Protein AF-A0A840E643-F1 (afdb_monomer_lite)

pLDDT: mean 83.3, std 18.93, range [23.97, 96.75]

Sequence (395 aa):
MVTVNNIEKANQITNIWNRYIYRYKFFGKQLQFTDDIRTNYFGEILTQFHDMCMVLDQRHDESASYGKRILYAIGLLQAIYVQQDLIEEIHIIFKTGVDKQILNKDENYVINRNIRNETVGHPIRKSIQRPTSLGPQKQPGKNKLLSSTLFVHDTTDRKIVYGRYHRDSNFKMEAKIHFWKDVSQRHNKFIESNLDFILKKIGILLENFGKNLIDLYQTFNIMPFNSLVTVVERRFEKILLIEYVFDPLVLNRANLHSHSHPRYQNVVGQFYKTLEDWLTEEIQSIEELIGEALREIPFHREISSSNNNNEVYNTDLYSIESRLPGEMKGCTYDLGKLVDRNHGMWEYFYTTLKSKCINQDPILNELEFLRASRLDEFEYCCSFFYIERLLKETC

Radius of gyration: 31.89 Å; chains: 1; bounding box: 67×60×103 Å

Structure (mmCIF, N/CA/C/O backbone):
data_AF-A0A840E643-F1
#
_entry.id   AF-A0A840E643-F1
#
loop_
_atom_site.group_PDB
_atom_site.id
_atom_site.type_symbol
_atom_site.label_atom_id
_atom_site.label_alt_id
_atom_site.label_comp_id
_atom_site.label_asym_id
_atom_site.label_entity_id
_atom_site.label_seq_id
_atom_site.pdbx_PDB_ins_code
_atom_site.Cartn_x
_atom_site.Cartn_y
_atom_site.Cartn_z
_atom_site.occupancy
_atom_site.B_iso_or_equiv
_atom_site.auth_seq_id
_atom_site.auth_comp_id
_atom_site.auth_asym_id
_atom_site.auth_atom_id
_atom_site.pdbx_PDB_model_num
ATOM 1 N N . MET A 1 1 ? 19.108 9.121 -15.479 1.00 59.28 1 MET A N 1
ATOM 2 C CA . MET A 1 1 ? 19.181 8.094 -14.430 1.00 59.28 1 MET A CA 1
ATOM 3 C C . MET A 1 1 ? 18.398 8.633 -13.254 1.00 59.28 1 MET A C 1
ATOM 5 O O . MET A 1 1 ? 18.299 9.857 -13.165 1.00 59.28 1 MET A O 1
ATOM 9 N N . VAL A 1 2 ? 17.615 7.768 -12.616 1.00 58.12 2 VAL A N 1
ATOM 10 C CA . VAL A 1 2 ? 16.305 8.096 -12.025 1.00 58.12 2 VAL A CA 1
ATOM 11 C C . VAL A 1 2 ? 16.434 9.285 -11.075 1.00 58.12 2 VAL A C 1
ATOM 13 O O . VAL A 1 2 ? 17.363 9.363 -10.282 1.00 58.12 2 VAL A O 1
ATOM 16 N N . THR A 1 3 ? 15.577 10.294 -11.235 1.00 71.44 3 THR A N 1
ATOM 17 C CA . THR A 1 3 ? 15.667 11.490 -10.391 1.00 71.44 3 THR A CA 1
ATOM 18 C C . THR A 1 3 ? 15.327 11.115 -8.950 1.00 71.44 3 THR A C 1
ATOM 20 O O . THR A 1 3 ? 14.458 10.273 -8.730 1.00 71.44 3 THR A O 1
ATOM 23 N N . VAL A 1 4 ? 15.970 11.770 -7.978 1.00 74.50 4 VAL A N 1
ATOM 24 C CA . VAL A 1 4 ? 15.601 11.677 -6.550 1.00 74.50 4 VAL A CA 1
ATOM 25 C C . VAL A 1 4 ? 14.081 11.839 -6.383 1.00 74.50 4 VAL A C 1
ATOM 27 O O . VAL A 1 4 ? 13.444 11.011 -5.743 1.00 74.50 4 VAL A O 1
ATOM 30 N N . ASN A 1 5 ? 13.498 12.775 -7.139 1.00 83.25 5 ASN A N 1
ATOM 31 C CA . ASN A 1 5 ? 12.056 13.000 -7.250 1.00 83.25 5 ASN A CA 1
ATOM 32 C C . ASN A 1 5 ? 11.237 11.734 -7.596 1.00 83.25 5 ASN A C 1
ATOM 34 O O . ASN A 1 5 ? 10.204 11.462 -6.996 1.00 83.25 5 ASN A O 1
ATOM 38 N N . ASN A 1 6 ? 11.680 10.915 -8.556 1.00 85.44 6 ASN A N 1
ATOM 39 C CA . ASN A 1 6 ? 10.945 9.705 -8.947 1.00 85.44 6 ASN A CA 1
ATOM 40 C C . ASN A 1 6 ? 10.973 8.630 -7.849 1.00 85.44 6 ASN A C 1
ATOM 42 O O . ASN A 1 6 ? 10.005 7.885 -7.696 1.00 85.44 6 ASN A O 1
ATOM 46 N N . ILE A 1 7 ? 12.069 8.546 -7.088 1.00 86.75 7 ILE A N 1
ATOM 47 C CA . ILE A 1 7 ? 12.180 7.636 -5.940 1.00 86.75 7 ILE A CA 1
ATOM 48 C C . ILE A 1 7 ? 11.275 8.124 -4.805 1.00 86.75 7 ILE A C 1
ATOM 50 O O . ILE A 1 7 ? 10.530 7.330 -4.237 1.00 86.75 7 ILE A O 1
ATOM 54 N N . GLU A 1 8 ? 11.276 9.426 -4.519 1.00 88.69 8 GLU A N 1
ATOM 55 C CA . GLU A 1 8 ? 10.393 10.045 -3.522 1.00 88.69 8 GLU A CA 1
ATOM 56 C C . GLU A 1 8 ? 8.914 9.795 -3.845 1.00 88.69 8 GLU A C 1
ATOM 58 O O . GLU A 1 8 ? 8.171 9.321 -2.985 1.00 88.69 8 GLU A O 1
ATOM 63 N N . LYS A 1 9 ? 8.500 9.980 -5.105 1.00 90.50 9 LYS A N 1
ATOM 64 C CA . LYS A 1 9 ? 7.136 9.672 -5.569 1.00 90.50 9 LYS A CA 1
ATOM 65 C C . LYS A 1 9 ? 6.778 8.191 -5.404 1.00 90.50 9 LYS A C 1
ATOM 67 O O . LYS A 1 9 ? 5.687 7.867 -4.939 1.00 90.50 9 LYS A O 1
ATOM 72 N N . ALA A 1 10 ? 7.684 7.272 -5.745 1.00 90.50 10 ALA A N 1
ATOM 73 C CA . ALA A 1 10 ? 7.455 5.838 -5.549 1.00 90.50 10 ALA A CA 1
ATOM 74 C C . ALA A 1 10 ? 7.334 5.467 -4.056 1.00 90.50 10 ALA A C 1
ATOM 76 O O . ALA A 1 10 ? 6.453 4.689 -3.672 1.00 90.50 10 ALA A O 1
ATOM 77 N N . ASN A 1 11 ? 8.158 6.070 -3.195 1.00 89.94 11 ASN A N 1
ATOM 78 C CA . ASN A 1 11 ? 8.078 5.903 -1.742 1.00 89.94 11 ASN A CA 1
ATOM 79 C C . ASN A 1 11 ? 6.764 6.458 -1.186 1.00 89.94 11 ASN A C 1
ATOM 81 O O . ASN A 1 11 ? 6.126 5.818 -0.353 1.00 89.94 11 ASN A O 1
ATOM 85 N N . GLN A 1 12 ? 6.300 7.600 -1.690 1.00 90.62 12 GLN A N 1
ATOM 86 C CA . GLN A 1 12 ? 5.009 8.166 -1.314 1.00 90.62 12 GLN A CA 1
ATOM 87 C C . GLN A 1 12 ? 3.849 7.223 -1.661 1.00 90.62 12 GLN A C 1
ATOM 89 O O . GLN A 1 12 ? 2.996 6.957 -0.812 1.00 90.62 12 GLN A O 1
ATOM 94 N N . ILE A 1 13 ? 3.844 6.648 -2.870 1.00 92.25 13 ILE A N 1
ATOM 95 C CA . ILE A 1 13 ? 2.857 5.631 -3.271 1.00 92.25 13 ILE A CA 1
ATOM 96 C C . ILE A 1 13 ? 2.905 4.430 -2.316 1.00 92.25 13 ILE A C 1
ATOM 98 O O . ILE A 1 13 ? 1.860 3.951 -1.873 1.00 92.25 13 ILE A O 1
ATOM 102 N N . THR A 1 14 ? 4.109 3.975 -1.963 1.00 90.81 14 THR A N 1
ATOM 103 C CA . THR A 1 14 ? 4.335 2.856 -1.033 1.00 90.81 14 THR A CA 1
ATOM 104 C C . THR A 1 14 ? 3.757 3.145 0.352 1.00 90.81 14 THR A C 1
ATOM 106 O O . THR A 1 14 ? 3.029 2.325 0.914 1.00 90.81 14 THR A O 1
ATOM 109 N N . ASN A 1 15 ? 4.033 4.333 0.890 1.00 90.12 15 ASN A N 1
ATOM 110 C CA . ASN A 1 15 ? 3.559 4.758 2.204 1.00 90.12 15 ASN A CA 1
ATOM 111 C C . ASN A 1 15 ? 2.030 4.829 2.246 1.00 90.12 15 ASN A C 1
ATOM 113 O O . ASN A 1 15 ? 1.411 4.271 3.155 1.00 90.12 15 ASN A O 1
ATOM 117 N N . ILE A 1 16 ? 1.409 5.438 1.232 1.00 91.88 16 ILE A N 1
ATOM 118 C CA . ILE A 1 16 ? -0.054 5.520 1.135 1.00 91.88 16 ILE A CA 1
ATOM 119 C C . ILE A 1 16 ? -0.667 4.124 0.988 1.00 91.88 16 ILE A C 1
ATOM 121 O O . ILE A 1 16 ? -1.693 3.827 1.611 1.00 91.88 16 ILE A O 1
ATOM 125 N N . TRP A 1 17 ? -0.034 3.246 0.207 1.00 91.06 17 TRP A N 1
ATOM 126 C CA . TRP A 1 17 ? -0.498 1.874 0.049 1.00 91.06 17 TRP A CA 1
ATOM 127 C C . TRP A 1 17 ? -0.540 1.130 1.384 1.00 91.06 17 TRP A C 1
ATOM 129 O O . TRP A 1 17 ? -1.585 0.604 1.772 1.00 91.06 17 TRP A O 1
ATOM 139 N N . ASN A 1 18 ? 0.577 1.140 2.111 1.00 88.88 18 ASN A N 1
ATOM 140 C CA . ASN A 1 18 ? 0.731 0.415 3.371 1.00 88.88 18 ASN A CA 1
ATOM 141 C C . ASN A 1 18 ? -0.117 0.995 4.505 1.00 88.88 18 ASN A C 1
ATOM 143 O O . ASN A 1 18 ? -0.575 0.246 5.375 1.00 88.88 18 ASN A O 1
ATOM 147 N N . ARG A 1 19 ? -0.318 2.318 4.513 1.00 88.62 19 ARG A N 1
ATOM 148 C CA . ARG A 1 19 ? -1.098 3.005 5.545 1.00 88.62 19 ARG A CA 1
ATOM 149 C C . ARG A 1 19 ? -2.602 2.901 5.309 1.00 88.62 19 ARG A C 1
ATOM 151 O O . ARG A 1 19 ? -3.329 2.657 6.263 1.00 88.62 19 ARG A O 1
ATOM 158 N N . TYR A 1 20 ? -3.063 3.017 4.063 1.00 90.19 20 TYR A N 1
ATOM 159 C CA . TYR A 1 20 ? -4.494 3.104 3.758 1.00 90.19 20 TYR A CA 1
ATOM 160 C C . TYR A 1 20 ? -4.987 1.984 2.850 1.00 90.19 20 TYR A C 1
ATOM 162 O O . TYR A 1 20 ? -5.841 1.190 3.246 1.00 90.19 20 TYR A O 1
ATOM 170 N N . ILE A 1 21 ? -4.460 1.904 1.630 1.00 89.56 21 ILE A N 1
ATOM 171 C CA . ILE A 1 21 ? -5.074 1.097 0.567 1.00 89.56 21 ILE A CA 1
ATOM 172 C C . ILE A 1 21 ? -5.112 -0.387 0.929 1.00 89.56 21 ILE A C 1
ATOM 174 O O . ILE A 1 21 ? -6.152 -1.026 0.783 1.00 89.56 21 ILE A O 1
ATOM 178 N N . TYR A 1 22 ? -4.003 -0.921 1.437 1.00 86.25 22 TYR A N 1
ATOM 179 C CA . TYR A 1 22 ? -3.911 -2.313 1.866 1.00 86.25 22 TYR A CA 1
ATOM 180 C C . TYR A 1 22 ? -4.764 -2.601 3.110 1.00 86.25 22 TYR A C 1
ATOM 182 O O . TYR A 1 22 ? -5.204 -3.728 3.329 1.00 86.25 22 TYR A O 1
ATOM 190 N N . ARG A 1 23 ? -4.999 -1.582 3.945 1.00 83.88 23 ARG A N 1
ATOM 191 C CA . ARG A 1 23 ? -5.629 -1.743 5.257 1.00 83.88 23 ARG A CA 1
ATOM 192 C C . ARG A 1 23 ? -7.149 -1.687 5.209 1.00 83.88 23 ARG A C 1
ATOM 194 O O . ARG A 1 23 ? -7.768 -2.434 5.959 1.00 83.88 23 ARG A O 1
ATOM 201 N N . TYR A 1 24 ? -7.740 -0.837 4.373 1.00 86.94 24 TYR A N 1
ATOM 202 C CA . TYR A 1 24 ? -9.183 -0.591 4.400 1.00 86.94 24 TYR A CA 1
ATOM 203 C C . TYR A 1 24 ? -9.906 -1.204 3.197 1.00 86.94 24 TYR A C 1
ATOM 205 O O . TYR A 1 24 ? -9.633 -0.876 2.037 1.00 86.94 24 TYR A O 1
ATOM 213 N N . LYS A 1 25 ? -10.946 -2.002 3.470 1.00 85.00 25 LYS A N 1
ATOM 214 C CA . LYS A 1 25 ? -11.865 -2.561 2.458 1.00 85.00 25 LYS A CA 1
ATOM 215 C C . LYS A 1 25 ? -12.503 -1.495 1.565 1.00 85.00 25 LYS A C 1
ATOM 217 O O . LYS A 1 25 ? -12.908 -1.810 0.443 1.00 85.00 25 LYS A O 1
ATOM 222 N N . PHE A 1 26 ? -12.578 -0.246 2.030 1.00 87.50 26 PHE A N 1
ATOM 223 C CA . PHE A 1 26 ? -13.044 0.911 1.262 1.00 87.50 26 PHE A CA 1
ATOM 224 C C . PHE A 1 26 ? -12.365 1.035 -0.114 1.00 87.50 26 PHE A C 1
ATOM 226 O O . PHE A 1 26 ? -13.045 1.230 -1.129 1.00 87.50 26 PHE A O 1
ATOM 233 N N . PHE A 1 27 ? -11.040 0.862 -0.173 1.00 87.50 27 PHE A N 1
ATOM 234 C CA . PHE A 1 27 ? -10.272 0.962 -1.420 1.00 87.50 27 PHE A CA 1
ATOM 235 C C . PHE A 1 27 ? -10.454 -0.273 -2.313 1.00 87.50 27 PHE A C 1
ATOM 237 O O . PHE A 1 27 ? -10.391 -0.167 -3.539 1.00 87.50 27 PHE A O 1
ATOM 244 N N . GLY A 1 28 ? -10.807 -1.412 -1.706 1.00 81.50 28 GLY A N 1
ATOM 245 C CA . GLY A 1 28 ? -11.123 -2.693 -2.343 1.00 81.50 28 GLY A CA 1
ATOM 246 C C . GLY A 1 28 ? -11.964 -2.585 -3.615 1.00 81.50 28 GLY A C 1
ATOM 247 O O . GLY A 1 28 ? -11.648 -3.179 -4.643 1.00 81.50 28 GLY A O 1
ATOM 248 N N . LYS A 1 29 ? -13.045 -1.801 -3.551 1.00 76.00 29 LYS A N 1
ATOM 249 C CA . LYS A 1 29 ? -14.018 -1.659 -4.649 1.00 76.00 29 LYS A CA 1
ATOM 250 C C . LYS A 1 29 ? -13.580 -0.671 -5.732 1.00 76.00 29 LYS A C 1
ATOM 252 O O . LYS A 1 29 ? -14.065 -0.745 -6.859 1.00 76.00 29 LYS A O 1
ATOM 257 N N . GLN A 1 30 ? -12.695 0.259 -5.389 1.00 82.75 30 GLN A N 1
ATOM 258 C CA . GLN A 1 30 ? -12.256 1.345 -6.271 1.00 82.75 30 GLN A CA 1
ATOM 259 C C . GLN A 1 30 ? -11.000 0.975 -7.062 1.00 82.75 30 GLN A C 1
ATOM 261 O O . GLN A 1 30 ? -10.748 1.548 -8.121 1.00 82.75 30 GLN A O 1
ATOM 266 N N . LEU A 1 31 ? -10.259 -0.019 -6.579 1.00 83.50 31 LEU A N 1
ATOM 267 C CA . LEU A 1 31 ? -9.062 -0.562 -7.206 1.00 83.50 31 LEU A CA 1
ATOM 268 C C . LEU A 1 31 ? -9.335 -1.933 -7.824 1.00 83.50 31 LEU A C 1
ATOM 270 O O . LEU A 1 31 ? -10.434 -2.490 -7.712 1.00 83.50 31 LEU A O 1
ATOM 274 N N . GLN A 1 32 ? -8.358 -2.476 -8.541 1.00 77.69 32 GLN A N 1
ATOM 275 C CA . GLN A 1 32 ? -8.414 -3.851 -9.024 1.00 77.69 32 GLN A CA 1
ATOM 276 C C . GLN A 1 32 ? -7.906 -4.802 -7.937 1.00 77.69 32 GLN A C 1
ATOM 278 O O . GLN A 1 32 ? -6.852 -5.383 -8.086 1.00 77.69 32 GLN A O 1
ATOM 283 N N . PHE A 1 33 ? -8.626 -4.982 -6.828 1.00 73.88 33 PHE A N 1
ATOM 284 C CA . PHE A 1 33 ? -8.236 -5.991 -5.831 1.00 73.88 33 PHE A CA 1
ATOM 285 C C . PHE A 1 33 ? -8.586 -7.405 -6.318 1.00 73.88 33 PHE A C 1
ATOM 287 O O . PHE A 1 33 ? -9.669 -7.917 -6.026 1.00 73.88 33 PHE A O 1
ATOM 294 N N . THR A 1 34 ? -7.679 -8.021 -7.078 1.00 74.44 34 THR A N 1
ATOM 295 C CA . THR A 1 34 ? -7.661 -9.477 -7.293 1.00 74.44 34 THR A CA 1
ATOM 296 C C . THR A 1 34 ? -7.140 -10.182 -6.042 1.00 74.44 34 THR A C 1
ATOM 298 O O . THR A 1 34 ? -6.578 -9.539 -5.153 1.00 74.44 34 THR A O 1
ATOM 301 N N . ASP A 1 35 ? -7.311 -11.502 -5.962 1.00 73.31 35 ASP A N 1
ATOM 302 C CA . ASP A 1 35 ? -6.746 -12.281 -4.855 1.00 73.31 35 ASP A CA 1
ATOM 303 C C . ASP A 1 35 ? -5.214 -12.157 -4.798 1.00 73.31 35 ASP A C 1
ATOM 305 O O . ASP A 1 35 ? -4.663 -12.045 -3.708 1.00 73.31 35 ASP A O 1
ATOM 309 N N . ASP A 1 36 ? -4.547 -12.019 -5.949 1.00 69.56 36 ASP A N 1
ATOM 310 C CA . ASP A 1 36 ? -3.102 -11.767 -6.021 1.00 69.56 36 ASP A CA 1
ATOM 311 C C . ASP A 1 36 ? -2.721 -10.414 -5.403 1.00 69.56 36 ASP A C 1
ATOM 313 O O . ASP A 1 36 ? -1.787 -10.327 -4.613 1.00 69.56 36 ASP A O 1
ATOM 317 N N . ILE A 1 37 ? -3.482 -9.350 -5.676 1.00 72.62 37 ILE A N 1
ATOM 318 C CA . ILE A 1 37 ? -3.220 -8.002 -5.135 1.00 72.62 37 ILE A CA 1
ATOM 319 C C . ILE A 1 37 ? -3.506 -7.916 -3.628 1.00 72.62 37 ILE A C 1
ATOM 321 O O . ILE A 1 37 ? -2.972 -7.044 -2.944 1.00 72.62 37 ILE A O 1
ATOM 325 N N . ARG A 1 38 ? -4.310 -8.840 -3.087 1.00 66.94 38 ARG A N 1
ATOM 326 C CA . ARG A 1 38 ? -4.518 -8.998 -1.636 1.00 66.94 38 ARG A CA 1
ATOM 327 C C . ARG A 1 38 ? -3.342 -9.675 -0.928 1.00 66.94 38 ARG A C 1
ATOM 329 O O . ARG A 1 38 ? -3.346 -9.728 0.299 1.00 66.94 38 ARG A O 1
ATOM 336 N N . THR A 1 39 ? -2.364 -10.189 -1.672 1.00 75.31 39 THR A N 1
ATOM 337 C CA . THR A 1 39 ? -1.088 -10.673 -1.128 1.00 75.31 39 THR A CA 1
ATOM 338 C C . THR A 1 39 ? -0.045 -9.543 -1.094 1.00 75.31 39 THR A C 1
ATOM 340 O O . THR A 1 39 ? -0.377 -8.365 -1.215 1.00 75.31 39 THR A O 1
ATOM 343 N N . ASN A 1 40 ? 1.240 -9.889 -0.971 1.00 75.88 40 ASN A N 1
ATOM 344 C CA . ASN A 1 40 ? 2.351 -8.937 -1.037 1.00 75.88 40 ASN A CA 1
ATOM 345 C C . ASN A 1 40 ? 2.708 -8.488 -2.470 1.00 75.88 40 ASN A C 1
ATOM 347 O O . ASN A 1 40 ? 3.691 -7.772 -2.642 1.00 75.88 40 ASN A O 1
ATOM 351 N N . TYR A 1 41 ? 1.918 -8.852 -3.487 1.00 84.12 41 TYR A N 1
ATOM 352 C CA . TYR A 1 41 ? 2.194 -8.577 -4.904 1.00 84.12 41 TYR A CA 1
ATOM 353 C C . TYR A 1 41 ? 2.536 -7.109 -5.218 1.00 84.12 41 TYR A C 1
ATOM 355 O O . TYR A 1 41 ? 3.506 -6.827 -5.917 1.00 84.12 41 TYR A O 1
ATOM 363 N N . PHE A 1 42 ? 1.789 -6.143 -4.670 1.00 87.31 42 PHE A N 1
ATOM 364 C CA . PHE A 1 42 ? 2.122 -4.729 -4.891 1.00 87.31 42 PHE A CA 1
ATOM 365 C C . PHE A 1 42 ? 3.435 -4.317 -4.207 1.00 87.31 42 PHE A C 1
ATOM 367 O O . PHE A 1 42 ? 4.181 -3.495 -4.737 1.00 87.31 42 PHE A O 1
ATOM 374 N N . GLY A 1 43 ? 3.745 -4.923 -3.057 1.00 86.69 43 GLY A N 1
ATOM 375 C CA . GLY A 1 43 ? 5.042 -4.769 -2.405 1.00 86.69 43 GLY A CA 1
ATOM 376 C C . GLY A 1 43 ? 6.179 -5.270 -3.296 1.00 86.69 43 GLY A C 1
ATOM 377 O O . GLY A 1 43 ? 7.166 -4.563 -3.465 1.00 86.69 43 GLY A O 1
ATOM 378 N N . GLU A 1 44 ? 6.008 -6.425 -3.946 1.00 89.12 44 GLU A N 1
ATOM 379 C CA . GLU A 1 44 ? 6.988 -6.972 -4.896 1.00 89.12 44 GLU A CA 1
ATOM 380 C C . GLU A 1 44 ? 7.227 -6.036 -6.088 1.00 89.12 44 GLU A C 1
ATOM 382 O O . GLU A 1 44 ? 8.379 -5.792 -6.447 1.00 89.12 44 GLU A O 1
ATOM 387 N N . ILE A 1 45 ? 6.163 -5.451 -6.657 1.00 92.12 45 ILE A N 1
ATOM 388 C CA . ILE A 1 45 ? 6.264 -4.455 -7.739 1.00 92.12 45 ILE A CA 1
ATOM 389 C C . ILE A 1 45 ? 7.141 -3.274 -7.312 1.00 92.12 45 ILE A C 1
ATOM 391 O O . ILE A 1 45 ? 8.043 -2.872 -8.049 1.00 92.12 45 ILE A O 1
ATOM 395 N N . LEU A 1 46 ? 6.888 -2.710 -6.128 1.00 90.00 46 LEU A N 1
ATOM 396 C CA . LEU A 1 46 ? 7.612 -1.539 -5.633 1.00 90.00 46 LEU A CA 1
ATOM 397 C C . LEU A 1 46 ? 9.064 -1.864 -5.269 1.00 90.00 46 LEU A C 1
ATOM 399 O O . LEU A 1 46 ? 9.964 -1.094 -5.607 1.00 90.00 46 LEU A O 1
ATOM 403 N N . THR A 1 47 ? 9.315 -3.021 -4.649 1.00 89.69 47 THR A N 1
ATOM 404 C CA . THR A 1 47 ? 10.677 -3.503 -4.383 1.00 89.69 47 THR A CA 1
ATOM 405 C C . THR A 1 47 ? 11.448 -3.685 -5.686 1.00 89.69 47 THR A C 1
ATOM 407 O O . THR A 1 47 ? 12.545 -3.148 -5.831 1.00 89.69 47 THR A O 1
ATOM 410 N N . GLN A 1 48 ? 10.853 -4.346 -6.681 1.00 92.94 48 GLN A N 1
ATOM 411 C CA . GLN A 1 48 ? 11.493 -4.534 -7.980 1.00 92.94 48 GLN A CA 1
ATOM 412 C C . GLN A 1 48 ? 11.731 -3.197 -8.695 1.00 92.94 48 GLN A C 1
ATOM 414 O O . GLN A 1 48 ? 12.765 -3.014 -9.340 1.00 92.94 48 GLN A O 1
ATOM 419 N N . PHE A 1 49 ? 10.809 -2.240 -8.570 1.00 93.06 49 PHE A N 1
ATOM 420 C CA . PHE A 1 49 ? 10.981 -0.897 -9.117 1.00 93.06 49 PHE A CA 1
ATOM 421 C C . PHE A 1 49 ? 12.207 -0.197 -8.516 1.00 93.06 49 PHE A C 1
ATOM 423 O O . PHE A 1 49 ? 13.016 0.360 -9.268 1.00 93.06 49 PHE A O 1
ATOM 430 N N . HIS A 1 50 ? 12.367 -0.272 -7.190 1.00 89.38 50 HIS A N 1
ATOM 431 C CA . HIS A 1 50 ? 13.507 0.282 -6.460 1.00 89.38 50 HIS A CA 1
ATOM 432 C C . HIS A 1 50 ? 14.829 -0.395 -6.851 1.00 89.38 50 HIS A C 1
ATOM 434 O O . HIS A 1 50 ? 15.808 0.293 -7.147 1.00 89.38 50 HIS A O 1
ATOM 440 N N . ASP A 1 51 ? 14.855 -1.725 -6.955 1.00 89.94 51 ASP A N 1
ATOM 441 C CA . ASP A 1 51 ? 16.039 -2.466 -7.409 1.00 89.94 51 ASP A CA 1
ATOM 442 C C . ASP A 1 51 ? 16.489 -2.008 -8.802 1.00 89.94 51 ASP A C 1
ATOM 444 O O . ASP A 1 51 ? 17.683 -1.844 -9.069 1.00 89.94 51 ASP A O 1
ATOM 448 N N . MET A 1 52 ? 15.539 -1.739 -9.703 1.00 92.69 52 MET A N 1
ATOM 449 C CA . MET A 1 52 ? 15.867 -1.216 -11.029 1.00 92.69 52 MET A CA 1
ATOM 450 C C . MET A 1 52 ? 16.404 0.220 -10.975 1.00 92.69 52 MET A C 1
ATOM 452 O O . MET A 1 52 ? 17.283 0.543 -11.773 1.00 92.69 52 MET A O 1
ATOM 456 N N . CYS A 1 53 ? 15.965 1.065 -10.033 1.00 88.25 53 CYS A N 1
ATOM 457 C CA . CYS A 1 53 ? 16.591 2.375 -9.810 1.00 88.25 53 CYS A CA 1
ATOM 458 C C . CYS A 1 53 ? 18.071 2.212 -9.445 1.00 88.25 53 CYS A C 1
ATOM 460 O O . CYS A 1 53 ? 18.916 2.874 -10.040 1.00 88.25 53 CYS A O 1
ATOM 462 N N . MET A 1 54 ? 18.404 1.258 -8.568 1.00 84.56 54 MET A N 1
ATOM 463 C CA . MET A 1 54 ? 19.798 0.989 -8.194 1.00 84.56 54 MET A CA 1
ATOM 464 C C . MET A 1 54 ? 20.651 0.552 -9.390 1.00 84.56 54 MET A C 1
ATOM 466 O O . MET A 1 54 ? 21.795 0.984 -9.517 1.00 84.56 54 MET A O 1
ATOM 470 N N . VAL A 1 55 ? 20.103 -0.272 -10.292 1.00 85.19 55 VAL A N 1
ATOM 471 C CA . VAL A 1 55 ? 20.779 -0.650 -11.549 1.00 85.19 55 VAL A CA 1
ATOM 472 C C . VAL A 1 55 ? 20.992 0.574 -12.441 1.00 85.19 55 VAL A C 1
ATOM 474 O O . VAL A 1 55 ? 22.064 0.741 -13.026 1.00 85.19 55 VAL A O 1
ATOM 477 N N . LEU A 1 56 ? 19.986 1.445 -12.527 1.00 85.12 56 LEU A N 1
ATOM 478 C CA . LEU A 1 56 ? 20.047 2.681 -13.295 1.00 85.12 56 LEU A CA 1
ATOM 479 C C . LEU A 1 56 ? 20.904 3.765 -12.640 1.00 85.12 56 LEU A C 1
ATOM 481 O O . LEU A 1 56 ? 21.189 4.731 -13.318 1.00 85.12 56 LEU A O 1
ATOM 485 N N . ASP A 1 57 ? 21.348 3.648 -11.396 1.00 80.69 57 ASP A N 1
ATOM 486 C CA . ASP A 1 57 ? 22.215 4.659 -10.772 1.00 80.69 57 ASP A CA 1
ATOM 487 C C . ASP A 1 57 ? 23.699 4.259 -10.771 1.00 80.69 57 ASP A C 1
ATOM 489 O O . ASP A 1 57 ? 24.571 5.030 -10.355 1.00 80.69 57 ASP A O 1
ATOM 493 N N . GLN A 1 58 ? 24.024 3.071 -11.293 1.00 75.69 58 GLN A N 1
ATOM 494 C CA . GLN A 1 58 ? 25.404 2.604 -11.392 1.00 75.69 58 GLN A CA 1
ATOM 495 C C . GLN A 1 58 ? 26.241 3.517 -12.297 1.00 75.69 58 GLN A C 1
ATOM 497 O O . GLN A 1 58 ? 25.981 3.667 -13.498 1.00 75.69 58 GLN A O 1
ATOM 502 N N . ARG A 1 59 ? 27.298 4.093 -11.710 1.00 67.25 59 ARG A N 1
ATOM 503 C CA . ARG A 1 59 ? 28.283 4.905 -12.431 1.00 67.25 59 ARG A CA 1
ATOM 504 C C . ARG A 1 59 ? 29.088 4.036 -13.386 1.00 67.25 59 ARG A C 1
ATOM 506 O O . ARG A 1 59 ? 29.595 2.980 -13.011 1.00 67.25 59 ARG A O 1
ATOM 513 N N . HIS A 1 60 ? 29.233 4.521 -14.611 1.00 68.38 60 HIS A N 1
ATOM 514 C CA . HIS A 1 60 ? 30.030 3.850 -15.620 1.00 68.38 60 HIS A CA 1
ATOM 515 C C . HIS A 1 60 ? 31.525 4.112 -15.398 1.00 68.38 60 HIS A C 1
ATOM 517 O O . HIS A 1 60 ? 31.941 5.243 -15.157 1.00 68.38 60 HIS A O 1
ATOM 523 N N . ASP A 1 61 ? 32.334 3.065 -15.530 1.00 71.50 61 ASP A N 1
ATOM 524 C CA . ASP A 1 61 ? 33.792 3.159 -15.569 1.00 71.50 61 ASP A CA 1
ATOM 525 C C . ASP A 1 61 ? 34.241 3.406 -17.018 1.00 71.50 61 ASP A C 1
ATOM 527 O O . ASP A 1 61 ? 34.091 2.538 -17.881 1.00 71.50 61 ASP A O 1
ATOM 531 N N . GLU A 1 62 ? 34.751 4.603 -17.318 1.00 68.69 62 GLU A N 1
ATOM 532 C CA . GLU A 1 62 ? 35.221 4.970 -18.666 1.00 68.69 62 GLU A CA 1
ATOM 533 C C . GLU A 1 62 ? 36.352 4.042 -19.162 1.00 68.69 62 GLU A C 1
ATOM 535 O O . GLU A 1 62 ? 36.518 3.853 -20.369 1.00 68.69 62 GLU A O 1
ATOM 540 N N . SER A 1 63 ? 37.078 3.386 -18.246 1.00 72.25 63 SER A N 1
ATOM 541 C CA . SER A 1 63 ? 38.149 2.426 -18.549 1.00 72.25 63 SER A CA 1
ATOM 542 C C . SER A 1 63 ? 37.668 0.975 -18.720 1.00 72.25 63 SER A C 1
ATOM 544 O O . SER A 1 63 ? 38.467 0.070 -18.985 1.00 72.25 63 SER A O 1
ATOM 546 N N . ALA A 1 64 ? 36.358 0.725 -18.615 1.00 80.50 64 ALA A N 1
ATOM 547 C CA . ALA A 1 64 ? 35.785 -0.613 -18.697 1.00 80.50 64 ALA A CA 1
ATOM 548 C C . ALA A 1 64 ? 36.065 -1.290 -20.049 1.00 80.50 64 ALA A C 1
ATOM 550 O O . ALA A 1 64 ? 35.976 -0.668 -21.108 1.00 80.50 64 ALA A O 1
ATOM 551 N N . SER A 1 65 ? 36.329 -2.601 -20.035 1.00 86.38 65 SER A N 1
ATOM 552 C CA . SER A 1 65 ? 36.511 -3.400 -21.255 1.00 86.38 65 SER A CA 1
ATOM 553 C C . SER A 1 65 ? 35.253 -3.413 -22.134 1.00 86.38 65 SER A C 1
ATOM 555 O O . SER A 1 65 ? 34.139 -3.230 -21.646 1.00 86.38 65 SER A O 1
ATOM 557 N N . TYR A 1 66 ? 35.404 -3.700 -23.432 1.00 84.56 66 TYR A N 1
ATOM 558 C CA . TYR A 1 66 ? 34.273 -3.790 -24.370 1.00 84.56 66 TYR A CA 1
ATOM 559 C C . TYR A 1 66 ? 33.132 -4.687 -23.858 1.00 84.56 66 TYR A C 1
ATOM 561 O O . TYR A 1 66 ? 31.971 -4.286 -23.892 1.00 84.56 66 TYR A O 1
ATOM 569 N N . GLY A 1 67 ? 33.465 -5.863 -23.313 1.00 86.56 67 GLY A N 1
ATOM 570 C CA . GLY A 1 67 ? 32.477 -6.775 -22.734 1.00 86.56 67 GLY A CA 1
ATOM 571 C C . GLY A 1 67 ? 31.709 -6.154 -21.565 1.00 86.56 67 GLY A C 1
ATOM 572 O O . GLY A 1 67 ? 30.486 -6.243 -21.530 1.00 86.56 67 GLY A O 1
ATOM 573 N N . LYS A 1 68 ? 32.398 -5.452 -20.653 1.00 87.06 68 LYS A N 1
ATOM 574 C CA . LYS A 1 68 ? 31.747 -4.730 -19.547 1.00 87.06 68 LYS A CA 1
ATOM 575 C C . LYS A 1 68 ? 30.812 -3.625 -20.055 1.00 87.06 68 LYS A C 1
ATOM 577 O O . LYS A 1 68 ? 29.706 -3.496 -19.542 1.00 87.06 68 LYS A O 1
ATOM 582 N N . ARG A 1 69 ? 31.210 -2.887 -21.099 1.00 86.12 69 ARG A N 1
ATOM 583 C CA . ARG A 1 69 ? 30.376 -1.833 -21.712 1.00 86.12 69 ARG A CA 1
ATOM 584 C C . ARG A 1 69 ? 29.099 -2.392 -22.344 1.00 86.12 69 ARG A C 1
ATOM 586 O O . ARG A 1 69 ? 28.033 -1.806 -22.179 1.00 86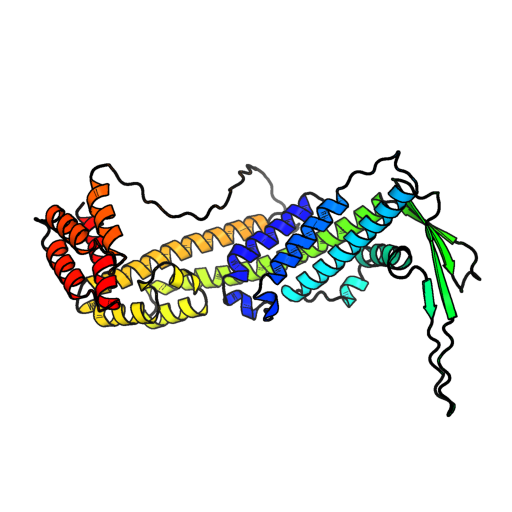.12 69 ARG A O 1
ATOM 593 N N . ILE A 1 70 ? 29.178 -3.543 -23.018 1.00 88.06 70 ILE A N 1
ATOM 594 C CA . ILE A 1 70 ? 27.985 -4.230 -23.542 1.00 88.06 70 ILE A CA 1
ATOM 595 C C . ILE A 1 70 ? 27.084 -4.708 -22.405 1.00 88.06 70 ILE A C 1
ATOM 597 O O . ILE A 1 70 ? 25.879 -4.484 -22.460 1.00 88.06 70 ILE A O 1
ATOM 601 N N . LEU A 1 71 ? 27.643 -5.361 -21.382 1.00 88.94 71 LEU A N 1
ATOM 602 C CA . LEU A 1 71 ? 26.853 -5.851 -20.247 1.00 88.94 71 LEU A CA 1
ATOM 603 C C . LEU A 1 71 ? 26.098 -4.711 -19.561 1.00 88.94 71 LEU A C 1
ATOM 605 O O . LEU A 1 71 ? 24.928 -4.871 -19.229 1.00 88.94 71 LEU A O 1
ATOM 609 N N . TYR A 1 72 ? 26.730 -3.546 -19.435 1.00 87.00 72 TYR A N 1
ATOM 610 C CA . TYR A 1 72 ? 26.075 -2.348 -18.927 1.00 87.00 72 TYR A CA 1
ATOM 611 C C . TYR A 1 72 ? 24.956 -1.842 -19.857 1.00 87.00 72 TYR A C 1
ATOM 613 O O . TYR A 1 72 ? 23.850 -1.578 -19.389 1.00 87.00 72 TYR A O 1
ATOM 621 N N . ALA A 1 73 ? 25.189 -1.773 -21.177 1.00 89.06 73 ALA A N 1
ATOM 622 C CA . ALA A 1 73 ? 24.152 -1.456 -22.175 1.00 89.06 73 ALA A CA 1
ATOM 623 C C . ALA A 1 73 ? 22.935 -2.378 -22.070 1.00 89.06 73 ALA A C 1
ATOM 625 O O . ALA A 1 73 ? 21.797 -1.906 -22.061 1.00 89.06 73 ALA A O 1
ATOM 626 N N . ILE A 1 74 ? 23.173 -3.681 -21.934 1.00 91.00 74 ILE A N 1
ATOM 627 C CA . ILE A 1 74 ? 22.121 -4.678 -21.748 1.00 91.00 74 ILE A CA 1
ATOM 628 C C . ILE A 1 74 ? 21.392 -4.448 -20.421 1.00 91.00 74 ILE A C 1
ATOM 630 O O . ILE A 1 74 ? 20.164 -4.386 -20.415 1.00 91.00 74 ILE A O 1
ATOM 634 N N . GLY A 1 75 ? 22.136 -4.295 -19.322 1.00 91.00 75 GLY A N 1
ATOM 635 C CA . GLY A 1 75 ? 21.589 -4.101 -17.980 1.00 91.00 75 GLY A CA 1
ATOM 636 C C . GLY A 1 75 ? 20.676 -2.882 -17.891 1.00 91.00 75 GLY A C 1
ATOM 637 O O . GLY A 1 75 ? 19.538 -3.007 -17.447 1.00 91.00 75 GLY A O 1
ATOM 638 N N . LEU A 1 76 ? 21.115 -1.729 -18.402 1.00 90.94 76 LEU A N 1
ATOM 639 C CA . LEU A 1 76 ? 20.293 -0.519 -18.421 1.00 90.94 76 LEU A CA 1
ATOM 640 C C . LEU A 1 76 ? 19.032 -0.687 -19.268 1.00 90.94 76 LEU A C 1
ATOM 642 O O . LEU A 1 76 ? 17.937 -0.372 -18.809 1.00 90.94 76 LEU A O 1
ATOM 646 N N . LEU A 1 77 ? 19.167 -1.165 -20.509 1.00 93.94 77 LEU A N 1
ATOM 647 C CA . LEU A 1 77 ? 18.013 -1.339 -21.392 1.00 93.94 77 LEU A CA 1
ATOM 648 C C . LEU A 1 77 ? 17.000 -2.319 -20.787 1.00 93.94 77 LEU A C 1
ATOM 650 O O . LEU A 1 77 ? 15.794 -2.107 -20.912 1.00 93.94 77 LEU A O 1
ATOM 654 N N . GLN A 1 78 ? 17.479 -3.361 -20.106 1.00 94.94 78 GLN A N 1
ATOM 655 C CA . GLN A 1 78 ? 16.631 -4.315 -19.405 1.00 94.94 78 GLN A CA 1
ATOM 656 C C . GLN A 1 78 ? 15.963 -3.698 -18.168 1.00 94.94 78 GLN A C 1
ATOM 658 O O . GLN A 1 78 ? 14.768 -3.911 -17.988 1.00 94.94 78 GLN A O 1
ATOM 663 N N . ALA A 1 79 ? 16.676 -2.902 -17.368 1.00 94.62 79 ALA A N 1
ATOM 664 C CA . ALA A 1 79 ? 16.107 -2.209 -16.210 1.00 94.62 79 ALA A CA 1
ATOM 665 C C . ALA A 1 79 ? 15.020 -1.201 -16.615 1.00 94.62 79 ALA A C 1
ATOM 667 O O . ALA A 1 79 ? 13.940 -1.189 -16.029 1.00 94.62 79 ALA A O 1
ATOM 668 N N . ILE A 1 80 ? 15.256 -0.427 -17.683 1.00 95.19 80 ILE A N 1
ATOM 669 C CA . ILE A 1 80 ? 14.248 0.462 -18.283 1.00 95.19 80 ILE A CA 1
ATOM 670 C C . ILE A 1 80 ? 13.006 -0.327 -18.695 1.00 95.19 80 ILE A C 1
ATOM 672 O O . ILE A 1 80 ? 11.891 0.057 -18.355 1.00 95.19 80 ILE A O 1
ATOM 676 N N . TYR A 1 81 ? 13.198 -1.432 -19.418 1.00 95.94 81 TYR A N 1
ATOM 677 C CA . TYR A 1 81 ? 12.098 -2.270 -19.887 1.00 95.94 81 TYR A CA 1
ATOM 678 C C . TYR A 1 81 ? 11.265 -2.827 -18.723 1.00 95.94 81 TYR A C 1
ATOM 680 O O . TYR A 1 81 ? 10.040 -2.795 -18.781 1.00 95.94 81 TYR A O 1
ATOM 688 N N . VAL A 1 82 ? 11.923 -3.291 -17.656 1.00 96.56 82 VAL A N 1
ATOM 689 C CA . VAL A 1 82 ? 11.246 -3.787 -16.450 1.00 96.56 82 VAL A CA 1
ATOM 690 C C . VAL A 1 82 ? 10.468 -2.665 -15.765 1.00 96.56 82 VAL A C 1
ATOM 692 O O . VAL A 1 82 ? 9.286 -2.843 -15.510 1.00 96.56 82 VAL A O 1
ATOM 695 N N . GLN A 1 83 ? 11.062 -1.488 -15.534 1.00 95.44 83 GLN A N 1
ATOM 696 C CA . GLN A 1 83 ? 10.330 -0.366 -14.926 1.00 95.44 83 GLN A CA 1
ATOM 697 C C . GLN A 1 83 ? 9.132 0.089 -15.769 1.00 95.44 83 GLN A C 1
ATOM 699 O O . GLN A 1 83 ? 8.101 0.453 -15.213 1.00 95.44 83 GLN A O 1
ATOM 704 N N . GLN A 1 84 ? 9.238 0.042 -17.100 1.00 96.12 84 GLN A N 1
ATOM 705 C CA . GLN A 1 84 ? 8.112 0.317 -17.994 1.00 96.12 84 GLN A CA 1
ATOM 706 C C . GLN A 1 84 ? 6.961 -0.685 -17.820 1.00 96.12 84 GLN A C 1
ATOM 708 O O . GLN A 1 84 ? 5.807 -0.266 -17.812 1.00 96.12 84 GLN A O 1
ATOM 713 N N . ASP A 1 85 ? 7.264 -1.978 -17.673 1.00 96.00 85 ASP A N 1
ATOM 714 C CA . ASP A 1 85 ? 6.250 -3.013 -17.422 1.00 96.00 85 ASP A CA 1
ATOM 715 C C . ASP A 1 85 ? 5.653 -2.877 -16.008 1.00 96.00 85 ASP A C 1
ATOM 717 O O . ASP A 1 85 ? 4.443 -2.983 -15.843 1.00 96.00 85 ASP A O 1
ATOM 721 N N . LEU A 1 86 ? 6.461 -2.542 -14.996 1.00 96.12 86 LEU A N 1
ATOM 722 C CA . LEU A 1 86 ? 5.963 -2.290 -13.638 1.00 96.12 86 LEU A CA 1
ATOM 723 C C . LEU A 1 86 ? 4.999 -1.095 -13.587 1.00 96.12 86 LEU A C 1
ATOM 725 O O . LEU A 1 86 ? 3.971 -1.171 -12.926 1.00 96.12 86 LEU A O 1
ATOM 729 N N . ILE A 1 87 ? 5.279 -0.008 -14.314 1.00 96.44 87 ILE A N 1
ATOM 730 C CA . ILE A 1 87 ? 4.351 1.132 -14.428 1.00 96.44 87 ILE A CA 1
ATOM 731 C C . ILE A 1 87 ? 3.031 0.723 -15.102 1.00 96.44 87 ILE A C 1
ATOM 733 O O . ILE A 1 87 ? 1.967 1.175 -14.675 1.00 96.44 87 ILE A O 1
ATOM 737 N N . GLU A 1 88 ? 3.077 -0.146 -16.120 1.00 95.44 88 GLU A N 1
ATOM 738 C CA . GLU A 1 88 ? 1.876 -0.715 -16.752 1.00 95.44 88 GLU A CA 1
ATOM 739 C C . GLU A 1 88 ? 1.028 -1.479 -15.716 1.00 95.44 88 GLU A C 1
ATOM 741 O O . GLU A 1 88 ? -0.172 -1.222 -15.607 1.00 95.44 88 GLU A O 1
ATOM 746 N N . GLU A 1 89 ? 1.650 -2.316 -14.880 1.00 94.25 89 GLU A N 1
ATOM 747 C CA . GLU A 1 89 ? 0.961 -3.027 -13.791 1.00 94.25 89 GLU A CA 1
ATOM 748 C C . GLU A 1 89 ? 0.385 -2.077 -12.731 1.00 94.25 89 GLU A C 1
ATOM 750 O O . GLU A 1 89 ? -0.769 -2.220 -12.319 1.00 94.25 89 GLU A O 1
ATOM 755 N N . ILE A 1 90 ? 1.128 -1.043 -12.321 1.00 94.62 90 ILE A N 1
ATOM 756 C CA . ILE A 1 90 ? 0.627 -0.057 -11.351 1.00 94.62 90 ILE A CA 1
ATOM 757 C C . ILE A 1 90 ? -0.621 0.654 -11.905 1.00 94.62 90 ILE A C 1
ATOM 759 O O . ILE A 1 90 ? -1.600 0.845 -11.180 1.00 94.62 90 ILE A O 1
ATOM 763 N N . HIS A 1 91 ? -0.656 0.995 -13.197 1.00 94.75 91 HIS A N 1
ATOM 764 C CA . HIS A 1 91 ? -1.853 1.574 -13.816 1.00 94.75 91 HIS A CA 1
ATOM 765 C C . HIS A 1 91 ? -3.071 0.644 -13.796 1.00 94.75 91 HIS A C 1
ATOM 767 O O . HIS A 1 91 ? -4.190 1.118 -13.554 1.00 94.75 91 HIS A O 1
ATOM 773 N N . ILE A 1 92 ? -2.861 -0.659 -14.004 1.00 91.81 92 ILE A N 1
ATOM 774 C CA . ILE A 1 92 ? -3.904 -1.690 -13.915 1.00 91.81 92 ILE A CA 1
ATOM 775 C C . ILE A 1 92 ? -4.468 -1.735 -12.489 1.00 91.81 92 ILE A C 1
ATOM 777 O O . ILE A 1 92 ? -5.676 -1.570 -12.294 1.00 91.81 92 ILE A O 1
ATOM 781 N N . ILE A 1 93 ? -3.594 -1.842 -11.483 1.00 91.75 93 ILE A N 1
ATOM 782 C CA . ILE A 1 93 ? -3.968 -1.889 -10.059 1.00 91.75 93 ILE A CA 1
ATOM 783 C C . ILE A 1 93 ? -4.809 -0.668 -9.672 1.00 91.75 93 ILE A C 1
ATOM 785 O O . ILE A 1 93 ? -5.887 -0.803 -9.079 1.00 91.75 93 ILE A O 1
ATOM 789 N N . PHE A 1 94 ? -4.351 0.524 -10.067 1.00 91.75 94 PHE A N 1
ATOM 790 C CA . PHE A 1 94 ? -5.015 1.788 -9.755 1.00 91.75 94 PHE A CA 1
ATOM 791 C C . PHE A 1 94 ? -6.213 2.126 -10.649 1.00 91.75 94 PHE A C 1
ATOM 793 O O . PHE A 1 94 ? -6.868 3.151 -10.425 1.00 91.75 94 PHE A O 1
ATOM 800 N N . LYS A 1 95 ? -6.525 1.284 -11.647 1.00 91.19 95 LYS A N 1
ATOM 801 C CA . LYS A 1 95 ? -7.578 1.520 -12.649 1.00 91.19 95 LYS A CA 1
ATOM 802 C C . LYS A 1 95 ? -7.522 2.948 -13.194 1.00 91.19 95 LYS A C 1
ATOM 804 O O . LYS A 1 95 ? -8.520 3.674 -13.208 1.00 91.19 95 LYS A O 1
ATOM 809 N N . THR A 1 96 ? -6.330 3.379 -13.596 1.00 92.00 96 THR A N 1
ATOM 810 C CA . THR A 1 96 ? -6.104 4.751 -14.078 1.00 92.00 96 THR A CA 1
ATOM 811 C C . THR A 1 96 ? -6.706 4.987 -15.467 1.00 92.00 96 THR A C 1
ATOM 813 O O . THR A 1 96 ? -6.857 6.132 -15.883 1.00 92.00 96 THR A O 1
ATOM 816 N N . GLY A 1 97 ? -7.061 3.912 -16.182 1.00 90.56 97 GLY A N 1
ATOM 817 C CA . GLY A 1 97 ? -7.527 3.954 -17.569 1.00 90.56 97 GLY A CA 1
ATOM 818 C C . GLY A 1 97 ? -6.392 4.050 -18.592 1.00 90.56 97 GLY A C 1
ATOM 819 O O . GLY A 1 97 ? -6.669 4.097 -19.786 1.00 90.56 97 GLY A O 1
ATOM 820 N N . VAL A 1 98 ? -5.134 4.064 -18.140 1.00 92.94 98 VAL A N 1
ATOM 821 C CA . VAL A 1 98 ? -3.953 3.984 -19.005 1.00 92.94 98 VAL A CA 1
ATOM 822 C C . VAL A 1 98 ? -3.651 2.515 -19.259 1.00 92.94 98 VAL A C 1
ATOM 824 O O . VAL A 1 98 ? -3.325 1.773 -18.337 1.00 92.94 98 VAL A O 1
ATOM 827 N N . ASP A 1 99 ? -3.775 2.099 -20.514 1.00 91.38 99 ASP A N 1
ATOM 828 C CA . ASP A 1 99 ? -3.437 0.753 -20.960 1.00 91.38 99 ASP A CA 1
ATOM 829 C C . ASP A 1 99 ? -2.191 0.756 -21.856 1.00 91.38 99 ASP A C 1
ATOM 831 O O . ASP A 1 99 ? -1.656 1.799 -22.253 1.00 91.38 99 ASP A O 1
ATOM 835 N N . LYS A 1 100 ? -1.748 -0.442 -22.241 1.00 91.50 100 LYS A N 1
ATOM 836 C CA . LYS A 1 100 ? -0.616 -0.621 -23.152 1.00 91.50 100 LYS A CA 1
ATOM 837 C C . LYS A 1 100 ? -0.773 0.130 -24.476 1.00 91.50 100 LYS A C 1
ATOM 839 O O . LYS A 1 100 ? 0.221 0.548 -25.066 1.0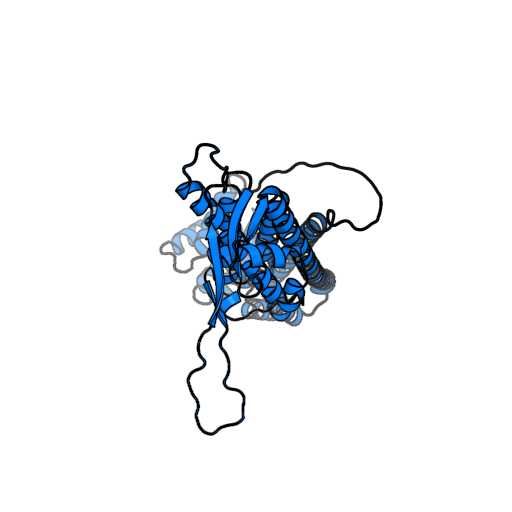0 91.50 100 LYS A O 1
ATOM 844 N N . GLN A 1 101 ? -1.991 0.271 -25.002 1.00 93.00 101 GLN A N 1
ATOM 845 C CA . GLN A 1 101 ? -2.216 0.956 -26.277 1.00 93.00 101 GLN A CA 1
ATOM 846 C C . GLN A 1 101 ? -1.975 2.459 -26.147 1.00 93.00 101 GLN A C 1
ATOM 848 O O . GLN A 1 101 ? -1.456 3.068 -27.083 1.00 93.00 101 GLN A O 1
ATOM 853 N N . ILE A 1 102 ? -2.318 3.043 -24.999 1.00 93.94 102 ILE A N 1
ATOM 854 C CA . ILE A 1 102 ? -2.016 4.435 -24.663 1.00 93.94 102 ILE A CA 1
ATOM 855 C C . ILE A 1 102 ? -0.509 4.613 -24.464 1.00 93.94 102 ILE A C 1
ATOM 857 O O . ILE A 1 102 ? 0.070 5.502 -25.084 1.00 93.94 102 ILE A O 1
ATOM 861 N N . LEU A 1 103 ? 0.147 3.731 -23.701 1.00 94.62 103 LEU A N 1
ATOM 862 C CA . LEU A 1 103 ? 1.604 3.791 -23.499 1.00 94.62 103 LEU A CA 1
ATOM 863 C C . LEU A 1 103 ? 2.380 3.655 -24.819 1.00 94.62 103 LEU A C 1
ATOM 865 O O . LEU A 1 103 ? 3.355 4.363 -25.050 1.00 94.62 103 LEU A O 1
ATOM 869 N N . ASN A 1 104 ? 1.899 2.826 -25.750 1.00 93.75 104 ASN A N 1
ATOM 870 C CA . ASN A 1 104 ? 2.470 2.690 -27.095 1.00 93.75 104 ASN A CA 1
ATOM 871 C C . ASN A 1 104 ? 2.339 3.949 -27.975 1.00 93.75 104 ASN A C 1
ATOM 873 O O . ASN A 1 104 ? 2.857 3.956 -29.092 1.00 93.75 104 ASN A O 1
ATOM 877 N N . LYS A 1 105 ? 1.641 4.995 -27.522 1.00 94.44 105 LYS A N 1
ATOM 878 C CA . LYS A 1 105 ? 1.605 6.305 -28.189 1.00 94.44 105 LYS A CA 1
ATOM 879 C C . LYS A 1 105 ? 2.591 7.302 -27.574 1.00 94.44 105 LYS A C 1
ATOM 881 O O . LYS A 1 105 ? 2.841 8.331 -28.192 1.00 94.44 105 LYS A O 1
ATOM 886 N N . ASP A 1 106 ? 3.156 7.013 -26.400 1.00 94.81 106 ASP A N 1
ATOM 887 C CA . ASP A 1 106 ? 4.191 7.842 -25.781 1.00 94.81 106 ASP A CA 1
ATOM 888 C C . ASP A 1 106 ? 5.560 7.527 -26.401 1.00 94.81 106 ASP A C 1
ATOM 890 O O . ASP A 1 106 ? 6.100 6.424 -26.277 1.00 94.81 106 ASP A O 1
ATOM 894 N N . GLU A 1 107 ? 6.156 8.516 -27.063 1.00 95.94 107 GLU A N 1
ATOM 895 C CA . GLU A 1 107 ? 7.482 8.385 -27.667 1.00 95.94 107 GLU A CA 1
ATOM 896 C C . GLU A 1 107 ? 8.568 8.037 -26.635 1.00 95.94 107 GLU A C 1
ATOM 898 O O . GLU A 1 107 ? 9.496 7.279 -26.942 1.00 95.94 107 GLU A O 1
ATOM 903 N N . ASN A 1 108 ? 8.446 8.530 -25.396 1.00 95.81 108 ASN A N 1
ATOM 904 C CA . ASN A 1 108 ? 9.393 8.243 -24.319 1.00 95.81 108 ASN A CA 1
ATOM 905 C C . ASN A 1 108 ? 9.343 6.769 -23.892 1.00 95.81 108 ASN A C 1
ATOM 907 O O . ASN A 1 108 ? 10.382 6.192 -23.557 1.00 95.81 108 ASN A O 1
ATOM 911 N N . TYR A 1 109 ? 8.162 6.147 -23.968 1.00 95.31 109 TYR A N 1
ATOM 912 C CA . TYR A 1 109 ? 7.975 4.713 -23.760 1.00 95.31 109 TYR A CA 1
ATOM 913 C C . TYR A 1 109 ? 8.526 3.911 -24.947 1.00 95.31 109 TYR A C 1
ATOM 915 O O . TYR A 1 109 ? 9.418 3.067 -24.789 1.00 95.31 109 TYR A O 1
ATOM 923 N N . VAL A 1 110 ? 8.042 4.212 -26.157 1.00 96.44 110 VAL A N 1
ATOM 924 C CA . VAL A 1 110 ? 8.257 3.397 -27.363 1.00 96.44 110 VAL A CA 1
ATOM 925 C C . VAL A 1 110 ? 9.711 3.386 -27.821 1.00 96.44 110 VAL A C 1
ATOM 927 O O . VAL A 1 110 ? 10.231 2.325 -28.168 1.00 96.44 110 VAL A O 1
ATOM 930 N N . ILE A 1 111 ? 10.396 4.533 -27.832 1.00 96.50 111 ILE A N 1
ATOM 931 C CA . ILE A 1 111 ? 11.757 4.619 -28.383 1.00 96.50 111 ILE A CA 1
ATOM 932 C C . ILE A 1 111 ? 12.720 3.747 -27.573 1.00 96.50 111 ILE A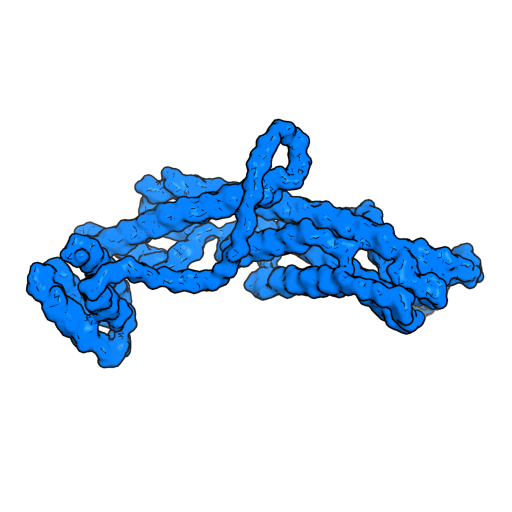 C 1
ATOM 934 O O . ILE A 1 111 ? 13.443 2.931 -28.145 1.00 96.50 111 ILE A O 1
ATOM 938 N N . ASN A 1 112 ? 12.712 3.875 -26.245 1.00 95.62 112 ASN A N 1
ATOM 939 C CA . ASN A 1 112 ? 13.594 3.087 -25.385 1.00 95.62 112 ASN A CA 1
ATOM 940 C C . ASN A 1 112 ? 13.254 1.590 -25.447 1.00 95.62 112 ASN A C 1
ATOM 942 O O . ASN A 1 112 ? 14.160 0.758 -25.567 1.00 95.62 112 ASN A O 1
ATOM 946 N N . ARG A 1 113 ? 11.959 1.248 -25.469 1.00 95.19 113 ARG A N 1
ATOM 947 C CA . ARG A 1 113 ? 11.491 -0.135 -25.623 1.00 95.19 113 ARG A CA 1
ATOM 948 C C . ARG A 1 113 ? 11.939 -0.740 -26.955 1.00 95.19 113 ARG A C 1
ATOM 950 O O . ARG A 1 113 ? 12.376 -1.889 -26.987 1.00 95.19 113 ARG A O 1
ATOM 957 N N . ASN A 1 114 ? 11.904 0.032 -28.041 1.00 95.25 114 ASN A N 1
ATOM 958 C CA . ASN A 1 114 ? 12.375 -0.397 -29.359 1.00 95.25 114 ASN A CA 1
ATOM 959 C C . ASN A 1 114 ? 13.886 -0.615 -29.389 1.00 95.25 114 ASN A C 1
ATOM 961 O O . ASN A 1 114 ? 14.317 -1.646 -29.897 1.00 95.25 114 ASN A O 1
ATOM 965 N N . ILE A 1 115 ? 14.684 0.280 -28.794 1.00 95.19 115 ILE A N 1
ATOM 966 C CA . ILE A 1 115 ? 16.140 0.088 -28.681 1.00 95.19 115 ILE A CA 1
ATOM 967 C C . ILE A 1 115 ? 16.432 -1.231 -27.958 1.00 95.19 115 ILE A C 1
ATOM 969 O O . ILE A 1 115 ? 17.185 -2.060 -28.472 1.00 95.19 115 ILE A O 1
ATOM 973 N N . ARG A 1 116 ? 15.790 -1.474 -26.806 1.00 95.38 116 ARG A N 1
ATOM 974 C CA . ARG A 1 116 ? 15.929 -2.734 -26.059 1.00 95.38 116 ARG A CA 1
ATOM 975 C C . ARG A 1 116 ? 15.486 -3.937 -26.883 1.00 95.38 116 ARG A C 1
ATOM 977 O O . ARG A 1 116 ? 16.178 -4.950 -26.910 1.00 95.38 116 ARG A O 1
ATOM 984 N N . ASN A 1 117 ? 14.331 -3.870 -27.537 1.00 94.31 117 ASN A N 1
ATOM 985 C CA . ASN A 1 117 ? 13.796 -4.995 -28.302 1.00 94.31 117 ASN A CA 1
ATOM 986 C C . ASN A 1 117 ? 14.650 -5.314 -29.530 1.00 94.31 117 ASN A C 1
ATOM 988 O O . ASN A 1 117 ? 14.825 -6.486 -29.846 1.00 94.31 117 ASN A O 1
ATOM 992 N N . GLU A 1 118 ? 15.202 -4.306 -30.204 1.00 92.44 118 GLU A N 1
ATOM 993 C CA . GLU A 1 118 ? 16.100 -4.506 -31.339 1.00 92.44 118 GLU A CA 1
ATOM 994 C C . GLU A 1 118 ? 17.452 -5.074 -30.908 1.00 92.44 118 GLU A C 1
ATOM 996 O O . GLU A 1 118 ? 18.021 -5.853 -31.659 1.00 92.44 118 GLU A O 1
ATOM 1001 N N . THR A 1 119 ? 17.968 -4.725 -29.728 1.00 92.62 119 THR A N 1
ATOM 1002 C CA . THR A 1 119 ? 19.337 -5.093 -29.311 1.00 92.62 119 THR A CA 1
ATOM 1003 C C . THR A 1 119 ? 19.417 -6.302 -28.381 1.00 92.62 119 THR A C 1
ATOM 1005 O O . THR A 1 119 ? 20.309 -7.129 -28.535 1.00 92.62 119 THR A O 1
ATOM 1008 N N . VAL A 1 120 ? 18.497 -6.420 -27.423 1.00 92.94 120 VAL A N 1
ATOM 1009 C CA . VAL A 1 120 ? 18.529 -7.426 -26.347 1.00 92.94 120 VAL A CA 1
ATOM 1010 C C . VAL A 1 120 ? 17.385 -8.424 -26.485 1.00 92.94 120 VAL A C 1
ATOM 1012 O O . VAL A 1 120 ? 17.604 -9.629 -26.422 1.00 92.94 120 VAL A O 1
ATOM 1015 N N . GLY A 1 121 ? 16.155 -7.939 -26.681 1.00 90.62 121 GLY A N 1
ATOM 1016 C CA . GLY A 1 121 ? 14.964 -8.795 -26.662 1.00 90.62 121 GLY A CA 1
ATOM 1017 C C . GLY A 1 121 ? 14.860 -9.714 -27.881 1.00 90.62 121 GLY A C 1
ATOM 1018 O O . GLY A 1 121 ? 14.648 -10.919 -27.755 1.00 90.62 121 GLY A O 1
ATOM 1019 N N . HIS A 1 122 ? 15.014 -9.144 -29.075 1.00 91.75 122 HIS A N 1
ATOM 1020 C CA . HIS A 1 122 ? 14.860 -9.834 -30.354 1.00 91.75 122 HIS A CA 1
ATOM 1021 C C . HIS A 1 122 ? 15.954 -9.421 -31.353 1.00 91.75 122 HIS A C 1
ATOM 1023 O O . HIS A 1 122 ? 15.637 -8.899 -32.427 1.00 91.75 122 HIS A O 1
ATOM 1029 N N . PRO A 1 123 ? 17.239 -9.691 -31.051 1.00 91.31 123 PRO A N 1
ATOM 1030 C CA . PRO A 1 123 ? 18.352 -9.311 -31.921 1.00 91.31 123 PRO A CA 1
ATOM 1031 C C . PRO A 1 123 ? 18.311 -9.987 -33.295 1.00 91.31 123 PRO A C 1
ATOM 1033 O O . PRO A 1 123 ? 18.947 -9.517 -34.230 1.00 91.31 123 PRO A O 1
ATOM 1036 N N . ILE A 1 124 ? 17.546 -11.073 -33.454 1.00 92.75 124 ILE A N 1
ATOM 1037 C CA . ILE A 1 124 ? 17.259 -11.710 -34.743 1.00 92.75 124 ILE A CA 1
ATOM 1038 C C . ILE A 1 124 ? 15.741 -11.793 -34.909 1.00 92.75 124 ILE A C 1
ATOM 1040 O O . ILE A 1 124 ? 15.075 -12.587 -34.242 1.00 92.75 124 ILE A O 1
ATOM 1044 N N . ARG A 1 125 ? 15.182 -11.008 -35.835 1.00 90.31 125 ARG A N 1
ATOM 1045 C CA . ARG A 1 125 ? 13.744 -11.004 -36.144 1.00 90.31 125 ARG A CA 1
ATOM 1046 C C . ARG A 1 125 ? 13.488 -11.787 -37.422 1.00 90.31 125 ARG A C 1
ATOM 1048 O O . ARG A 1 125 ? 14.143 -11.567 -38.440 1.00 90.31 125 ARG A O 1
ATOM 1055 N N . LYS A 1 126 ? 12.499 -12.678 -37.398 1.00 89.31 126 LYS A N 1
ATOM 1056 C CA . LYS A 1 126 ? 12.033 -13.423 -38.575 1.00 89.31 126 LYS A CA 1
ATOM 1057 C C . LYS A 1 126 ? 10.562 -13.101 -38.820 1.00 89.31 126 LYS A C 1
ATOM 1059 O O . LYS A 1 126 ? 9.770 -13.069 -37.886 1.00 89.31 126 LYS A O 1
ATOM 1064 N N . SER A 1 127 ? 10.201 -12.859 -40.075 1.00 83.81 127 SER A N 1
ATOM 1065 C CA . SER A 1 127 ? 8.803 -12.746 -40.492 1.00 83.81 127 SER A CA 1
ATOM 1066 C C . SER A 1 127 ? 8.234 -14.138 -40.761 1.00 83.81 127 SER A C 1
ATOM 1068 O O . SER A 1 127 ? 8.842 -14.934 -41.485 1.00 83.81 127 SER A O 1
ATOM 1070 N N . ILE A 1 128 ? 7.069 -14.425 -40.178 1.00 74.25 128 ILE A N 1
ATOM 1071 C CA . ILE A 1 128 ? 6.287 -15.621 -40.492 1.00 74.25 128 ILE A CA 1
ATOM 1072 C C . ILE A 1 128 ? 5.423 -15.268 -41.700 1.00 74.25 128 ILE A C 1
ATOM 1074 O O . ILE A 1 128 ? 4.471 -14.496 -41.584 1.00 74.25 128 ILE A O 1
ATOM 1078 N N . GLN A 1 129 ? 5.741 -15.818 -42.870 1.00 61.66 129 GLN A N 1
ATOM 1079 C CA . GLN A 1 129 ? 4.809 -15.763 -43.992 1.00 61.66 129 GLN A CA 1
ATOM 1080 C C . GLN A 1 129 ? 3.648 -16.709 -43.681 1.00 61.66 129 GLN A C 1
ATOM 1082 O O . GLN A 1 129 ? 3.812 -17.926 -43.745 1.00 61.66 129 GLN A O 1
ATOM 1087 N N . ARG A 1 130 ? 2.482 -16.171 -43.306 1.00 56.88 130 ARG A N 1
ATOM 1088 C CA . ARG A 1 130 ? 1.266 -16.990 -43.249 1.00 56.88 130 ARG A CA 1
ATOM 1089 C C . ARG A 1 130 ? 0.952 -17.451 -44.678 1.00 56.88 130 ARG A C 1
ATOM 1091 O O . ARG A 1 130 ? 1.015 -16.617 -45.582 1.00 56.88 130 ARG A O 1
ATOM 1098 N N . PRO A 1 131 ? 0.657 -18.742 -44.907 1.00 56.81 131 PRO A N 1
ATOM 1099 C CA . PRO A 1 131 ? 0.239 -19.196 -46.224 1.00 56.81 131 PRO A CA 1
ATOM 1100 C C . PRO A 1 131 ? -0.996 -18.393 -46.646 1.00 56.81 131 PRO A C 1
ATOM 1102 O O . PRO A 1 131 ? -1.970 -18.304 -45.899 1.00 56.81 131 PRO A O 1
ATOM 1105 N N . THR A 1 132 ? -0.926 -17.757 -47.813 1.00 54.56 132 THR A N 1
ATOM 1106 C CA . THR A 1 132 ? -2.066 -17.078 -48.433 1.00 54.56 132 THR A CA 1
ATOM 1107 C C . THR A 1 132 ? -3.177 -18.096 -48.669 1.00 54.56 132 THR A C 1
ATOM 1109 O O . THR A 1 132 ? -2.917 -19.187 -49.171 1.00 54.56 132 THR A O 1
ATOM 1112 N N . SER A 1 133 ? -4.397 -17.740 -48.274 1.00 53.03 133 SER A N 1
ATOM 1113 C CA . SER A 1 133 ? -5.594 -18.577 -48.107 1.00 53.03 133 SER A CA 1
ATOM 1114 C C . SER A 1 133 ? -6.190 -19.181 -49.390 1.00 53.03 133 SER A C 1
ATOM 1116 O O . SER A 1 133 ? -7.407 -19.211 -49.537 1.00 53.03 133 SER A O 1
ATOM 1118 N N . LEU A 1 134 ? -5.382 -19.642 -50.344 1.00 53.16 134 LEU A N 1
ATOM 1119 C CA . LEU A 1 134 ? -5.854 -20.203 -51.612 1.00 53.16 134 LEU A CA 1
ATOM 1120 C C . LEU A 1 134 ? -4.996 -21.417 -51.999 1.00 53.16 134 LEU A C 1
ATOM 1122 O O . LEU A 1 134 ? -4.081 -21.317 -52.809 1.00 53.16 134 LEU A O 1
ATOM 1126 N N . GLY A 1 135 ? -5.273 -22.570 -51.384 1.00 53.09 135 GLY A N 1
ATOM 1127 C CA . GLY A 1 135 ? -4.716 -23.861 -51.803 1.00 53.09 135 GLY A CA 1
ATOM 1128 C C . GLY A 1 135 ? -4.749 -24.938 -50.707 1.00 53.09 135 GLY A C 1
ATOM 1129 O O . GLY A 1 135 ? -4.397 -24.644 -49.563 1.00 53.09 135 GLY A O 1
ATOM 1130 N N . PRO A 1 136 ? -5.127 -26.196 -51.014 1.00 51.97 136 PRO A N 1
ATOM 1131 C CA . PRO A 1 136 ? -5.288 -27.275 -50.037 1.00 51.97 136 PRO A CA 1
ATOM 1132 C C . PRO A 1 136 ? -3.951 -27.936 -49.650 1.00 51.97 136 PRO A C 1
ATOM 1134 O O . PRO A 1 136 ? -3.854 -29.156 -49.567 1.00 51.97 136 PRO A O 1
ATOM 1137 N N . GLN A 1 137 ? -2.906 -27.143 -49.396 1.00 52.06 137 GLN A N 1
ATOM 1138 C CA . GLN A 1 137 ? -1.662 -27.616 -48.784 1.00 52.06 137 GLN A CA 1
ATOM 1139 C C . GLN A 1 137 ? -1.100 -26.548 -47.836 1.00 52.06 137 GLN A C 1
ATOM 1141 O O . GLN A 1 137 ? -0.506 -25.557 -48.261 1.00 52.06 137 GLN A O 1
ATOM 1146 N N . LYS A 1 138 ? -1.269 -26.760 -46.524 1.00 49.75 138 LYS A N 1
ATOM 1147 C CA . LYS A 1 138 ? -0.576 -26.005 -45.467 1.00 49.75 138 LYS A CA 1
ATOM 1148 C C . LYS A 1 138 ? 0.920 -26.344 -45.509 1.00 49.75 138 LYS A C 1
ATOM 1150 O O . LYS A 1 138 ? 1.384 -27.174 -44.733 1.00 49.75 138 LYS A O 1
ATOM 1155 N N . GLN A 1 139 ? 1.690 -25.720 -46.400 1.00 52.03 139 GLN A N 1
ATOM 1156 C CA . GLN A 1 139 ? 3.141 -25.693 -46.212 1.00 52.03 139 GLN A CA 1
ATOM 1157 C C . GLN A 1 139 ? 3.456 -24.825 -44.982 1.00 52.03 139 GLN A C 1
ATOM 1159 O O . GLN A 1 139 ? 2.879 -23.739 -44.850 1.00 52.03 139 GLN A O 1
ATOM 1164 N N . PRO A 1 140 ? 4.340 -25.266 -44.068 1.00 54.28 140 PRO A N 1
ATOM 1165 C CA . PRO A 1 140 ? 4.796 -24.420 -42.975 1.00 54.28 140 PRO A CA 1
ATOM 1166 C C . PRO A 1 140 ? 5.435 -23.162 -43.573 1.00 54.28 140 PRO A C 1
ATOM 1168 O O . PRO A 1 140 ? 6.328 -23.246 -44.419 1.00 54.28 140 PRO A O 1
ATOM 1171 N N . GLY A 1 141 ? 4.935 -21.991 -43.176 1.00 58.03 141 GLY A N 1
ATOM 1172 C CA . GLY A 1 141 ? 5.426 -20.709 -43.669 1.00 58.03 141 GLY A CA 1
ATOM 1173 C C . GLY A 1 141 ? 6.943 -20.615 -43.521 1.00 58.03 141 GLY A C 1
ATOM 1174 O O . GLY A 1 141 ? 7.473 -20.803 -42.426 1.00 58.03 141 GLY A O 1
ATOM 1175 N N . LYS A 1 142 ? 7.666 -20.343 -44.614 1.00 62.72 142 LYS A N 1
ATOM 1176 C CA . LYS A 1 142 ? 9.122 -20.165 -44.547 1.00 62.72 142 LYS A CA 1
ATOM 1177 C C . LYS A 1 142 ? 9.427 -18.913 -43.726 1.00 62.72 142 LYS A C 1
ATOM 1179 O O . LYS A 1 142 ? 9.119 -17.799 -44.150 1.00 62.72 142 LYS A O 1
ATOM 1184 N N . ASN A 1 143 ? 10.057 -19.101 -42.568 1.00 75.25 143 ASN A N 1
ATOM 1185 C CA . ASN A 1 143 ? 10.571 -18.006 -41.753 1.00 75.25 143 ASN A CA 1
ATOM 1186 C C . ASN A 1 143 ? 11.650 -17.255 -42.538 1.00 75.25 143 ASN A C 1
ATOM 1188 O O . ASN A 1 143 ? 12.739 -17.786 -42.763 1.00 75.25 143 ASN A O 1
ATOM 1192 N N . LYS A 1 144 ? 11.364 -16.017 -42.950 1.00 85.00 144 LYS A N 1
ATOM 1193 C CA . LYS A 1 144 ? 12.348 -15.159 -43.625 1.00 85.00 144 LYS A CA 1
ATOM 1194 C C . LYS A 1 144 ? 12.965 -14.201 -42.621 1.00 85.00 144 LYS A C 1
ATOM 1196 O O . LYS A 1 144 ? 12.228 -13.542 -41.887 1.00 85.00 144 LYS A O 1
ATOM 1201 N N . LEU A 1 145 ? 14.297 -14.114 -42.606 1.00 88.56 145 LEU A N 1
ATOM 1202 C CA . LEU A 1 145 ? 15.016 -13.118 -41.813 1.00 88.56 145 LEU A CA 1
ATOM 1203 C C . LEU A 1 145 ? 14.508 -11.719 -42.187 1.00 88.56 145 LEU A C 1
ATOM 1205 O O . LEU A 1 145 ? 14.465 -11.365 -43.365 1.00 88.56 145 LEU A O 1
ATOM 1209 N N . LEU A 1 146 ? 14.071 -10.968 -41.180 1.00 91.38 146 LEU A N 1
ATOM 1210 C CA . LEU A 1 146 ? 13.615 -9.588 -41.315 1.00 91.38 146 LEU A CA 1
ATOM 1211 C C . LEU A 1 146 ? 14.754 -8.638 -40.954 1.00 91.38 146 LEU A C 1
ATOM 1213 O O . LEU A 1 146 ? 15.095 -7.758 -41.740 1.00 91.38 146 LEU A O 1
ATOM 1217 N N . SER A 1 147 ? 15.357 -8.853 -39.785 1.00 92.19 147 SER A N 1
ATOM 1218 C CA . SER A 1 147 ? 16.474 -8.047 -39.314 1.00 92.19 147 SER A CA 1
ATOM 1219 C C . SER A 1 147 ? 17.396 -8.818 -38.381 1.00 92.19 147 SER A C 1
ATOM 1221 O O . SER A 1 147 ? 16.954 -9.740 -37.689 1.00 92.19 147 SER A O 1
ATOM 1223 N N . SER A 1 148 ? 18.655 -8.399 -38.320 1.00 94.75 148 SER A N 1
ATOM 1224 C CA . SER A 1 148 ? 19.587 -8.767 -37.258 1.00 94.75 148 SER A CA 1
ATOM 1225 C C . SER A 1 148 ? 20.336 -7.547 -36.727 1.00 94.75 148 SER A C 1
ATOM 1227 O O . SER A 1 148 ? 20.556 -6.579 -37.460 1.00 94.75 148 SER A O 1
ATOM 1229 N N . THR A 1 149 ? 20.721 -7.581 -35.456 1.00 94.50 149 THR A N 1
ATOM 1230 C CA . THR A 1 149 ? 21.496 -6.525 -34.798 1.00 94.50 149 THR A CA 1
ATOM 1231 C C . THR A 1 149 ? 22.727 -7.095 -34.103 1.00 94.50 149 THR A C 1
ATOM 1233 O O . THR A 1 149 ? 22.751 -8.255 -33.691 1.00 94.50 149 THR A O 1
ATOM 1236 N N . LEU A 1 150 ? 23.776 -6.280 -33.998 1.00 92.31 150 LEU A N 1
ATOM 1237 C CA . LEU A 1 150 ? 25.004 -6.625 -33.285 1.00 92.31 150 LEU A CA 1
ATOM 1238 C C . LEU A 1 150 ? 25.596 -5.370 -32.640 1.00 92.31 150 LEU A C 1
ATOM 1240 O O . LEU A 1 150 ? 25.760 -4.358 -33.321 1.00 92.31 150 LEU A O 1
ATOM 1244 N N . PHE A 1 151 ? 25.953 -5.436 -31.356 1.00 90.44 151 PHE A N 1
ATOM 1245 C CA . PHE A 1 151 ? 26.755 -4.383 -30.729 1.00 90.44 151 PHE A CA 1
ATOM 1246 C C . PHE A 1 151 ? 28.098 -4.240 -31.449 1.00 90.44 151 PHE A C 1
ATOM 1248 O O . PHE A 1 151 ? 28.718 -5.237 -31.822 1.00 90.44 151 PHE A O 1
ATOM 1255 N N . VAL A 1 152 ? 28.538 -2.999 -31.647 1.00 87.81 152 VAL A N 1
ATOM 1256 C CA . VAL A 1 152 ? 29.836 -2.694 -32.268 1.00 87.81 152 VAL A CA 1
ATOM 1257 C C . VAL A 1 152 ? 30.804 -2.109 -31.241 1.00 87.81 152 VAL A C 1
ATOM 1259 O O . VAL A 1 152 ? 30.382 -1.530 -30.234 1.00 87.81 152 VAL A O 1
ATOM 1262 N N . HIS A 1 153 ? 32.109 -2.235 -31.513 1.00 78.44 153 HIS A N 1
ATOM 1263 C CA . HIS A 1 153 ? 33.199 -1.819 -30.616 1.00 78.44 153 HIS A CA 1
ATOM 1264 C C . HIS A 1 153 ? 33.167 -0.339 -30.207 1.00 78.44 153 HIS A C 1
ATOM 1266 O O . HIS A 1 153 ? 33.660 -0.001 -29.129 1.00 78.44 153 HIS A O 1
ATOM 1272 N N . ASP A 1 154 ? 32.504 0.499 -31.006 1.00 80.00 154 ASP A N 1
ATOM 1273 C CA . ASP A 1 154 ? 32.281 1.924 -30.749 1.00 80.00 154 ASP A CA 1
ATOM 1274 C C . ASP A 1 154 ? 31.280 2.205 -29.620 1.00 80.00 154 ASP A C 1
ATOM 1276 O O . ASP A 1 154 ? 31.034 3.368 -29.300 1.00 80.00 154 ASP A O 1
ATOM 1280 N N . THR A 1 155 ? 30.682 1.177 -29.013 1.00 74.69 155 THR A N 1
ATOM 1281 C CA . THR A 1 155 ? 29.893 1.340 -27.786 1.00 74.69 155 THR A CA 1
ATOM 1282 C C . THR A 1 155 ? 30.797 1.848 -26.667 1.00 74.69 155 THR A C 1
ATOM 1284 O O . THR A 1 155 ? 31.783 1.194 -26.303 1.00 74.69 155 THR A O 1
ATOM 1287 N N . THR A 1 156 ? 30.443 3.006 -26.110 1.00 76.62 156 THR A N 1
ATOM 1288 C CA . THR A 1 156 ? 31.169 3.639 -25.005 1.00 76.62 156 THR A CA 1
ATOM 1289 C C . THR A 1 156 ? 30.251 3.870 -23.804 1.00 76.62 156 THR A C 1
ATOM 1291 O O . THR A 1 156 ? 29.035 3.690 -23.858 1.00 76.62 156 THR A O 1
ATOM 1294 N N . ASP A 1 157 ? 30.852 4.342 -22.725 1.00 70.00 157 ASP A N 1
ATOM 1295 C CA . ASP A 1 157 ? 30.215 4.945 -21.551 1.00 70.00 157 ASP A CA 1
ATOM 1296 C C . ASP A 1 157 ? 29.211 6.084 -21.853 1.00 70.00 157 ASP A C 1
ATOM 1298 O O . ASP A 1 157 ? 28.414 6.447 -20.995 1.00 70.00 157 ASP A O 1
ATOM 1302 N N . ARG A 1 158 ? 29.227 6.654 -23.071 1.00 82.81 158 ARG A N 1
ATOM 1303 C CA . ARG A 1 158 ? 28.418 7.821 -23.500 1.00 82.81 158 ARG A CA 1
ATOM 1304 C C . ARG A 1 158 ? 27.389 7.506 -24.585 1.00 82.81 158 ARG A C 1
ATOM 1306 O O . ARG A 1 158 ? 26.419 8.253 -24.740 1.00 82.81 158 ARG A O 1
ATOM 1313 N N . LYS A 1 159 ? 27.533 6.369 -25.268 1.00 89.88 159 LYS A N 1
ATOM 1314 C CA . LYS A 1 159 ? 26.623 5.951 -26.336 1.00 89.88 159 LYS A CA 1
ATOM 1315 C C . LYS A 1 159 ? 26.509 4.436 -26.469 1.00 89.88 159 LYS A C 1
ATOM 1317 O O . LYS A 1 159 ? 27.498 3.709 -26.412 1.00 89.88 159 LYS A O 1
ATOM 1322 N N . ILE A 1 160 ? 25.298 3.993 -26.770 1.00 91.00 160 ILE A N 1
ATOM 1323 C CA . ILE A 1 160 ? 24.977 2.648 -27.232 1.00 91.00 160 ILE A CA 1
ATOM 1324 C C . ILE A 1 160 ? 25.104 2.648 -28.755 1.00 91.00 160 ILE A C 1
ATOM 1326 O O . ILE A 1 160 ? 24.450 3.455 -29.424 1.00 91.00 160 ILE A O 1
ATOM 1330 N N . VAL A 1 161 ? 25.940 1.760 -29.305 1.00 92.88 161 VAL A N 1
ATOM 1331 C CA . VAL A 1 161 ? 26.132 1.643 -30.756 1.00 92.88 161 VAL A CA 1
ATOM 1332 C C . VAL A 1 161 ? 25.939 0.201 -31.202 1.00 92.88 161 VAL A C 1
ATOM 1334 O O . VAL A 1 161 ? 26.582 -0.722 -30.698 1.00 92.88 161 VAL A O 1
ATOM 1337 N N . TYR A 1 162 ? 25.069 -0.003 -32.185 1.00 94.31 162 TYR A N 1
ATOM 1338 C CA . TYR A 1 162 ? 24.868 -1.312 -32.795 1.00 94.31 162 TYR A CA 1
ATOM 1339 C C . TYR A 1 162 ? 24.691 -1.193 -34.306 1.00 94.31 162 TYR A C 1
ATOM 1341 O O . TYR A 1 162 ? 24.144 -0.219 -34.820 1.00 94.31 162 TYR A O 1
ATOM 1349 N N . GLY A 1 163 ? 25.174 -2.200 -35.025 1.00 94.81 163 GLY A N 1
ATOM 1350 C CA . GLY A 1 163 ? 24.904 -2.373 -36.443 1.00 94.81 163 GLY A CA 1
ATOM 1351 C C . GLY A 1 163 ? 23.562 -3.069 -36.623 1.00 94.81 163 GLY A C 1
ATOM 1352 O O . GLY A 1 163 ? 23.317 -4.108 -36.008 1.00 94.81 163 GLY A O 1
ATOM 1353 N N . ARG A 1 164 ? 22.702 -2.513 -37.474 1.00 95.31 164 ARG A N 1
ATOM 1354 C CA . ARG A 1 164 ? 21.423 -3.098 -37.875 1.00 95.31 164 ARG A CA 1
ATOM 1355 C C . ARG A 1 164 ? 21.488 -3.539 -39.332 1.00 95.31 164 ARG A C 1
ATOM 1357 O O . ARG A 1 164 ? 21.849 -2.760 -40.207 1.00 95.31 164 ARG A O 1
ATOM 1364 N N . TYR A 1 165 ? 21.093 -4.777 -39.591 1.00 95.12 165 TYR A N 1
ATOM 1365 C CA . TYR A 1 165 ? 20.982 -5.361 -40.924 1.00 95.12 165 TYR A CA 1
ATOM 1366 C C . TYR A 1 165 ? 19.503 -5.639 -41.178 1.00 95.12 165 TYR A C 1
ATOM 1368 O O . TYR A 1 165 ? 18.923 -6.491 -40.508 1.00 95.12 165 TYR A O 1
ATOM 1376 N N . HIS A 1 166 ? 18.869 -4.914 -42.100 1.00 94.06 166 HIS A N 1
ATOM 1377 C CA . HIS A 1 166 ? 17.433 -5.039 -42.367 1.00 94.06 166 HIS A CA 1
ATOM 1378 C C . HIS A 1 166 ? 17.176 -5.508 -43.798 1.00 94.06 166 HIS A C 1
ATOM 1380 O O . HIS A 1 166 ? 17.914 -5.162 -44.719 1.00 94.06 166 HIS A O 1
ATOM 1386 N N . ARG A 1 167 ? 16.095 -6.263 -44.012 1.00 92.12 167 ARG A N 1
ATOM 1387 C CA . ARG A 1 167 ? 15.692 -6.713 -45.351 1.00 92.12 167 ARG A CA 1
ATOM 1388 C C . ARG A 1 167 ? 15.515 -5.543 -46.323 1.00 92.12 167 ARG A C 1
ATOM 1390 O O . ARG A 1 167 ? 15.967 -5.632 -47.457 1.00 92.12 167 ARG A O 1
ATOM 1397 N N . ASP A 1 168 ? 14.901 -4.456 -45.866 1.00 90.94 168 ASP A N 1
ATOM 1398 C CA . ASP A 1 168 ? 14.626 -3.271 -46.696 1.00 90.94 168 ASP A CA 1
ATOM 1399 C C . ASP A 1 168 ? 15.907 -2.553 -47.150 1.00 90.94 168 ASP A C 1
ATOM 1401 O O . ASP A 1 168 ? 15.915 -1.912 -48.196 1.00 90.94 168 ASP A O 1
ATOM 1405 N N . SER A 1 169 ? 17.013 -2.703 -46.410 1.00 89.31 169 SER A N 1
ATOM 1406 C CA . SER A 1 169 ? 18.330 -2.187 -46.802 1.00 89.31 169 SER A CA 1
ATOM 1407 C C . SER A 1 169 ? 19.174 -3.217 -47.562 1.00 89.31 169 SER A C 1
ATOM 1409 O O . SER A 1 169 ? 20.384 -3.030 -47.701 1.00 89.31 169 SER A O 1
ATOM 1411 N N . ASN A 1 170 ? 18.577 -4.319 -48.038 1.00 92.69 170 ASN A N 1
ATOM 1412 C CA . ASN A 1 170 ? 19.285 -5.485 -48.583 1.00 92.69 170 ASN A CA 1
ATOM 1413 C C . ASN A 1 170 ? 20.382 -6.000 -47.637 1.00 92.69 170 ASN A C 1
ATOM 1415 O O . ASN A 1 170 ? 21.460 -6.395 -48.078 1.00 92.69 170 ASN A O 1
ATOM 1419 N N . PHE A 1 171 ? 20.117 -5.950 -46.329 1.00 93.56 171 PHE A N 1
ATOM 1420 C CA . PHE A 1 171 ? 21.060 -6.298 -45.268 1.00 93.56 171 PHE A CA 1
ATOM 1421 C C . PHE A 1 171 ? 22.388 -5.532 -45.349 1.00 93.56 171 PHE A C 1
ATOM 1423 O O . PHE A 1 171 ? 23.421 -6.029 -44.909 1.00 93.56 171 PHE A O 1
ATOM 1430 N N . LYS A 1 172 ? 22.385 -4.301 -45.873 1.00 94.31 172 LYS A N 1
ATOM 1431 C CA . LYS A 1 172 ? 23.498 -3.374 -45.652 1.00 94.31 172 LYS A CA 1
ATOM 1432 C C . LYS A 1 172 ? 23.478 -2.911 -44.200 1.00 94.31 172 LYS A C 1
ATOM 1434 O O . LYS A 1 172 ? 22.406 -2.619 -43.663 1.00 94.31 172 LYS A O 1
ATOM 1439 N N . MET A 1 173 ? 24.664 -2.860 -43.594 1.00 92.69 173 MET A N 1
ATOM 1440 C CA . MET A 1 173 ? 24.830 -2.426 -42.212 1.00 92.69 173 MET A CA 1
ATOM 1441 C C . MET A 1 173 ? 24.459 -0.949 -42.074 1.00 92.69 173 MET A C 1
ATOM 1443 O O . MET A 1 173 ? 24.987 -0.093 -42.781 1.00 92.69 173 MET A O 1
ATOM 1447 N N . GLU A 1 174 ? 23.557 -0.668 -41.144 1.00 93.94 174 GLU A N 1
ATOM 1448 C CA . GLU A 1 174 ? 23.191 0.668 -40.696 1.00 93.94 174 GLU A CA 1
ATOM 1449 C C . GLU A 1 174 ? 23.663 0.834 -39.249 1.00 93.94 174 GLU A C 1
ATOM 1451 O O . GLU A 1 174 ? 23.215 0.105 -38.363 1.00 93.94 174 GLU A O 1
ATOM 1456 N N . ALA A 1 175 ? 24.562 1.783 -38.992 1.00 92.50 175 ALA A N 1
ATOM 1457 C CA . ALA A 1 175 ? 24.982 2.095 -37.631 1.00 92.50 175 ALA A CA 1
ATOM 1458 C C . ALA A 1 175 ? 23.881 2.887 -36.911 1.00 92.50 175 ALA A C 1
ATOM 1460 O O . ALA A 1 175 ? 23.515 3.989 -37.324 1.00 92.50 175 ALA A O 1
ATOM 1461 N N . LYS A 1 176 ? 23.363 2.334 -35.815 1.00 95.06 176 LYS A N 1
ATOM 1462 C CA . LYS A 1 176 ? 22.445 3.014 -34.900 1.00 95.06 176 LYS A CA 1
ATOM 1463 C C . LYS A 1 176 ? 23.217 3.504 -33.687 1.00 95.06 176 LYS A C 1
ATOM 1465 O O . LYS A 1 176 ? 23.939 2.733 -33.057 1.00 95.06 176 LYS A O 1
ATOM 1470 N N . ILE A 1 177 ? 23.058 4.786 -33.371 1.00 94.81 177 ILE A N 1
ATOM 1471 C CA . ILE A 1 177 ? 23.739 5.457 -32.263 1.00 94.81 177 ILE A CA 1
ATOM 1472 C C . ILE A 1 177 ? 22.676 6.069 -31.357 1.00 94.81 177 ILE A C 1
ATOM 1474 O O . ILE A 1 177 ? 21.836 6.839 -31.820 1.00 94.81 177 ILE A O 1
ATOM 1478 N N . HIS A 1 178 ? 22.735 5.752 -30.066 1.00 94.69 178 HIS A N 1
ATOM 1479 C CA . HIS A 1 178 ? 21.874 6.354 -29.051 1.00 94.69 178 HIS A CA 1
ATOM 1480 C C . HIS A 1 178 ? 22.715 6.813 -27.867 1.00 94.69 178 HIS A C 1
ATOM 1482 O O . HIS A 1 178 ? 23.426 6.011 -27.263 1.00 94.69 178 HIS A O 1
ATOM 1488 N N . PHE A 1 179 ? 22.633 8.093 -27.510 1.00 92.56 179 PHE A N 1
ATOM 1489 C CA . PHE A 1 179 ? 23.341 8.606 -26.343 1.00 92.56 179 PHE A CA 1
ATOM 1490 C C . PHE A 1 179 ? 22.630 8.199 -25.054 1.00 92.56 179 PHE A C 1
ATOM 1492 O O . PHE A 1 179 ? 21.399 8.249 -24.960 1.00 92.56 179 PHE A O 1
ATOM 1499 N N . TRP A 1 180 ? 23.412 7.847 -24.032 1.00 87.75 180 TRP A N 1
ATOM 1500 C CA . TRP A 1 180 ? 22.877 7.476 -22.716 1.00 87.75 180 TRP A CA 1
ATOM 1501 C C . TRP A 1 180 ? 22.055 8.588 -22.088 1.00 87.75 180 TRP A C 1
ATOM 1503 O O . TRP A 1 180 ? 21.032 8.314 -21.460 1.00 87.75 180 TRP A O 1
ATOM 1513 N N . LYS A 1 181 ? 22.479 9.839 -22.295 1.00 89.12 181 LYS A N 1
ATOM 1514 C CA . LYS A 1 181 ? 21.759 11.025 -21.833 1.00 89.12 181 LYS A CA 1
ATOM 1515 C C . LYS A 1 181 ? 20.335 11.046 -22.382 1.00 89.12 181 LYS A C 1
ATOM 1517 O O . LYS A 1 181 ? 19.403 11.206 -21.604 1.00 89.12 181 LYS A O 1
ATOM 1522 N N . ASP A 1 182 ? 20.160 10.795 -23.675 1.00 93.12 182 ASP A N 1
ATOM 1523 C CA . ASP A 1 182 ? 18.842 10.847 -24.311 1.00 93.12 182 ASP A CA 1
ATOM 1524 C C . ASP A 1 182 ? 17.960 9.674 -23.869 1.00 93.12 182 ASP A C 1
ATOM 1526 O O . ASP A 1 182 ? 16.781 9.860 -23.572 1.00 93.12 182 ASP A O 1
ATOM 1530 N N . VAL A 1 183 ? 18.533 8.465 -23.787 1.00 93.19 183 VAL A N 1
ATOM 1531 C CA . VAL A 1 183 ? 17.839 7.269 -23.269 1.00 93.19 183 VAL A CA 1
ATOM 1532 C C . VAL A 1 183 ? 17.354 7.514 -21.842 1.00 93.19 183 VAL A C 1
ATOM 1534 O O . VAL A 1 183 ? 16.178 7.310 -21.542 1.00 93.19 183 VAL A O 1
ATOM 1537 N N . SER A 1 184 ? 18.241 8.029 -20.993 1.00 90.56 184 SER A N 1
ATOM 1538 C CA . SER A 1 184 ? 17.956 8.369 -19.602 1.00 90.56 184 SER A CA 1
ATOM 1539 C C . SER A 1 184 ? 16.910 9.467 -19.459 1.00 90.56 184 SER A C 1
ATOM 1541 O O . SER A 1 184 ? 16.031 9.359 -18.613 1.00 90.56 184 SER A O 1
ATOM 1543 N N . GLN A 1 185 ? 17.002 10.534 -20.252 1.00 92.81 185 GLN A N 1
ATOM 1544 C CA . GLN A 1 185 ? 16.070 11.658 -20.178 1.00 92.81 185 GLN A CA 1
ATOM 1545 C C . GLN A 1 185 ? 14.664 11.251 -20.605 1.00 92.81 185 GLN A C 1
ATOM 1547 O O . GLN A 1 185 ? 13.708 11.605 -19.921 1.00 92.81 185 GLN A O 1
ATOM 1552 N N . ARG A 1 186 ? 14.529 10.475 -21.690 1.00 95.00 186 ARG A N 1
ATOM 1553 C CA . ARG A 1 186 ? 13.231 9.913 -22.089 1.00 95.00 186 ARG A CA 1
ATOM 1554 C C . ARG A 1 186 ? 12.659 9.024 -20.994 1.00 95.00 186 ARG A C 1
ATOM 1556 O O . ARG A 1 186 ? 11.506 9.190 -20.624 1.00 95.00 186 ARG A O 1
ATOM 1563 N N . HIS A 1 187 ? 13.476 8.128 -20.439 1.00 95.50 187 HIS A N 1
ATOM 1564 C CA . HIS A 1 187 ? 13.020 7.233 -19.376 1.00 95.50 187 HIS A CA 1
ATOM 1565 C C . HIS A 1 187 ? 12.553 8.000 -18.140 1.00 95.50 187 HIS A C 1
ATOM 1567 O O . HIS A 1 187 ? 11.457 7.762 -17.654 1.00 95.50 187 HIS A O 1
ATOM 1573 N N . ASN A 1 188 ? 13.337 8.977 -17.681 1.00 93.25 188 ASN A N 1
ATOM 1574 C CA . ASN A 1 188 ? 12.964 9.795 -16.531 1.00 93.25 188 ASN A CA 1
ATOM 1575 C C . ASN A 1 188 ? 11.648 10.546 -16.772 1.00 93.25 188 ASN A C 1
ATOM 1577 O O . ASN A 1 188 ? 10.799 10.522 -15.890 1.00 93.25 188 ASN A O 1
ATOM 1581 N N . LYS A 1 189 ? 11.451 11.135 -17.962 1.00 94.88 189 LYS A N 1
ATOM 1582 C CA . LYS A 1 189 ? 10.189 11.800 -18.335 1.00 94.88 189 LYS A CA 1
ATOM 1583 C C . LYS A 1 189 ? 9.000 10.842 -18.337 1.00 94.88 189 LYS A C 1
ATOM 1585 O O . LYS A 1 189 ? 7.929 11.215 -17.875 1.00 94.88 189 LYS A O 1
ATOM 1590 N N . PHE A 1 190 ? 9.193 9.631 -18.861 1.00 96.06 190 PHE A N 1
ATOM 1591 C CA . PHE A 1 190 ? 8.172 8.587 -18.845 1.00 96.06 190 PHE A CA 1
ATOM 1592 C C . PHE A 1 190 ? 7.796 8.205 -17.408 1.00 96.06 190 PHE A C 1
ATOM 1594 O O . PHE A 1 190 ? 6.621 8.193 -17.064 1.00 96.06 190 PHE A O 1
ATOM 1601 N N . ILE A 1 191 ? 8.781 7.915 -16.555 1.00 95.81 191 ILE A N 1
ATOM 1602 C CA . ILE A 1 191 ? 8.520 7.535 -15.163 1.00 95.81 191 ILE A CA 1
ATOM 1603 C C . ILE A 1 191 ? 7.828 8.673 -14.411 1.00 95.81 191 ILE A C 1
ATOM 1605 O O . ILE A 1 191 ? 6.806 8.444 -13.776 1.00 95.81 191 ILE A O 1
ATOM 1609 N N . GLU A 1 192 ? 8.348 9.894 -14.522 1.00 94.00 192 GLU A N 1
ATOM 1610 C CA . GLU A 1 192 ? 7.821 11.063 -13.821 1.00 94.00 192 GLU A CA 1
ATOM 1611 C C . GLU A 1 192 ? 6.353 11.327 -14.179 1.00 94.00 192 GLU A C 1
ATOM 1613 O O . GLU A 1 192 ? 5.515 11.411 -13.283 1.00 94.00 192 GLU A O 1
ATOM 1618 N N . SER A 1 193 ? 6.017 11.356 -15.475 1.00 94.31 193 SER A N 1
ATOM 1619 C CA . SER A 1 193 ? 4.647 11.638 -15.917 1.00 94.31 193 SER A CA 1
ATOM 1620 C C . SER A 1 193 ? 3.643 10.582 -15.451 1.00 94.31 193 SER A C 1
ATOM 1622 O O . SER A 1 193 ? 2.518 10.917 -15.073 1.00 94.31 193 SER A O 1
ATOM 1624 N N . ASN A 1 194 ? 4.038 9.306 -15.452 1.00 96.00 194 ASN A N 1
ATOM 1625 C CA . ASN A 1 194 ? 3.153 8.222 -15.043 1.00 96.00 194 ASN A CA 1
ATOM 1626 C C . ASN A 1 194 ? 3.011 8.158 -13.519 1.00 96.00 194 ASN A C 1
ATOM 1628 O O . ASN A 1 194 ? 1.891 7.980 -13.037 1.00 96.00 194 ASN A O 1
ATOM 1632 N N . LEU A 1 195 ? 4.091 8.370 -12.755 1.00 94.62 195 LEU A N 1
ATOM 1633 C CA . LEU A 1 195 ? 4.017 8.470 -11.293 1.00 94.62 195 LEU A CA 1
ATOM 1634 C C . LEU A 1 195 ? 3.136 9.648 -10.858 1.00 94.62 195 LEU A C 1
ATOM 1636 O O . LEU A 1 195 ? 2.295 9.465 -9.982 1.00 94.62 195 LEU A O 1
ATOM 1640 N N . ASP A 1 196 ? 3.232 10.805 -11.519 1.00 93.44 196 ASP A N 1
ATOM 1641 C CA . ASP A 1 196 ? 2.345 11.951 -11.262 1.00 93.44 196 ASP A CA 1
ATOM 1642 C C . ASP A 1 196 ? 0.879 11.613 -11.532 1.00 93.44 196 ASP A C 1
ATOM 1644 O O . ASP A 1 196 ? -0.017 11.955 -10.755 1.00 93.44 196 ASP A O 1
ATOM 1648 N N . PHE A 1 197 ? 0.616 10.897 -12.625 1.00 94.06 197 PHE A N 1
ATOM 1649 C CA . PHE A 1 197 ? -0.735 10.466 -12.958 1.00 94.06 197 PHE A CA 1
ATOM 1650 C C . PHE A 1 197 ? -1.302 9.482 -11.924 1.00 94.06 197 PHE A C 1
ATOM 1652 O O . PHE A 1 197 ? -2.472 9.580 -11.541 1.00 94.06 197 PHE A O 1
ATOM 1659 N N . ILE A 1 198 ? -0.472 8.554 -11.443 1.00 94.81 198 ILE A N 1
ATOM 1660 C CA . ILE A 1 198 ? -0.826 7.593 -10.392 1.00 94.81 198 ILE A CA 1
ATOM 1661 C C . ILE A 1 198 ? -1.081 8.317 -9.065 1.00 94.81 198 ILE A C 1
ATOM 1663 O O . ILE A 1 198 ? -2.124 8.096 -8.450 1.00 94.81 198 ILE A O 1
ATOM 1667 N N . LEU A 1 199 ? -0.197 9.227 -8.651 1.00 93.88 199 LEU A N 1
ATOM 1668 C CA . LEU A 1 199 ? -0.359 10.026 -7.433 1.00 93.88 199 LEU A CA 1
ATOM 1669 C C . LEU A 1 199 ? -1.631 10.870 -7.471 1.00 93.88 199 LEU A C 1
ATOM 1671 O O . LEU A 1 199 ? -2.384 10.892 -6.501 1.00 93.88 199 LEU A O 1
ATOM 1675 N N . LYS A 1 200 ? -1.956 11.474 -8.618 1.00 92.31 200 LYS A N 1
ATOM 1676 C CA . LYS A 1 200 ? -3.228 12.185 -8.796 1.00 92.31 200 LYS A CA 1
ATOM 1677 C C . LYS A 1 200 ? -4.435 11.266 -8.596 1.00 92.31 200 LYS A C 1
ATOM 1679 O O . LYS A 1 200 ? -5.412 11.654 -7.955 1.00 92.31 200 LYS A O 1
ATOM 1684 N N . LYS A 1 201 ? -4.389 10.043 -9.135 1.00 93.50 201 LYS A N 1
ATOM 1685 C CA . LYS A 1 201 ? -5.451 9.049 -8.923 1.00 93.50 201 LYS A CA 1
ATOM 1686 C C . LYS A 1 201 ? -5.572 8.676 -7.445 1.00 93.50 201 LYS A C 1
ATOM 1688 O O . LYS A 1 201 ? -6.692 8.590 -6.949 1.00 93.50 201 LYS A O 1
ATOM 1693 N N . ILE A 1 202 ? -4.449 8.484 -6.756 1.00 93.44 202 ILE A N 1
ATOM 1694 C CA . ILE A 1 202 ? -4.400 8.212 -5.315 1.00 93.44 202 ILE A CA 1
ATOM 1695 C C . ILE A 1 202 ? -4.996 9.373 -4.516 1.00 93.44 202 ILE A C 1
ATOM 1697 O O . ILE A 1 202 ? -5.832 9.127 -3.652 1.00 93.44 202 ILE A O 1
ATOM 1701 N N . GLY A 1 203 ? -4.652 10.620 -4.850 1.00 92.62 203 GLY A N 1
ATOM 1702 C CA . GLY A 1 203 ? -5.209 11.815 -4.213 1.00 92.62 203 GLY A CA 1
ATOM 1703 C C . GLY A 1 203 ? -6.738 11.829 -4.247 1.00 92.62 203 GLY A C 1
ATOM 1704 O O . GLY A 1 203 ? -7.372 11.967 -3.209 1.00 92.62 203 GLY A O 1
ATOM 1705 N N . ILE A 1 204 ? -7.345 11.537 -5.403 1.00 92.25 204 ILE A N 1
ATOM 1706 C CA . ILE A 1 204 ? -8.812 11.434 -5.535 1.00 92.25 204 ILE A CA 1
ATOM 1707 C C . ILE A 1 204 ? -9.395 10.334 -4.626 1.00 92.25 204 ILE A C 1
ATOM 1709 O O . ILE A 1 204 ? -10.474 10.496 -4.054 1.00 92.25 204 ILE A O 1
ATOM 1713 N N . LEU A 1 205 ? -8.711 9.192 -4.502 1.00 93.06 205 LEU A N 1
ATOM 1714 C CA . LEU A 1 205 ? -9.155 8.100 -3.630 1.00 93.06 205 LEU A CA 1
ATOM 1715 C C . LEU A 1 205 ? -9.087 8.501 -2.151 1.00 93.06 205 LEU A C 1
ATOM 1717 O O . LEU A 1 205 ? -10.025 8.212 -1.407 1.00 93.06 205 LEU A O 1
ATOM 1721 N N . LEU A 1 206 ? -8.007 9.174 -1.746 1.00 93.88 206 LEU A N 1
ATOM 1722 C CA . LEU A 1 206 ? -7.824 9.683 -0.389 1.00 93.88 206 LEU A CA 1
ATOM 1723 C C . LEU A 1 206 ? -8.833 10.781 -0.056 1.00 93.88 206 LEU A C 1
ATOM 1725 O O . LEU A 1 206 ? -9.444 10.716 1.002 1.00 93.88 206 LEU A O 1
ATOM 1729 N N . GLU A 1 207 ? -9.097 11.723 -0.963 1.00 92.69 207 GLU A N 1
ATOM 1730 C CA . GLU A 1 207 ? -10.131 12.752 -0.776 1.00 92.69 207 GLU A CA 1
ATOM 1731 C C . GLU A 1 207 ? -11.512 12.131 -0.541 1.00 92.69 207 GLU A C 1
ATOM 1733 O O . GLU A 1 207 ? -12.264 12.563 0.332 1.00 92.69 207 GLU A O 1
ATOM 1738 N N . ASN A 1 208 ? -11.861 11.097 -1.311 1.00 92.81 208 ASN A N 1
ATOM 1739 C CA . ASN A 1 208 ? -13.125 10.390 -1.127 1.00 92.81 208 ASN A CA 1
ATOM 1740 C C . ASN A 1 208 ? -13.172 9.653 0.215 1.00 92.81 208 ASN A C 1
ATOM 1742 O O . ASN A 1 208 ? -14.222 9.635 0.859 1.00 92.81 208 ASN A O 1
ATOM 1746 N N . PHE A 1 209 ? -12.063 9.045 0.640 1.00 93.94 209 PHE A N 1
ATOM 1747 C CA . PHE A 1 209 ? -11.973 8.399 1.948 1.00 93.94 209 PHE A CA 1
ATOM 1748 C C . PHE A 1 209 ? -12.087 9.422 3.089 1.00 93.94 209 PHE A C 1
ATOM 1750 O O . PHE A 1 209 ? -12.923 9.247 3.972 1.00 93.94 209 PHE A O 1
ATOM 1757 N N . GLY A 1 210 ? -11.355 10.536 3.005 1.00 93.62 210 GLY A N 1
ATOM 1758 C CA . GLY A 1 210 ? -11.400 11.651 3.953 1.00 93.62 210 GLY A CA 1
ATOM 1759 C C . GLY A 1 210 ? -12.800 12.240 4.109 1.00 93.62 210 GLY A C 1
ATOM 1760 O O . GLY A 1 210 ? -13.275 12.399 5.228 1.00 93.62 210 GLY A O 1
ATOM 1761 N N . LYS A 1 211 ? -13.534 12.447 3.006 1.00 93.38 211 LYS A N 1
ATOM 1762 C CA . LYS A 1 211 ? -14.949 12.863 3.064 1.00 93.38 211 LYS A CA 1
ATOM 1763 C C . LYS A 1 211 ? -15.813 11.886 3.864 1.00 93.38 211 LYS A C 1
ATOM 1765 O O . LYS A 1 211 ? -16.614 12.320 4.677 1.00 93.38 211 LYS A O 1
ATOM 1770 N N . ASN A 1 212 ? -15.621 10.575 3.685 1.00 93.62 212 ASN A N 1
ATOM 1771 C CA . ASN A 1 212 ? -16.372 9.573 4.450 1.00 93.62 212 ASN A CA 1
ATOM 1772 C C . ASN A 1 212 ? -16.025 9.596 5.949 1.00 93.62 212 ASN A C 1
ATOM 1774 O O . ASN A 1 212 ? -16.904 9.323 6.764 1.00 93.62 212 ASN A O 1
ATOM 1778 N N . LEU A 1 213 ? -14.773 9.892 6.312 1.00 95.00 213 LEU A N 1
ATOM 1779 C CA . LEU A 1 213 ? -14.373 10.061 7.714 1.00 95.00 213 LEU A CA 1
ATOM 1780 C C . LEU A 1 213 ? -15.015 11.310 8.321 1.00 95.00 213 LEU A C 1
ATOM 1782 O O . LEU A 1 213 ? -15.589 11.226 9.402 1.00 95.00 213 LEU A O 1
ATOM 1786 N N . ILE A 1 214 ? -14.995 12.436 7.602 1.00 94.69 214 ILE A N 1
ATOM 1787 C CA . ILE A 1 214 ? -15.635 13.688 8.033 1.00 94.69 214 ILE A CA 1
ATOM 1788 C C . ILE A 1 214 ? -17.146 13.491 8.212 1.00 94.69 214 ILE A C 1
ATOM 1790 O O . ILE A 1 214 ? -17.695 13.881 9.241 1.00 94.69 214 ILE A O 1
ATOM 1794 N N . ASP A 1 215 ? -17.814 12.835 7.259 1.00 94.31 215 ASP A N 1
ATOM 1795 C CA . ASP A 1 215 ? -19.246 12.524 7.352 1.00 94.31 215 ASP A CA 1
ATOM 1796 C C . ASP A 1 215 ? -19.556 11.679 8.601 1.00 94.31 215 ASP A C 1
ATOM 1798 O O . ASP A 1 215 ? -20.551 11.915 9.295 1.00 94.31 215 ASP A O 1
ATOM 1802 N N . LEU A 1 216 ? -18.701 10.698 8.921 1.00 95.50 216 LEU A N 1
ATOM 1803 C CA . LEU A 1 216 ? -18.847 9.893 10.133 1.00 95.50 216 LEU A CA 1
ATOM 1804 C C . LEU A 1 216 ? -18.610 10.735 11.394 1.00 95.50 216 LEU A C 1
ATOM 1806 O O . LEU A 1 216 ? -19.428 10.688 12.308 1.00 95.50 216 LEU A O 1
ATOM 1810 N N . TYR A 1 217 ? -17.557 11.552 11.425 1.00 95.50 217 TYR A N 1
ATOM 1811 C CA . TYR A 1 217 ? -17.235 12.442 12.545 1.00 95.50 217 TYR A CA 1
ATOM 1812 C C . TYR A 1 217 ? -18.366 13.428 12.865 1.00 95.50 217 TYR A C 1
ATOM 1814 O O . TYR A 1 217 ? -18.666 13.697 14.024 1.00 95.50 217 TYR A O 1
ATOM 1822 N N . GLN A 1 218 ? -19.077 13.915 11.850 1.00 93.81 218 GLN A N 1
ATOM 1823 C CA . GLN A 1 218 ? -20.218 14.813 12.049 1.00 93.81 218 GLN A CA 1
ATOM 1824 C C . GLN A 1 218 ? -21.479 14.102 12.560 1.00 93.81 218 GLN A C 1
ATOM 1826 O O . GLN A 1 218 ? -22.375 14.755 13.097 1.00 93.81 218 GLN A O 1
ATOM 1831 N N . THR A 1 219 ? -21.586 12.782 12.379 1.00 94.50 219 THR A N 1
ATOM 1832 C CA . THR A 1 219 ? -22.844 12.049 12.593 1.00 94.50 219 THR A CA 1
ATOM 1833 C C . THR A 1 219 ? -22.780 10.957 13.660 1.00 94.50 219 THR A C 1
ATOM 1835 O O . THR A 1 219 ? -23.835 10.517 14.122 1.00 94.50 219 THR A O 1
ATOM 1838 N N . PHE A 1 220 ? -21.595 10.528 14.108 1.00 94.62 220 PHE A N 1
ATOM 1839 C CA . PHE A 1 220 ? -21.468 9.365 14.998 1.00 94.62 220 PHE A CA 1
ATOM 1840 C C . PHE A 1 220 ? -22.181 9.550 16.348 1.00 94.62 220 PHE A C 1
ATOM 1842 O O . PHE A 1 220 ? -22.798 8.606 16.837 1.00 94.62 220 PHE A O 1
ATOM 1849 N N . ASN A 1 221 ? -22.192 10.769 16.898 1.00 91.56 221 ASN A N 1
ATOM 1850 C CA . ASN A 1 221 ? -22.847 11.087 18.175 1.00 91.56 221 ASN A CA 1
ATOM 1851 C C . ASN A 1 221 ? -24.384 11.118 18.113 1.00 91.56 221 ASN A C 1
ATOM 1853 O O . ASN A 1 221 ? -25.042 11.021 19.146 1.00 91.56 221 ASN A O 1
ATOM 1857 N N . ILE A 1 222 ? -24.968 11.259 16.920 1.00 93.81 222 ILE A N 1
ATOM 1858 C CA . ILE A 1 222 ? -26.430 11.299 16.728 1.00 93.81 222 ILE A CA 1
ATOM 1859 C C . ILE A 1 222 ? -26.981 10.005 16.117 1.00 93.81 222 ILE A C 1
ATOM 1861 O O . ILE A 1 222 ? -28.195 9.806 16.056 1.00 93.81 222 ILE A O 1
ATOM 1865 N N . MET A 1 223 ? -26.103 9.124 15.642 1.00 94.31 223 MET A N 1
ATOM 1866 C CA . MET A 1 223 ? -26.483 7.865 15.019 1.00 94.31 223 MET A CA 1
ATOM 1867 C C . MET A 1 223 ? -26.877 6.827 16.082 1.00 94.31 223 MET A C 1
ATOM 1869 O O . MET A 1 223 ? -26.184 6.695 17.091 1.00 94.31 223 MET A O 1
ATOM 1873 N N . PRO A 1 224 ? -27.937 6.020 15.859 1.00 95.31 224 PRO A N 1
ATOM 1874 C CA . PRO A 1 224 ? -28.211 4.869 16.712 1.00 95.31 224 PRO A CA 1
ATOM 1875 C C . PRO A 1 224 ? -26.993 3.942 16.785 1.00 95.31 224 PRO A C 1
ATOM 1877 O O . PRO A 1 224 ? -26.432 3.582 15.749 1.00 95.31 224 PRO A O 1
ATOM 1880 N N . PHE A 1 225 ? -26.620 3.516 17.992 1.00 95.12 225 PHE A N 1
ATOM 1881 C CA . PHE A 1 225 ? -25.371 2.789 18.243 1.00 95.12 225 PHE A CA 1
ATOM 1882 C C . PHE A 1 225 ? -25.165 1.568 17.329 1.00 95.12 225 PHE A C 1
ATOM 1884 O O . PHE A 1 225 ? -24.121 1.426 16.700 1.00 95.12 225 PHE A O 1
ATOM 1891 N N . ASN A 1 226 ? -26.185 0.721 17.162 1.00 94.12 226 ASN A N 1
ATOM 1892 C CA . ASN A 1 226 ? -26.076 -0.469 16.307 1.00 94.12 226 ASN A CA 1
ATOM 1893 C C . ASN A 1 226 ? -25.803 -0.101 14.832 1.00 94.12 226 ASN A C 1
ATOM 1895 O O . ASN A 1 226 ? -25.076 -0.804 14.123 1.00 94.12 226 ASN A O 1
ATOM 1899 N N . SER A 1 227 ? -26.371 1.016 14.363 1.00 95.50 227 SER A N 1
ATOM 1900 C CA . SER A 1 227 ? -26.105 1.548 13.024 1.00 95.50 227 SER A CA 1
ATOM 1901 C C . SER A 1 227 ? -24.675 2.072 12.916 1.00 95.50 227 SER A C 1
ATOM 1903 O O . SER A 1 227 ? -24.016 1.797 11.915 1.00 95.50 227 SER A O 1
ATOM 1905 N N . LEU A 1 228 ? -24.177 2.755 13.954 1.00 96.69 228 LEU A N 1
ATOM 1906 C CA . LEU A 1 228 ? -22.798 3.237 14.025 1.00 96.69 228 LEU A CA 1
ATOM 1907 C C . LEU A 1 228 ? -21.800 2.080 13.914 1.00 96.69 228 LEU A C 1
ATOM 1909 O O . LEU A 1 228 ? -20.950 2.094 13.024 1.00 96.69 228 LEU A O 1
ATOM 1913 N N . VAL A 1 229 ? -21.960 1.042 14.739 1.00 95.75 229 VAL A N 1
ATOM 1914 C CA . VAL A 1 229 ? -21.110 -0.162 14.703 1.00 95.75 229 VAL A CA 1
ATOM 1915 C C . VAL A 1 229 ? -21.125 -0.796 13.309 1.00 95.75 229 VAL A C 1
ATOM 1917 O O . VAL A 1 229 ? -20.072 -1.114 12.764 1.00 95.75 229 VAL A O 1
ATOM 1920 N N . THR A 1 230 ? -22.298 -0.893 12.675 1.00 94.25 230 THR A N 1
ATOM 1921 C CA . THR A 1 230 ? -22.430 -1.439 11.311 1.00 94.25 230 THR A CA 1
ATOM 1922 C C . THR A 1 230 ? -21.697 -0.592 10.262 1.00 94.25 230 THR A C 1
ATOM 1924 O O . THR A 1 230 ? -21.116 -1.128 9.314 1.00 94.25 230 THR A O 1
ATOM 1927 N N . VAL A 1 231 ? -21.743 0.741 10.374 1.00 92.75 231 VAL A N 1
ATOM 1928 C CA . VAL A 1 231 ? -21.029 1.647 9.459 1.00 92.75 231 VAL A CA 1
ATOM 1929 C C . VAL A 1 231 ? -19.520 1.487 9.625 1.00 92.75 231 VAL A C 1
ATOM 1931 O O . VAL A 1 231 ? -18.819 1.323 8.622 1.00 92.75 231 VAL A O 1
ATOM 1934 N N . VAL A 1 232 ? -19.045 1.477 10.872 1.00 94.38 232 VAL A N 1
ATOM 1935 C CA . VAL A 1 232 ? -17.631 1.299 11.217 1.00 94.38 232 VAL A CA 1
ATOM 1936 C C . VAL A 1 232 ? -17.117 -0.050 10.717 1.00 94.38 232 VAL A C 1
ATOM 1938 O O . VAL A 1 232 ? -16.130 -0.091 9.992 1.00 94.38 232 VAL A O 1
ATOM 1941 N N . GLU A 1 233 ? -17.829 -1.145 10.971 1.00 92.88 233 GLU A N 1
ATOM 1942 C CA . GLU A 1 233 ? -17.446 -2.490 10.515 1.00 92.88 233 GLU A CA 1
ATOM 1943 C C . GLU A 1 233 ? -17.304 -2.594 8.989 1.00 92.88 233 GLU A C 1
ATOM 1945 O O . GLU A 1 233 ? -16.440 -3.302 8.467 1.00 92.88 233 GLU A O 1
ATOM 1950 N N . ARG A 1 234 ? -18.159 -1.893 8.240 1.00 88.62 234 ARG A N 1
ATOM 1951 C CA . ARG A 1 234 ? -18.187 -1.994 6.775 1.00 88.62 234 ARG A CA 1
ATOM 1952 C C . ARG A 1 234 ? -17.158 -1.118 6.071 1.00 88.62 234 ARG A C 1
ATOM 1954 O O . ARG A 1 234 ? -16.849 -1.408 4.912 1.00 88.62 234 ARG A O 1
ATOM 1961 N N . ARG A 1 235 ? -16.730 -0.015 6.689 1.00 87.38 235 ARG A N 1
ATOM 1962 C CA . ARG A 1 235 ? -15.925 1.028 6.025 1.00 87.38 235 ARG A CA 1
ATOM 1963 C C . ARG A 1 235 ? -14.610 1.350 6.733 1.00 87.38 235 ARG A C 1
ATOM 1965 O O . ARG A 1 235 ? -13.695 1.827 6.068 1.00 87.38 235 ARG A O 1
ATOM 1972 N N . PHE A 1 236 ? -14.539 1.110 8.037 1.00 91.50 236 PHE A N 1
ATOM 1973 C CA . PHE A 1 236 ? -13.484 1.570 8.939 1.00 91.50 236 PHE A CA 1
ATOM 1974 C C . PHE A 1 236 ? -13.083 0.462 9.920 1.00 91.50 236 PHE A C 1
ATOM 1976 O O . PHE A 1 236 ? -12.807 0.706 11.089 1.00 91.50 236 PHE A O 1
ATOM 1983 N N . GLU A 1 237 ? -13.048 -0.783 9.448 1.00 89.88 237 GLU A N 1
ATOM 1984 C CA . GLU A 1 237 ? -12.948 -1.991 10.270 1.00 89.88 237 GLU A CA 1
ATOM 1985 C C . GLU A 1 237 ? -11.702 -2.061 11.164 1.00 89.88 237 GLU A C 1
ATOM 1987 O O . GLU A 1 237 ? -11.657 -2.858 12.095 1.00 89.88 237 GLU A O 1
ATOM 1992 N N . LYS A 1 238 ? -10.677 -1.247 10.889 1.00 87.88 238 LYS A N 1
ATOM 1993 C CA . LYS A 1 238 ? -9.418 -1.260 11.637 1.00 87.88 238 LYS A CA 1
ATOM 1994 C C . LYS A 1 238 ? -9.560 -0.783 13.071 1.00 87.88 238 LYS A C 1
ATOM 1996 O O . LYS A 1 238 ? -8.882 -1.343 13.926 1.00 87.88 238 LYS A O 1
ATOM 2001 N N . ILE A 1 239 ? -10.461 0.157 13.350 1.00 90.38 239 ILE A N 1
ATOM 2002 C CA . ILE A 1 239 ? -10.687 0.603 14.729 1.00 90.38 239 ILE A CA 1
ATOM 2003 C C . ILE A 1 239 ? -11.223 -0.532 15.616 1.00 90.38 239 ILE A C 1
ATOM 2005 O O . ILE A 1 239 ? -10.899 -0.612 16.795 1.00 90.38 239 ILE A O 1
ATOM 2009 N N . LEU A 1 240 ? -11.964 -1.478 15.032 1.00 90.94 240 LEU A N 1
ATOM 2010 C CA . LEU A 1 240 ? -12.515 -2.631 15.749 1.00 90.94 240 LEU A CA 1
ATOM 2011 C C . LEU A 1 240 ? -11.446 -3.663 16.138 1.00 90.94 240 LEU A C 1
ATOM 2013 O O . LEU A 1 240 ? -11.737 -4.593 16.879 1.00 90.94 240 LEU A O 1
ATOM 2017 N N . LEU A 1 241 ? -10.217 -3.514 15.632 1.00 87.38 241 LEU A N 1
ATOM 2018 C CA . LEU A 1 241 ? -9.083 -4.380 15.957 1.00 87.38 241 LEU A CA 1
ATOM 2019 C C . LEU A 1 241 ? -8.183 -3.797 17.057 1.00 87.38 241 LEU A C 1
ATOM 2021 O O . LEU A 1 241 ? -7.194 -4.439 17.402 1.00 87.38 241 LEU A O 1
ATOM 2025 N N . ILE A 1 242 ? -8.480 -2.593 17.566 1.00 86.31 242 ILE A N 1
ATOM 2026 C CA . ILE A 1 242 ? -7.661 -1.935 18.599 1.00 86.31 242 ILE A CA 1
ATOM 2027 C C . ILE A 1 242 ? -7.819 -2.652 19.941 1.00 86.31 242 ILE A C 1
ATOM 2029 O O . ILE A 1 242 ? -6.826 -2.963 20.587 1.00 86.31 242 ILE A O 1
ATOM 2033 N N . GLU A 1 243 ? -9.059 -2.946 20.330 1.00 84.88 243 GLU A N 1
ATOM 2034 C CA . GLU A 1 243 ? -9.388 -3.597 21.597 1.00 84.88 243 GLU A CA 1
ATOM 2035 C C . GLU A 1 243 ? -10.347 -4.758 21.368 1.00 84.88 243 GLU A C 1
ATOM 2037 O O . GLU A 1 243 ? -11.266 -4.663 20.554 1.00 84.88 243 GLU A O 1
ATOM 2042 N N . TYR A 1 244 ? -10.203 -5.832 22.149 1.00 82.50 244 TYR A N 1
ATOM 2043 C CA . TYR A 1 244 ? -11.115 -6.981 22.081 1.00 82.50 244 TYR A CA 1
ATOM 2044 C C . TYR A 1 244 ? -12.585 -6.572 22.283 1.00 82.50 244 TYR A C 1
ATOM 2046 O O . TYR A 1 244 ? -13.482 -7.069 21.605 1.00 82.50 244 TYR A O 1
ATOM 2054 N N . VAL A 1 245 ? -12.841 -5.620 23.187 1.00 87.19 245 VAL A N 1
ATOM 2055 C CA . VAL A 1 245 ? -14.201 -5.139 23.483 1.00 87.19 245 VAL A CA 1
ATOM 2056 C C . VAL A 1 245 ? -14.839 -4.335 22.353 1.00 87.19 245 VAL A C 1
ATOM 2058 O O . VAL A 1 245 ? -16.029 -4.038 22.434 1.00 87.19 245 VAL A O 1
ATOM 2061 N N . PHE A 1 246 ? -14.084 -3.999 21.303 1.00 92.38 246 PHE A N 1
ATOM 2062 C CA . PHE A 1 246 ? -14.615 -3.343 20.110 1.00 92.38 246 PHE A CA 1
ATOM 2063 C C . PHE A 1 246 ? -15.110 -4.325 19.051 1.00 92.38 246 PHE A C 1
ATOM 2065 O O . PHE A 1 246 ? -15.582 -3.891 18.000 1.00 92.38 246 PHE A O 1
ATOM 2072 N N . ASP A 1 247 ? -15.089 -5.632 19.325 1.00 92.81 247 ASP A N 1
ATOM 2073 C CA . ASP A 1 247 ? -15.820 -6.586 18.500 1.00 92.81 247 ASP A CA 1
ATOM 2074 C C . ASP A 1 247 ? -17.307 -6.166 18.382 1.00 92.81 247 ASP A C 1
ATOM 2076 O O . ASP A 1 247 ? -17.952 -5.871 19.398 1.00 92.81 247 ASP A O 1
ATOM 2080 N N . PRO A 1 248 ? -17.891 -6.139 17.167 1.00 94.19 248 PRO A N 1
ATOM 2081 C CA . PRO A 1 248 ? -19.271 -5.711 16.963 1.00 94.19 248 PRO A CA 1
ATOM 2082 C C . PRO A 1 248 ? -20.306 -6.439 17.826 1.00 94.19 248 PRO A C 1
ATOM 2084 O O . PRO A 1 248 ? -21.286 -5.825 18.256 1.00 94.19 248 PRO A O 1
ATOM 2087 N N . LEU A 1 249 ? -20.134 -7.738 18.089 1.00 92.75 249 LEU A N 1
ATOM 2088 C CA . LEU A 1 249 ? -21.068 -8.503 18.918 1.00 92.75 249 LEU A CA 1
ATOM 2089 C C . LEU A 1 249 ? -20.951 -8.084 20.384 1.00 92.75 249 LEU A C 1
ATOM 2091 O O . LEU A 1 249 ? -21.973 -7.909 21.053 1.00 92.75 249 LEU A O 1
ATOM 2095 N N . VAL A 1 250 ? -19.723 -7.869 20.862 1.00 93.06 250 VAL A N 1
ATOM 2096 C CA . VAL A 1 250 ? -19.445 -7.386 22.221 1.00 93.06 250 VAL A CA 1
ATOM 2097 C C . VAL A 1 250 ? -20.008 -5.981 22.427 1.00 93.06 250 VAL A C 1
ATOM 2099 O O . VAL A 1 250 ? -20.750 -5.765 23.387 1.00 93.06 250 VAL A O 1
ATOM 2102 N N . LEU A 1 251 ? -19.746 -5.053 21.503 1.00 95.75 251 LEU A N 1
ATOM 2103 C CA . LEU A 1 251 ? -20.263 -3.681 21.553 1.00 95.75 251 LEU A CA 1
ATOM 2104 C C . LEU A 1 251 ? -21.792 -3.650 21.606 1.00 95.75 251 LEU A C 1
ATOM 2106 O O . LEU A 1 251 ? -22.377 -2.977 22.456 1.00 95.75 251 LEU A O 1
ATOM 2110 N N . ASN A 1 252 ? -22.455 -4.403 20.725 1.00 95.00 252 ASN A N 1
ATOM 2111 C CA . ASN A 1 252 ? -23.916 -4.455 20.693 1.00 95.00 252 ASN A CA 1
ATOM 2112 C C . ASN A 1 252 ? -24.496 -5.069 21.979 1.00 95.00 252 ASN A C 1
ATOM 2114 O O . ASN A 1 252 ? -25.504 -4.573 22.492 1.00 95.00 252 ASN A O 1
ATOM 2118 N N . ARG A 1 253 ? -23.850 -6.105 22.538 1.00 95.00 253 ARG A N 1
ATOM 2119 C CA . ARG A 1 253 ? -24.246 -6.696 23.827 1.00 95.00 253 ARG A CA 1
ATOM 2120 C C . ARG A 1 253 ? -24.064 -5.696 24.973 1.00 95.00 253 ARG A C 1
ATOM 2122 O O . ARG A 1 253 ? -24.985 -5.524 25.767 1.00 95.00 253 ARG A O 1
ATOM 2129 N N . ALA A 1 254 ? -22.938 -4.986 25.037 1.00 95.31 254 ALA A N 1
ATOM 2130 C CA . ALA A 1 254 ? -22.698 -3.951 26.045 1.00 95.31 254 ALA A CA 1
ATOM 2131 C C . ALA A 1 254 ? -23.729 -2.814 25.954 1.00 95.31 254 ALA A C 1
ATOM 2133 O O . ALA A 1 254 ? -24.293 -2.404 26.967 1.00 95.31 254 ALA A O 1
ATOM 2134 N N . ASN A 1 255 ? -24.056 -2.356 24.745 1.00 95.88 255 ASN A N 1
ATOM 2135 C CA . ASN A 1 255 ? -25.071 -1.324 24.545 1.00 95.88 255 ASN A CA 1
ATOM 2136 C C . ASN A 1 255 ? -26.460 -1.758 25.042 1.00 95.88 255 ASN A C 1
ATOM 2138 O O . ASN A 1 255 ? -27.131 -0.985 25.728 1.00 95.88 255 ASN A O 1
ATOM 2142 N N . LEU A 1 256 ? -26.862 -3.009 24.783 1.00 95.81 256 LEU A N 1
ATOM 2143 C CA . LEU A 1 256 ? -28.128 -3.565 25.280 1.00 95.81 256 LEU A CA 1
ATOM 2144 C C . LEU A 1 256 ? -28.198 -3.568 26.818 1.00 95.81 256 LEU A C 1
ATOM 2146 O O . LEU A 1 256 ? -29.253 -3.309 27.393 1.00 95.81 256 LEU A O 1
ATOM 2150 N N . HIS A 1 257 ? -27.071 -3.838 27.479 1.00 95.06 257 HIS A N 1
ATOM 2151 C CA . HIS A 1 257 ? -26.968 -3.898 28.938 1.00 95.06 257 HIS A CA 1
ATOM 2152 C C . HIS A 1 257 ? -26.549 -2.573 29.597 1.00 95.06 257 HIS A C 1
ATOM 2154 O O . HIS A 1 257 ? -26.430 -2.522 30.822 1.00 95.06 257 HIS A O 1
ATOM 2160 N N . SER A 1 258 ? -26.373 -1.492 28.833 1.00 92.31 258 SER A N 1
ATOM 2161 C CA . SER A 1 258 ? -25.861 -0.193 29.312 1.00 92.31 258 SER A CA 1
ATOM 2162 C C . SER A 1 258 ? -26.616 0.393 30.513 1.00 92.31 258 SER A C 1
ATOM 2164 O O . SER A 1 258 ? -26.004 1.017 31.375 1.00 92.31 258 SER A O 1
ATOM 2166 N N . HIS A 1 259 ? -27.922 0.135 30.625 1.00 92.75 259 HIS A N 1
ATOM 2167 C CA . HIS A 1 259 ? -28.758 0.581 31.745 1.00 92.75 259 HIS A CA 1
ATOM 2168 C C . HIS A 1 259 ? -28.703 -0.333 32.978 1.00 92.75 259 HIS A C 1
ATOM 2170 O O . HIS A 1 259 ? -29.198 0.041 34.037 1.00 92.75 259 HIS A O 1
ATOM 2176 N N . SER A 1 260 ? -28.146 -1.539 32.850 1.00 94.06 260 SER A N 1
ATOM 2177 C CA . SER A 1 260 ? -28.128 -2.522 33.940 1.00 94.06 260 SER A CA 1
ATOM 2178 C C . SER A 1 260 ? -26.957 -2.318 34.901 1.00 94.06 260 SER A C 1
ATOM 2180 O O . SER A 1 260 ? -27.107 -2.534 36.101 1.00 94.06 260 SER A O 1
ATOM 2182 N N . HIS A 1 261 ? -25.800 -1.875 34.397 1.00 95.62 261 HIS A N 1
ATOM 2183 C CA . HIS A 1 261 ? -24.622 -1.604 35.217 1.00 95.62 261 HIS A CA 1
ATOM 2184 C C . HIS A 1 261 ? -23.660 -0.619 34.520 1.00 95.62 261 HIS A C 1
ATOM 2186 O O . HIS A 1 261 ? -23.443 -0.750 33.310 1.00 95.62 261 HIS A O 1
ATOM 2192 N N . PRO A 1 262 ? -22.982 0.287 35.260 1.00 95.25 262 PRO A N 1
ATOM 2193 C CA . PRO A 1 262 ? -22.013 1.243 34.699 1.00 95.25 262 PRO A CA 1
ATOM 2194 C C . PRO A 1 262 ? -20.861 0.629 33.885 1.00 95.25 262 PRO A C 1
ATOM 2196 O O . PRO A 1 262 ? -20.279 1.303 33.038 1.00 95.25 262 PRO A O 1
ATOM 2199 N N . ARG A 1 263 ? -20.541 -0.652 34.109 1.00 94.88 263 ARG A N 1
ATOM 2200 C CA . ARG A 1 263 ? -19.487 -1.393 33.384 1.00 94.88 263 ARG A CA 1
ATOM 2201 C C . ARG A 1 263 ? -19.746 -1.454 31.875 1.00 94.88 263 ARG A C 1
ATOM 2203 O O . ARG A 1 263 ? -18.827 -1.320 31.078 1.00 94.88 263 ARG A O 1
ATOM 2210 N N . TYR A 1 264 ? -21.003 -1.631 31.474 1.00 96.75 264 TYR A N 1
ATOM 2211 C CA . TYR A 1 264 ? -21.345 -1.772 30.061 1.00 96.75 264 TYR A CA 1
ATOM 2212 C C . TYR A 1 264 ? -21.384 -0.403 29.383 1.00 96.75 264 TYR A C 1
ATOM 2214 O O . TYR A 1 264 ? -20.902 -0.244 28.265 1.00 96.75 264 TYR A O 1
ATOM 2222 N N . GLN A 1 265 ? -21.871 0.613 30.104 1.00 95.81 265 GLN A N 1
ATOM 2223 C CA . GLN A 1 265 ? -21.781 2.004 29.668 1.00 95.81 265 GLN A CA 1
ATOM 2224 C C . GLN A 1 265 ? -20.321 2.452 29.509 1.00 95.81 265 GLN A C 1
ATOM 2226 O O . GLN A 1 265 ? -20.020 3.201 28.586 1.00 95.81 265 GLN A O 1
ATOM 2231 N N . ASN A 1 266 ? -19.410 1.965 30.361 1.00 95.38 266 ASN A N 1
ATOM 2232 C CA . ASN A 1 266 ? -17.977 2.224 30.239 1.00 95.38 266 ASN A CA 1
ATOM 2233 C C . ASN A 1 266 ? -17.416 1.739 28.895 1.00 95.38 266 ASN A C 1
ATOM 2235 O O . ASN A 1 266 ? -16.754 2.511 28.214 1.00 95.38 266 ASN A O 1
ATOM 2239 N N . VAL A 1 267 ? -17.732 0.505 28.487 1.00 94.88 267 VAL A N 1
ATOM 2240 C CA . VAL A 1 267 ? -17.292 -0.048 27.192 1.00 94.88 267 VAL A CA 1
ATOM 2241 C C . VAL A 1 267 ? -17.831 0.778 26.021 1.00 94.88 267 VAL A C 1
ATOM 2243 O O . VAL A 1 267 ? -17.078 1.146 25.123 1.00 94.88 267 VAL A O 1
ATOM 2246 N N . VAL A 1 268 ? -19.122 1.129 26.051 1.00 95.56 268 VAL A N 1
ATOM 2247 C CA . VAL A 1 268 ? -19.746 1.972 25.016 1.00 95.56 268 VAL A CA 1
ATOM 2248 C C . VAL A 1 268 ? -19.086 3.352 24.956 1.00 95.56 268 VAL A C 1
ATOM 2250 O O . VAL A 1 268 ? -18.737 3.822 23.876 1.00 95.56 268 VAL A O 1
ATOM 2253 N N . GLY A 1 269 ? -18.878 3.994 26.106 1.00 94.81 269 GLY A N 1
ATOM 2254 C CA . GLY A 1 269 ? -18.226 5.301 26.191 1.00 94.81 269 GLY A CA 1
ATOM 2255 C C . GLY A 1 269 ? -16.772 5.270 25.721 1.00 94.81 269 GLY A C 1
ATOM 2256 O O . GLY A 1 269 ? -16.337 6.182 25.022 1.00 94.81 269 GLY A O 1
ATOM 2257 N N . GLN A 1 270 ? -16.038 4.202 26.044 1.00 94.44 270 GLN A N 1
ATOM 2258 C CA . GLN A 1 270 ? -14.673 3.992 25.568 1.00 94.44 270 GLN A CA 1
ATOM 2259 C C . GLN A 1 270 ? -14.635 3.867 24.045 1.00 94.44 270 GLN A C 1
ATOM 2261 O O . GLN A 1 270 ? -13.810 4.520 23.417 1.00 94.44 270 GLN A O 1
ATOM 2266 N N . PHE A 1 271 ? -15.566 3.118 23.445 1.00 96.12 271 PHE A N 1
ATOM 2267 C CA . PHE A 1 271 ? -15.676 3.031 21.989 1.00 96.12 271 PHE A CA 1
ATOM 2268 C C . PHE A 1 271 ? -15.931 4.397 21.342 1.00 96.12 271 PHE A C 1
ATOM 2270 O O . PHE A 1 271 ? -15.239 4.749 20.392 1.00 96.12 271 PHE A O 1
ATOM 2277 N N . TYR A 1 272 ? -16.872 5.189 21.870 1.00 96.12 272 TYR A N 1
ATOM 2278 C CA . TYR A 1 272 ? -17.135 6.541 21.363 1.00 96.12 272 TYR A CA 1
ATOM 2279 C C . TYR A 1 272 ? -15.898 7.438 21.431 1.00 96.12 272 TYR A C 1
ATOM 2281 O O . TYR A 1 272 ? -15.565 8.085 20.442 1.00 96.12 272 TYR A O 1
ATOM 2289 N N . LYS A 1 273 ? -15.203 7.438 22.573 1.00 94.69 273 LYS A N 1
ATOM 2290 C CA . LYS A 1 273 ? -13.994 8.240 22.762 1.00 94.69 273 LYS A CA 1
ATOM 2291 C C . LYS A 1 273 ? -12.879 7.816 21.807 1.00 94.69 273 LYS A C 1
ATOM 2293 O O . LYS A 1 273 ? -12.324 8.656 21.112 1.00 94.69 273 LYS A O 1
ATOM 2298 N N . THR A 1 274 ? -12.579 6.518 21.725 1.00 95.19 274 THR A N 1
ATOM 2299 C CA . THR A 1 274 ? -11.551 6.026 20.797 1.00 95.19 274 THR A CA 1
ATOM 2300 C C . THR A 1 274 ? -11.932 6.318 19.349 1.00 95.19 274 THR A C 1
ATOM 2302 O O . THR A 1 274 ? -11.060 6.655 18.559 1.00 95.19 274 THR A O 1
ATOM 2305 N N . LEU A 1 275 ? -13.214 6.219 18.987 1.00 95.94 275 LEU A N 1
ATOM 2306 C CA . LEU A 1 275 ? -13.680 6.568 17.647 1.00 95.94 275 LEU A CA 1
ATOM 2307 C C . LEU A 1 275 ? -13.461 8.045 17.327 1.00 95.94 275 LEU A C 1
ATOM 2309 O O . LEU A 1 275 ? -13.014 8.351 16.226 1.00 95.94 275 LEU A O 1
ATOM 2313 N N . GLU A 1 276 ? -13.745 8.940 18.265 1.00 96.38 276 GLU A N 1
ATOM 2314 C CA . GLU A 1 276 ? -13.508 10.374 18.103 1.00 96.38 276 GLU A CA 1
ATOM 2315 C C . GLU A 1 276 ? -12.017 10.697 17.929 1.00 96.38 276 GLU A C 1
ATOM 2317 O O . GLU A 1 276 ? -11.648 11.388 16.973 1.00 96.38 276 GLU A O 1
ATOM 2322 N N . ASP A 1 277 ? -11.168 10.148 18.803 1.00 94.94 277 ASP A N 1
ATOM 2323 C CA . ASP A 1 277 ? -9.712 10.325 18.752 1.00 94.94 277 ASP A CA 1
ATOM 2324 C C . ASP A 1 277 ? -9.157 9.789 17.417 1.00 94.94 277 ASP A C 1
ATOM 2326 O O . ASP A 1 277 ? -8.488 10.507 16.672 1.00 94.94 277 ASP A O 1
ATOM 2330 N N . TRP A 1 278 ? -9.533 8.560 17.047 1.00 94.81 278 TRP A N 1
ATOM 2331 C CA . TRP A 1 278 ? -9.108 7.910 15.804 1.00 94.81 278 TRP A CA 1
ATOM 2332 C C . TRP A 1 278 ? -9.570 8.663 14.549 1.00 94.81 278 TRP A C 1
ATOM 2334 O O . TRP A 1 278 ? -8.794 8.833 13.610 1.00 94.81 278 TRP A O 1
ATOM 2344 N N . LEU A 1 279 ? -10.821 9.141 14.514 1.00 95.12 279 LEU A N 1
ATOM 2345 C CA . LEU A 1 279 ? -11.325 9.936 13.390 1.00 95.12 279 LEU A CA 1
ATOM 2346 C C . LEU A 1 279 ? -10.525 11.228 13.229 1.00 95.12 279 LEU A C 1
ATOM 2348 O O . LEU A 1 279 ? -10.181 11.589 12.107 1.00 95.12 279 LEU A O 1
ATOM 2352 N N . THR A 1 280 ? -10.222 11.902 14.338 1.00 94.12 280 THR A N 1
ATOM 2353 C CA . THR A 1 280 ? -9.447 13.147 14.335 1.00 94.12 280 THR A CA 1
ATOM 2354 C C . THR A 1 280 ? -8.048 12.913 13.763 1.00 94.12 280 THR A C 1
ATOM 2356 O O . THR A 1 280 ? -7.635 13.617 12.840 1.00 94.12 280 THR A O 1
ATOM 2359 N N . GLU A 1 281 ? -7.350 11.882 14.248 1.00 93.81 281 GLU A N 1
ATOM 2360 C CA . GLU A 1 281 ? -6.004 11.520 13.790 1.00 93.81 281 GLU A CA 1
ATOM 2361 C C . GLU A 1 281 ? -5.969 11.119 12.306 1.00 93.81 281 GLU A C 1
ATOM 2363 O O . GLU A 1 281 ? -5.099 11.565 11.552 1.00 93.81 281 GLU A O 1
ATOM 2368 N N . GLU A 1 282 ? -6.919 10.297 11.851 1.00 93.00 282 GLU A N 1
ATOM 2369 C CA . GLU A 1 282 ? -6.948 9.831 10.459 1.00 93.00 282 GLU A CA 1
ATOM 2370 C C . GLU A 1 282 ? -7.351 10.944 9.483 1.00 93.00 282 GLU A C 1
ATOM 2372 O O . GLU A 1 282 ? -6.785 11.026 8.391 1.00 93.00 282 GLU A O 1
ATOM 2377 N N . ILE A 1 283 ? -8.288 11.826 9.861 1.00 93.44 283 ILE A N 1
ATOM 2378 C CA . ILE A 1 283 ? -8.646 13.004 9.053 1.00 93.44 283 ILE A CA 1
ATOM 2379 C C . ILE A 1 283 ? -7.421 13.903 8.890 1.00 93.44 283 ILE A C 1
ATOM 2381 O O . ILE A 1 283 ? -7.054 14.213 7.755 1.00 93.44 283 ILE A O 1
ATOM 2385 N N . GLN A 1 284 ? -6.752 14.251 9.994 1.00 92.88 284 GLN A N 1
ATOM 2386 C CA . GLN A 1 284 ? -5.553 15.085 9.954 1.00 92.88 284 GLN A CA 1
ATOM 2387 C C . GLN A 1 284 ? -4.467 14.450 9.081 1.00 92.88 284 GLN A C 1
ATOM 2389 O O . GLN A 1 284 ? -3.898 15.109 8.211 1.00 92.88 284 GLN A O 1
ATOM 2394 N N . SER A 1 285 ? -4.214 13.149 9.242 1.00 91.94 285 SER A N 1
ATOM 2395 C CA . SER A 1 285 ? -3.204 12.477 8.430 1.00 91.94 285 SER A CA 1
ATOM 2396 C C . SER A 1 285 ? -3.525 12.492 6.935 1.00 91.94 285 SER A C 1
ATOM 2398 O O . SER A 1 285 ? -2.603 12.566 6.119 1.00 91.94 285 SER A O 1
ATOM 2400 N N . ILE A 1 286 ? -4.792 12.345 6.551 1.00 91.56 286 ILE A N 1
ATOM 2401 C CA . ILE A 1 286 ? -5.184 12.398 5.141 1.00 91.56 286 ILE A CA 1
ATOM 2402 C C . ILE A 1 286 ? -4.994 13.810 4.597 1.00 91.56 286 ILE A C 1
ATOM 2404 O O . ILE A 1 286 ? -4.502 13.959 3.479 1.00 91.56 286 ILE A O 1
ATOM 2408 N N . GLU A 1 287 ? -5.339 14.837 5.371 1.00 88.69 287 GLU A N 1
ATOM 2409 C CA . GLU A 1 287 ? -5.124 16.234 4.991 1.00 88.69 287 GLU A CA 1
ATOM 2410 C C . GLU A 1 287 ? -3.639 16.559 4.801 1.00 88.69 287 GLU A C 1
ATOM 2412 O O . GLU A 1 287 ? -3.284 17.200 3.811 1.00 88.69 287 GLU A O 1
ATOM 2417 N N . GLU A 1 288 ? -2.769 16.064 5.684 1.00 88.56 288 GLU A N 1
ATOM 2418 C CA . GLU A 1 288 ? -1.312 16.180 5.552 1.00 88.56 288 GLU A CA 1
ATOM 2419 C C . GLU A 1 288 ? -0.822 15.505 4.266 1.00 88.56 288 GLU A C 1
ATOM 2421 O O . GLU A 1 288 ? -0.160 16.141 3.449 1.00 88.56 288 GLU A O 1
ATOM 2426 N N . LEU A 1 289 ? -1.232 14.259 4.009 1.00 86.44 289 LEU A N 1
ATOM 2427 C CA . LEU A 1 289 ? -0.816 13.521 2.813 1.00 86.44 289 LEU A CA 1
ATOM 2428 C C . LEU A 1 289 ? -1.320 14.146 1.514 1.00 86.44 289 LEU A C 1
ATOM 2430 O O . LEU A 1 289 ? -0.586 14.178 0.531 1.00 86.44 289 LEU A O 1
ATOM 2434 N N . ILE A 1 290 ? -2.559 14.634 1.482 1.00 83.19 290 ILE A N 1
ATOM 2435 C CA . ILE A 1 290 ? -3.112 15.345 0.321 1.00 83.19 290 ILE A CA 1
ATOM 2436 C C . ILE A 1 290 ? -2.385 16.683 0.143 1.00 83.19 290 ILE A C 1
ATOM 2438 O O . ILE A 1 290 ? -2.027 17.049 -0.978 1.00 83.19 290 ILE A O 1
ATOM 2442 N N . GLY A 1 291 ? -2.138 17.397 1.244 1.00 72.88 291 GLY A N 1
ATOM 2443 C CA . GLY A 1 291 ? -1.415 18.662 1.265 1.00 72.88 291 GLY A CA 1
ATOM 2444 C C . GLY A 1 291 ? 0.019 18.531 0.755 1.00 72.88 291 GLY A C 1
ATOM 2445 O O . GLY A 1 291 ? 0.452 19.364 -0.037 1.00 72.88 291 GLY A O 1
ATOM 2446 N N . GLU A 1 292 ? 0.734 17.482 1.146 1.00 68.12 292 GLU A N 1
ATOM 2447 C CA . GLU A 1 292 ? 2.093 17.183 0.686 1.00 68.12 292 GLU A CA 1
ATOM 2448 C C . GLU A 1 292 ? 2.111 16.631 -0.748 1.00 68.12 292 GLU A C 1
ATOM 2450 O O . GLU A 1 292 ? 2.916 17.067 -1.566 1.00 68.12 292 GLU A O 1
ATOM 2455 N N . ALA A 1 293 ? 1.194 15.723 -1.103 1.00 57.38 293 ALA A N 1
ATOM 2456 C CA . ALA A 1 293 ? 1.170 15.065 -2.415 1.00 57.38 293 ALA A CA 1
ATOM 2457 C C . ALA A 1 293 ? 0.713 15.957 -3.578 1.00 57.38 293 ALA A C 1
ATOM 2459 O O . ALA A 1 293 ? 1.045 15.673 -4.729 1.00 57.38 293 ALA A O 1
ATOM 2460 N N . LEU A 1 294 ? -0.085 17.000 -3.317 1.00 56.47 294 LEU A N 1
ATOM 2461 C CA . LEU A 1 294 ? -0.736 17.790 -4.373 1.00 56.47 294 LEU A CA 1
ATOM 2462 C C . LEU A 1 294 ? -0.258 19.246 -4.470 1.00 56.47 294 LEU A C 1
ATOM 2464 O O . LEU A 1 294 ? -0.654 19.933 -5.412 1.00 56.47 294 LEU A O 1
ATOM 2468 N N . ARG A 1 295 ? 0.602 19.730 -3.561 1.00 49.56 295 ARG A N 1
ATOM 2469 C CA . ARG A 1 295 ? 1.157 21.100 -3.633 1.00 49.56 295 ARG A CA 1
ATOM 2470 C C . ARG A 1 295 ? 2.223 21.286 -4.720 1.00 49.56 295 ARG A C 1
ATOM 2472 O O . ARG A 1 295 ? 2.414 22.416 -5.160 1.00 49.56 295 ARG A O 1
ATOM 2479 N N . GLU A 1 296 ? 2.873 20.219 -5.193 1.00 45.44 296 GLU A N 1
ATOM 2480 C CA . GLU A 1 296 ? 3.978 20.314 -6.168 1.00 45.44 296 GLU A CA 1
ATOM 2481 C C . GLU A 1 296 ? 3.624 19.900 -7.607 1.00 45.44 296 GLU A C 1
ATOM 2483 O O . GLU A 1 296 ? 4.426 20.089 -8.522 1.00 45.44 296 GLU A O 1
ATOM 2488 N N . ILE A 1 297 ? 2.414 19.391 -7.859 1.00 45.78 297 ILE A N 1
ATOM 2489 C CA . ILE A 1 297 ? 1.952 19.139 -9.231 1.00 45.78 297 ILE A CA 1
ATOM 2490 C C . ILE A 1 297 ? 1.471 20.485 -9.783 1.00 45.78 297 ILE A C 1
ATOM 2492 O O . ILE A 1 297 ? 0.502 21.019 -9.241 1.00 45.78 297 ILE A O 1
ATOM 2496 N N . PRO A 1 298 ? 2.106 21.068 -10.822 1.00 33.03 298 PRO A N 1
ATOM 2497 C CA . PRO A 1 298 ? 1.837 22.437 -11.240 1.00 33.03 298 PRO A CA 1
ATOM 2498 C C . PRO A 1 298 ? 0.379 22.598 -11.670 1.00 33.03 298 PRO A C 1
ATOM 2500 O O . PRO A 1 298 ? -0.021 22.311 -12.798 1.00 33.03 298 PRO A O 1
ATOM 2503 N N . PHE A 1 299 ? -0.418 23.105 -10.742 1.00 34.44 299 PHE A N 1
ATOM 2504 C CA . PHE A 1 299 ? -1.645 23.812 -11.016 1.00 34.44 299 PHE A CA 1
ATOM 2505 C C . PHE A 1 299 ? -1.216 25.250 -11.307 1.00 34.44 299 PHE A C 1
ATOM 2507 O O . PHE A 1 299 ? -0.554 25.871 -10.478 1.00 34.44 299 PHE A O 1
ATOM 2514 N N . HIS A 1 300 ? -1.545 25.802 -12.477 1.00 34.56 300 HIS A N 1
ATOM 2515 C CA . HIS A 1 300 ? -1.390 27.240 -12.690 1.00 34.56 300 HIS A CA 1
ATOM 2516 C C . HIS A 1 300 ? -2.304 27.989 -11.710 1.00 34.56 300 HIS A C 1
ATOM 2518 O O . HIS A 1 300 ? -3.471 28.244 -12.005 1.00 34.56 300 HIS A O 1
ATOM 2524 N N . ARG A 1 301 ? -1.767 28.332 -10.539 1.00 28.95 301 ARG A N 1
ATOM 2525 C CA . ARG A 1 301 ? -2.188 29.451 -9.701 1.00 28.95 301 ARG A CA 1
ATOM 2526 C C . ARG A 1 301 ? -1.003 29.907 -8.862 1.00 28.95 301 ARG A C 1
ATOM 2528 O O . ARG A 1 301 ? -0.450 29.151 -8.074 1.00 28.95 301 ARG A O 1
ATOM 2535 N N . GLU A 1 302 ? -0.629 31.157 -9.086 1.00 32.59 302 GLU A N 1
ATOM 2536 C CA . GLU A 1 302 ? 0.309 31.919 -8.275 1.00 32.59 302 GLU A CA 1
ATOM 2537 C C . GLU A 1 302 ? -0.187 31.986 -6.822 1.00 32.59 302 GLU A C 1
ATOM 2539 O O . GLU A 1 302 ? -1.355 32.294 -6.586 1.00 32.59 302 GLU A O 1
ATOM 2544 N N . ILE A 1 303 ? 0.691 31.703 -5.858 1.00 29.19 303 ILE A N 1
ATOM 2545 C CA . ILE A 1 303 ? 1.168 32.626 -4.809 1.00 29.19 303 ILE A CA 1
ATOM 2546 C C . ILE A 1 303 ? 2.109 31.853 -3.860 1.00 29.19 303 ILE A C 1
ATOM 2548 O O . ILE A 1 303 ? 2.038 30.640 -3.697 1.00 29.19 303 ILE A O 1
ATOM 2552 N N . SER A 1 304 ? 3.050 32.618 -3.324 1.00 26.27 304 SER A N 1
ATOM 2553 C CA . SER A 1 304 ? 4.381 32.304 -2.825 1.00 26.27 304 SER A CA 1
ATOM 2554 C C . SER A 1 304 ? 4.523 31.653 -1.433 1.00 26.27 304 SER A C 1
ATOM 2556 O O . SER A 1 304 ? 3.681 31.809 -0.557 1.00 26.27 304 SER A O 1
ATOM 2558 N N . SER A 1 305 ? 5.735 31.093 -1.263 1.00 27.78 305 SER A N 1
ATOM 2559 C CA . SER A 1 305 ? 6.631 31.006 -0.083 1.00 27.78 305 SER A CA 1
ATOM 2560 C C . SER A 1 305 ? 6.477 29.902 0.984 1.00 27.78 305 SER A C 1
ATOM 2562 O O . SER A 1 305 ? 5.720 30.041 1.934 1.00 27.78 305 SER A O 1
ATOM 2564 N N . SER A 1 306 ? 7.338 28.878 0.846 1.00 26.91 306 SER A N 1
ATOM 2565 C CA . SER A 1 306 ? 8.492 28.498 1.705 1.00 26.91 306 SER A CA 1
ATOM 2566 C C . SER A 1 306 ? 8.330 28.314 3.226 1.00 26.91 306 SER A C 1
ATOM 2568 O O . SER A 1 306 ? 8.206 29.295 3.952 1.00 26.91 306 SER A O 1
ATOM 2570 N N . ASN A 1 307 ? 8.563 27.091 3.730 1.00 26.17 307 ASN A N 1
ATOM 2571 C CA . ASN A 1 307 ? 9.848 26.680 4.336 1.00 26.17 307 ASN A CA 1
ATOM 2572 C C . ASN A 1 307 ? 9.835 25.191 4.738 1.00 26.17 307 ASN A C 1
ATOM 2574 O O . ASN A 1 307 ? 8.909 24.724 5.393 1.00 26.17 307 ASN A O 1
ATOM 2578 N N . ASN A 1 308 ? 10.908 24.491 4.363 1.00 29.11 308 ASN A N 1
ATOM 2579 C CA . ASN A 1 308 ? 11.208 23.104 4.717 1.00 29.11 308 ASN A CA 1
ATOM 2580 C C . ASN A 1 308 ? 11.700 22.977 6.162 1.00 29.11 308 ASN A C 1
ATOM 2582 O O . ASN A 1 308 ? 12.432 23.846 6.628 1.00 29.11 308 ASN A O 1
ATOM 2586 N N . ASN A 1 309 ? 11.413 21.828 6.778 1.00 24.98 309 ASN A N 1
ATOM 2587 C CA . ASN A 1 309 ? 12.368 21.055 7.574 1.00 24.98 309 ASN A CA 1
ATOM 2588 C C . ASN A 1 309 ? 11.930 19.583 7.546 1.00 24.98 309 ASN A C 1
ATOM 2590 O O . ASN A 1 309 ? 10.889 19.232 8.090 1.00 24.98 309 ASN A O 1
ATOM 2594 N N . ASN A 1 310 ? 12.727 18.743 6.883 1.00 26.33 310 ASN A N 1
ATOM 2595 C CA . ASN A 1 310 ? 12.553 17.294 6.866 1.00 26.33 310 ASN A CA 1
ATOM 2596 C C . ASN A 1 310 ? 13.155 16.704 8.143 1.00 26.33 310 ASN A C 1
ATOM 2598 O O . ASN A 1 310 ? 14.366 16.806 8.342 1.00 26.33 310 ASN A O 1
ATOM 2602 N N . GLU A 1 311 ? 12.343 16.016 8.944 1.00 24.42 311 GLU A N 1
ATOM 2603 C CA . GLU A 1 311 ? 12.830 15.003 9.878 1.00 24.42 311 GLU A CA 1
ATOM 2604 C C . GLU A 1 311 ? 12.291 13.628 9.476 1.00 24.42 311 GLU A C 1
ATOM 2606 O O . GLU A 1 311 ? 11.107 13.427 9.212 1.00 24.42 311 GLU A O 1
ATOM 2611 N N . VAL A 1 312 ? 13.226 12.689 9.372 1.00 25.62 312 VAL A N 1
ATOM 2612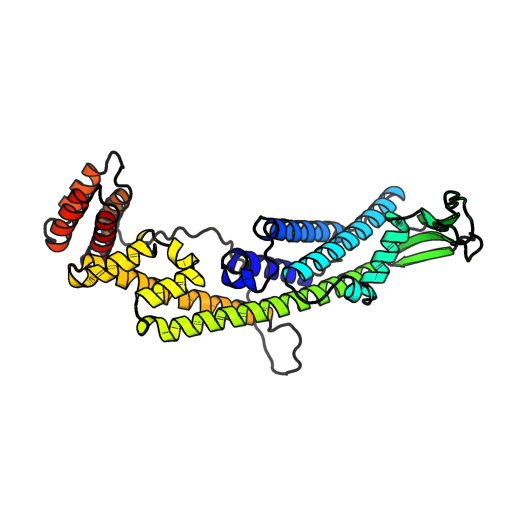 C CA . VAL A 1 312 ? 13.010 11.283 9.046 1.00 25.62 312 VAL A CA 1
ATOM 2613 C C . VAL A 1 312 ? 12.441 10.593 10.283 1.00 25.62 312 VAL A C 1
ATOM 2615 O O . VAL A 1 312 ? 13.152 10.444 11.275 1.00 25.62 312 VAL A O 1
ATOM 2618 N N . TYR A 1 313 ? 11.193 10.125 10.219 1.00 23.97 313 TYR A N 1
ATOM 2619 C CA . TYR A 1 313 ? 10.633 9.254 11.251 1.00 23.97 313 TYR A CA 1
ATOM 2620 C C . TYR A 1 313 ? 10.710 7.788 10.822 1.00 23.97 313 TYR A C 1
ATOM 2622 O O . TYR A 1 313 ? 10.026 7.343 9.901 1.00 23.97 313 TYR A O 1
ATOM 2630 N N . ASN A 1 314 ? 11.546 7.035 11.539 1.00 24.03 314 ASN A N 1
ATOM 2631 C CA . ASN A 1 314 ? 11.423 5.587 11.662 1.00 24.03 314 ASN A CA 1
ATOM 2632 C C . ASN A 1 314 ? 10.072 5.275 12.315 1.00 24.03 314 ASN A C 1
ATOM 2634 O O . ASN A 1 314 ? 9.862 5.583 13.487 1.00 24.03 314 ASN A O 1
ATOM 2638 N N . THR A 1 315 ? 9.163 4.648 11.576 1.00 24.02 315 THR A N 1
ATOM 2639 C CA . THR A 1 315 ? 7.964 4.031 12.150 1.00 24.02 315 THR A CA 1
ATOM 2640 C C . THR A 1 315 ? 8.310 2.647 12.682 1.00 24.02 315 THR A C 1
ATOM 2642 O O . THR A 1 315 ? 8.080 1.640 12.012 1.00 24.02 315 THR A O 1
ATOM 2645 N N . ASP A 1 316 ? 8.852 2.611 13.897 1.00 24.12 316 ASP A N 1
ATOM 2646 C CA . ASP A 1 316 ? 8.694 1.451 14.768 1.00 24.12 316 ASP A CA 1
ATOM 2647 C C . ASP A 1 316 ? 7.261 1.456 15.319 1.00 24.12 316 ASP A C 1
ATOM 2649 O O . ASP A 1 316 ? 6.713 2.503 15.674 1.00 24.12 316 ASP A O 1
ATOM 2653 N N . LEU A 1 317 ? 6.624 0.281 15.344 1.00 26.80 317 LEU A N 1
ATOM 2654 C CA . LEU A 1 317 ? 5.310 0.090 15.954 1.00 26.80 317 LEU A CA 1
ATOM 2655 C C . LEU A 1 317 ? 5.347 0.571 17.412 1.00 26.80 317 LEU A C 1
ATOM 2657 O O . LEU A 1 317 ? 5.983 -0.051 18.262 1.00 26.80 317 LEU A O 1
ATOM 2661 N N . TYR A 1 318 ? 4.620 1.647 17.705 1.00 25.81 318 TYR A N 1
ATOM 2662 C CA . TYR A 1 318 ? 4.387 2.109 19.066 1.00 25.81 318 TYR A CA 1
ATOM 2663 C C . TYR A 1 318 ? 3.527 1.093 19.825 1.00 25.81 318 TYR A C 1
ATOM 2665 O O . TYR A 1 318 ? 2.307 1.051 19.688 1.00 25.81 318 TYR A O 1
ATOM 2673 N N . SER A 1 319 ? 4.162 0.310 20.692 1.00 26.80 319 SER A N 1
ATOM 2674 C CA . SER A 1 319 ? 3.548 -0.093 21.952 1.00 26.80 319 SER A CA 1
ATOM 2675 C C . SER A 1 319 ? 3.440 1.157 22.829 1.00 26.80 319 SER A C 1
ATOM 2677 O O . SER A 1 319 ? 4.457 1.698 23.269 1.00 26.80 319 SER A O 1
ATOM 2679 N N . ILE A 1 320 ? 2.220 1.653 23.043 1.00 27.45 320 ILE A N 1
ATOM 2680 C CA . ILE A 1 320 ? 1.952 2.788 23.931 1.00 27.45 320 ILE A CA 1
ATOM 2681 C C . ILE A 1 320 ? 2.178 2.322 25.375 1.00 27.45 320 ILE A C 1
ATOM 2683 O O . ILE A 1 320 ? 1.278 1.814 26.036 1.00 27.45 320 ILE A O 1
ATOM 2687 N N . GLU A 1 321 ? 3.399 2.486 25.880 1.00 27.64 321 GLU A N 1
ATOM 2688 C CA . GLU A 1 321 ? 3.657 2.467 27.319 1.00 27.64 321 GLU A CA 1
ATOM 2689 C C . GLU A 1 321 ? 3.327 3.851 27.891 1.00 27.64 321 GLU A C 1
ATOM 2691 O O . GLU A 1 321 ? 4.098 4.808 27.780 1.00 27.64 321 GLU A O 1
ATOM 2696 N N . SER A 1 322 ? 2.158 3.968 28.521 1.00 31.45 322 SER A N 1
ATOM 2697 C CA . SER A 1 322 ? 1.776 5.153 29.286 1.00 31.45 322 SER A CA 1
ATOM 2698 C C . SER A 1 322 ? 2.734 5.352 30.469 1.00 31.45 322 SER A C 1
ATOM 2700 O O . SER A 1 322 ? 2.789 4.533 31.390 1.00 31.45 322 SER A O 1
ATOM 2702 N N . ARG A 1 323 ? 3.488 6.457 30.472 1.00 29.25 323 ARG A N 1
ATOM 2703 C CA . ARG A 1 323 ? 4.326 6.874 31.605 1.00 29.25 323 ARG A CA 1
ATOM 2704 C C . ARG A 1 323 ? 3.455 7.537 32.677 1.00 29.25 323 ARG A C 1
ATOM 2706 O O . ARG A 1 323 ? 2.913 8.609 32.433 1.00 29.25 323 ARG A O 1
ATOM 2713 N N . LEU A 1 324 ? 3.381 6.936 33.867 1.00 31.12 324 LEU A N 1
ATOM 2714 C CA . LEU A 1 324 ? 2.766 7.525 35.066 1.00 31.12 324 LEU A CA 1
ATOM 2715 C C . LEU A 1 324 ? 3.740 7.542 36.273 1.00 31.12 324 LEU A C 1
ATOM 2717 O O . LEU A 1 324 ? 4.690 6.745 36.298 1.00 31.12 324 LEU A O 1
ATOM 2721 N N . PRO A 1 325 ? 3.544 8.452 37.257 1.00 29.66 325 PRO A N 1
ATOM 2722 C CA . PRO A 1 325 ? 4.447 8.687 38.392 1.00 29.66 325 PRO A CA 1
ATOM 2723 C C . PRO A 1 325 ? 4.527 7.519 39.395 1.00 29.66 325 PRO A C 1
ATOM 2725 O O . PRO A 1 325 ? 3.687 6.624 39.422 1.00 29.66 325 PRO A O 1
ATOM 2728 N N . GLY A 1 326 ? 5.570 7.534 40.230 1.00 33.19 326 GLY A N 1
ATOM 2729 C CA . GLY A 1 326 ? 6.159 6.385 40.940 1.00 33.19 326 GLY A CA 1
ATOM 2730 C C . GLY A 1 326 ? 5.315 5.568 41.932 1.00 33.19 326 GLY A C 1
ATOM 2731 O O . GLY A 1 326 ? 5.784 4.500 42.311 1.00 33.19 326 GLY A O 1
ATOM 2732 N N . GLU A 1 327 ? 4.098 5.974 42.305 1.00 37.69 327 GLU A N 1
ATOM 2733 C CA . GLU A 1 327 ? 3.186 5.163 43.145 1.00 37.69 327 GLU A CA 1
ATOM 2734 C C . GLU A 1 327 ? 2.079 4.462 42.325 1.00 37.69 327 GLU A C 1
ATOM 2736 O O . GLU A 1 327 ? 1.633 3.369 42.677 1.00 37.69 327 GLU A O 1
ATOM 2741 N N . MET A 1 328 ? 1.724 5.005 41.151 1.00 48.28 328 MET A N 1
ATOM 2742 C CA . MET A 1 328 ? 0.689 4.474 40.245 1.00 48.28 328 MET A CA 1
ATOM 2743 C C . MET A 1 328 ? 1.094 3.181 39.523 1.00 48.28 328 MET A C 1
ATOM 2745 O O . MET A 1 328 ? 0.238 2.431 39.043 1.00 48.28 328 MET A O 1
ATOM 2749 N N . LYS A 1 329 ? 2.402 2.893 39.450 1.00 55.69 329 LYS A N 1
ATOM 2750 C CA . LYS A 1 329 ? 2.941 1.704 38.766 1.00 55.69 329 LYS A CA 1
ATOM 2751 C C . LYS A 1 329 ? 2.464 0.393 39.391 1.00 55.69 329 LYS A C 1
ATOM 2753 O O . LYS A 1 329 ? 2.447 -0.620 38.708 1.00 55.69 329 LYS A O 1
ATOM 2758 N N . GLY A 1 330 ? 2.081 0.395 40.670 1.00 61.91 330 GLY A N 1
ATOM 2759 C CA . GLY A 1 330 ? 1.720 -0.822 41.394 1.00 61.91 330 GLY A CA 1
ATOM 2760 C C . GLY A 1 330 ? 0.363 -1.410 41.000 1.00 61.91 330 GLY A C 1
ATOM 2761 O O . GLY A 1 330 ? 0.281 -2.616 40.796 1.00 61.91 330 GLY A O 1
ATOM 2762 N N . CYS A 1 331 ? -0.692 -0.593 40.930 1.00 77.50 331 CYS A N 1
ATOM 2763 C CA . CYS A 1 331 ? -2.054 -1.069 40.640 1.00 77.50 331 CYS A CA 1
ATOM 2764 C C . CYS A 1 331 ? -2.260 -1.339 39.146 1.00 77.50 331 CYS A C 1
ATOM 2766 O O . CYS A 1 331 ? -2.875 -2.334 38.777 1.00 77.50 331 CYS A O 1
ATOM 2768 N N . THR A 1 332 ? -1.698 -0.482 38.289 1.00 79.88 332 THR A N 1
ATOM 2769 C CA . THR A 1 332 ? -1.724 -0.654 36.827 1.00 79.88 332 THR A CA 1
ATOM 2770 C C . THR A 1 332 ? -0.968 -1.906 36.393 1.00 79.88 332 THR A C 1
ATOM 2772 O O . THR A 1 332 ? -1.457 -2.652 35.549 1.00 79.88 332 THR A O 1
ATOM 2775 N N . TYR A 1 333 ? 0.182 -2.189 37.016 1.00 85.38 333 TYR A N 1
ATOM 2776 C CA . TYR A 1 333 ? 0.921 -3.427 36.784 1.00 85.38 333 TYR A CA 1
ATOM 2777 C C . TYR A 1 333 ? 0.112 -4.662 37.187 1.00 85.38 333 TYR A C 1
ATOM 2779 O O . TYR A 1 333 ? -0.022 -5.578 36.377 1.00 85.38 333 TYR A O 1
ATOM 2787 N N . ASP A 1 334 ? -0.451 -4.687 38.400 1.00 87.50 334 ASP A N 1
ATOM 2788 C CA . ASP A 1 334 ? -1.224 -5.843 38.864 1.00 87.50 334 ASP A CA 1
ATOM 2789 C C . ASP A 1 334 ? -2.465 -6.070 37.998 1.00 87.50 334 ASP A C 1
ATOM 2791 O O . ASP A 1 334 ? -2.699 -7.202 37.580 1.00 87.50 334 ASP A O 1
ATOM 2795 N N . LEU A 1 335 ? -3.211 -5.007 37.665 1.00 90.75 335 LEU A N 1
ATOM 2796 C CA . LEU A 1 335 ? -4.343 -5.094 36.743 1.00 90.75 335 LEU A CA 1
ATOM 2797 C C . LEU A 1 335 ? -3.888 -5.607 35.373 1.00 90.75 335 LEU A C 1
ATOM 2799 O O . LEU A 1 335 ? -4.495 -6.529 34.845 1.00 90.75 335 LEU A O 1
ATOM 2803 N N . GLY A 1 336 ? -2.778 -5.107 34.827 1.00 87.00 336 GLY A N 1
ATOM 2804 C CA . GLY A 1 336 ? -2.228 -5.587 33.556 1.00 87.00 336 GLY A CA 1
ATOM 2805 C C . GLY A 1 336 ? -1.919 -7.090 33.551 1.00 87.00 336 GLY A C 1
ATOM 2806 O O . GLY A 1 336 ? -2.038 -7.748 32.520 1.00 87.00 336 GLY A O 1
ATOM 2807 N N . LYS A 1 337 ? -1.590 -7.678 34.709 1.00 90.69 337 LYS A N 1
ATOM 2808 C CA . LYS A 1 337 ? -1.407 -9.133 34.854 1.00 90.69 337 LYS A CA 1
ATOM 2809 C C . LYS A 1 337 ? -2.713 -9.921 34.946 1.00 90.69 337 LYS A C 1
ATOM 2811 O O . LYS A 1 337 ? -2.678 -11.139 34.792 1.00 90.69 337 LYS A O 1
ATOM 2816 N N . LEU A 1 338 ? -3.844 -9.252 35.153 1.00 92.12 338 LEU A N 1
ATOM 2817 C CA . LEU A 1 338 ? -5.177 -9.852 35.105 1.00 92.12 338 LEU A CA 1
ATOM 2818 C C . LEU A 1 338 ? -5.764 -9.877 33.688 1.00 92.12 338 LEU A C 1
ATOM 2820 O O . LEU A 1 338 ? -6.806 -10.494 33.503 1.00 92.12 338 LEU A O 1
ATOM 2824 N N . VAL A 1 339 ? -5.125 -9.279 32.676 1.00 87.56 339 VAL A N 1
ATOM 2825 C CA . VAL A 1 339 ? -5.592 -9.390 31.277 1.00 87.56 339 VAL A CA 1
ATOM 2826 C C . VAL A 1 339 ? -5.685 -10.861 30.857 1.00 87.56 339 VAL A C 1
ATOM 2828 O O . VAL A 1 339 ? -6.702 -11.303 30.325 1.00 87.56 339 VAL A O 1
ATOM 2831 N N . ASP A 1 340 ? -4.647 -11.647 31.162 1.00 84.62 340 ASP A N 1
ATOM 2832 C CA . ASP A 1 340 ? -4.657 -13.091 30.937 1.00 84.62 340 ASP A CA 1
ATOM 2833 C C . ASP A 1 340 ? -5.320 -13.824 32.113 1.00 84.62 340 ASP A C 1
ATOM 2835 O O . ASP A 1 340 ? -4.702 -14.141 33.133 1.00 84.62 340 ASP A O 1
ATOM 2839 N N . ARG A 1 341 ? -6.602 -14.152 31.939 1.00 83.75 341 ARG A N 1
ATOM 2840 C CA . ARG A 1 341 ? -7.401 -14.932 32.897 1.00 83.75 341 ARG A CA 1
ATOM 2841 C C . ARG A 1 341 ? -6.835 -16.321 33.204 1.00 83.75 341 ARG A C 1
ATOM 2843 O O . ARG A 1 341 ? -7.201 -16.901 34.224 1.00 83.75 341 ARG A O 1
ATOM 2850 N N . ASN A 1 342 ? -5.969 -16.882 32.362 1.00 83.94 342 ASN A N 1
ATOM 2851 C CA . ASN A 1 342 ? -5.370 -18.206 32.561 1.00 83.94 342 ASN A CA 1
ATOM 2852 C C . ASN A 1 342 ? -3.945 -18.135 33.120 1.00 83.94 342 ASN A C 1
ATOM 2854 O O . ASN A 1 342 ? -3.306 -19.170 33.313 1.00 83.94 342 ASN A O 1
ATOM 2858 N N . HIS A 1 343 ? -3.464 -16.934 33.440 1.00 84.12 343 HIS A N 1
ATOM 2859 C CA 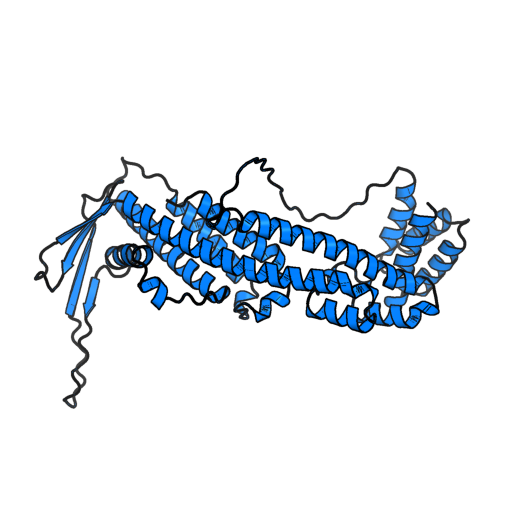. HIS A 1 343 ? -2.142 -16.741 34.003 1.00 84.12 343 HIS A CA 1
ATOM 2860 C C . HIS A 1 343 ? -1.988 -17.520 35.324 1.00 84.12 343 HIS A C 1
ATOM 2862 O O . HIS A 1 343 ? -2.804 -17.398 36.241 1.00 84.12 343 HIS A O 1
ATOM 2868 N N . GLY A 1 344 ? -0.913 -18.303 35.467 1.00 88.00 344 GLY A N 1
ATOM 2869 C CA . GLY A 1 344 ? -0.702 -19.162 36.647 1.00 88.00 344 GLY A CA 1
ATOM 2870 C C . GLY A 1 344 ? -0.629 -18.399 37.979 1.00 88.00 344 GLY A C 1
ATOM 2871 O O . GLY A 1 344 ? -0.919 -18.955 39.032 1.00 88.00 344 GLY A O 1
ATOM 2872 N N . MET A 1 345 ? -0.305 -17.104 37.925 1.00 91.00 345 MET A N 1
ATOM 2873 C CA . MET A 1 345 ? -0.244 -16.200 39.084 1.00 91.00 345 MET A CA 1
ATOM 2874 C C . MET A 1 345 ? -1.464 -15.272 39.202 1.00 91.00 345 MET A C 1
ATOM 2876 O O . MET A 1 345 ? -1.400 -14.272 39.912 1.00 91.00 345 MET A O 1
ATOM 2880 N N . TRP A 1 346 ? -2.564 -15.553 38.499 1.00 92.88 346 TRP A N 1
ATOM 2881 C CA . TRP A 1 346 ? -3.742 -14.676 38.477 1.00 92.88 346 TRP A CA 1
ATOM 2882 C C . TRP A 1 346 ? -4.258 -14.343 39.887 1.00 92.88 346 TRP A C 1
ATOM 2884 O O . TRP A 1 346 ? -4.415 -13.177 40.233 1.00 92.88 346 TRP A O 1
ATOM 2894 N N . GLU A 1 347 ? -4.415 -15.357 40.746 1.00 93.44 347 GLU A N 1
ATOM 2895 C CA . GLU A 1 347 ? -4.893 -15.190 42.131 1.00 93.44 347 GLU A CA 1
ATOM 2896 C C . GLU A 1 347 ? -3.953 -14.330 42.989 1.00 93.44 347 GLU A C 1
ATOM 2898 O O . GLU A 1 347 ? -4.402 -13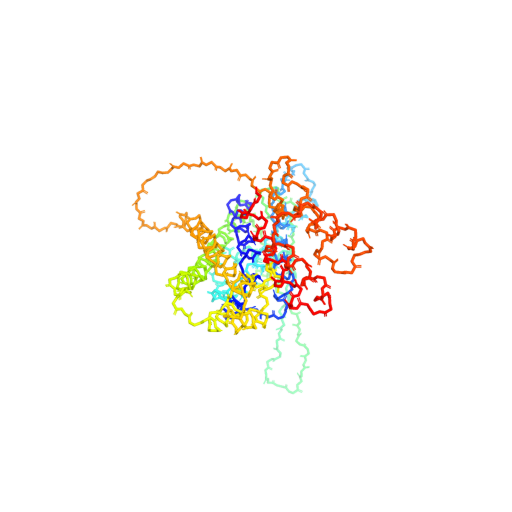.576 43.856 1.00 93.44 347 GLU A O 1
ATOM 2903 N N . TYR A 1 348 ? -2.645 -14.402 42.725 1.00 93.19 348 TYR A N 1
ATOM 2904 C CA . TYR A 1 348 ? -1.648 -13.582 43.406 1.00 93.19 348 TYR A CA 1
ATOM 2905 C C . TYR A 1 348 ? -1.805 -12.101 43.042 1.00 93.19 348 TYR A C 1
ATOM 2907 O O . TYR A 1 348 ? -1.888 -11.254 43.935 1.00 93.19 348 TYR A O 1
ATOM 2915 N N . PHE A 1 349 ? -1.902 -11.780 41.748 1.00 93.12 349 PHE A N 1
ATOM 2916 C CA . PHE A 1 349 ? -2.092 -10.398 41.295 1.00 93.12 349 PHE A CA 1
ATOM 2917 C C . PHE A 1 349 ? -3.451 -9.841 41.712 1.00 93.12 349 PHE A C 1
ATOM 2919 O O . PHE A 1 349 ? -3.524 -8.706 42.172 1.00 93.12 349 PHE A O 1
ATOM 2926 N N . TYR A 1 350 ? -4.501 -10.663 41.664 1.00 93.88 350 TYR A N 1
ATOM 2927 C CA . TYR A 1 350 ? -5.828 -10.301 42.152 1.00 93.88 350 TYR A CA 1
ATOM 2928 C C . TYR A 1 350 ? -5.794 -9.924 43.640 1.00 93.88 350 TYR A C 1
ATOM 2930 O O . TYR A 1 350 ? -6.265 -8.855 44.024 1.00 93.88 350 TYR A O 1
ATOM 2938 N N . THR A 1 351 ? -5.182 -10.766 44.480 1.00 92.81 351 THR A N 1
ATOM 2939 C CA . THR A 1 351 ? -5.091 -10.519 45.929 1.00 92.81 351 THR A CA 1
ATOM 2940 C C . THR A 1 351 ? -4.255 -9.276 46.229 1.00 92.81 351 THR A C 1
ATOM 2942 O O . THR A 1 351 ? -4.603 -8.488 47.110 1.00 92.81 351 THR A O 1
ATOM 2945 N N . THR A 1 352 ? -3.180 -9.071 45.465 1.00 92.38 352 THR A N 1
ATOM 2946 C CA . THR A 1 352 ? -2.307 -7.898 45.596 1.00 92.38 352 THR A CA 1
ATOM 2947 C C . THR A 1 352 ? -3.069 -6.621 45.243 1.00 92.38 352 THR A C 1
ATOM 2949 O O . THR A 1 352 ? -3.110 -5.701 46.061 1.00 92.38 352 THR A O 1
ATOM 2952 N N . LEU A 1 353 ? -3.761 -6.588 44.100 1.00 91.75 353 LEU A N 1
ATOM 2953 C CA . LEU A 1 353 ? -4.577 -5.448 43.681 1.00 91.75 353 LEU A CA 1
ATOM 2954 C C . LEU A 1 353 ? -5.707 -5.164 44.680 1.00 91.75 353 LEU A C 1
ATOM 2956 O O . LEU A 1 353 ? -5.883 -4.026 45.110 1.00 91.75 353 LEU A O 1
ATOM 2960 N N . LYS A 1 354 ? -6.408 -6.206 45.139 1.00 92.56 354 LYS A N 1
ATOM 2961 C CA . LYS A 1 354 ? -7.455 -6.092 46.162 1.00 92.56 354 LYS A CA 1
ATOM 2962 C C . LYS A 1 354 ? -6.932 -5.460 47.455 1.00 92.56 354 LYS A C 1
ATOM 2964 O O . LYS A 1 354 ? -7.583 -4.581 48.010 1.00 92.56 354 LYS A O 1
ATOM 2969 N N . SER A 1 355 ? -5.748 -5.867 47.920 1.00 90.31 355 SER A N 1
ATOM 2970 C CA . SER A 1 355 ? -5.138 -5.305 49.135 1.00 90.31 355 SER A CA 1
ATOM 2971 C C . SER A 1 355 ? -4.776 -3.822 48.994 1.00 90.31 355 SER A C 1
ATOM 2973 O O . SER A 1 355 ? -4.891 -3.069 49.959 1.00 90.31 355 SER A O 1
ATOM 2975 N N . LYS A 1 356 ? -4.402 -3.386 47.784 1.00 89.56 356 LYS A N 1
ATOM 2976 C CA . LYS A 1 356 ? -4.085 -1.985 47.469 1.00 89.56 356 LYS A CA 1
ATOM 2977 C C . LYS A 1 356 ? -5.336 -1.102 47.398 1.00 89.56 356 LYS A C 1
ATOM 2979 O O . LYS A 1 356 ? -5.255 0.088 47.679 1.00 89.56 356 LYS A O 1
ATOM 2984 N N . CYS A 1 357 ? -6.493 -1.682 47.083 1.00 88.81 357 CYS A N 1
ATOM 2985 C CA . CYS A 1 357 ? -7.768 -0.978 46.920 1.00 88.81 357 CYS A CA 1
ATOM 2986 C C . CYS A 1 357 ? -8.725 -1.147 48.117 1.00 88.81 357 CYS A C 1
ATOM 2988 O O . CYS A 1 357 ? -9.931 -0.985 47.957 1.00 88.81 357 CYS A O 1
ATOM 2990 N N . ILE A 1 358 ? -8.220 -1.458 49.318 1.00 86.12 358 ILE A N 1
ATOM 2991 C CA . ILE A 1 358 ? -9.040 -1.887 50.470 1.00 86.12 358 ILE A CA 1
ATOM 2992 C C . ILE A 1 358 ? -10.087 -0.866 50.955 1.00 86.12 358 ILE A C 1
ATOM 2994 O O . ILE A 1 358 ? -11.053 -1.251 51.602 1.00 86.12 358 ILE A O 1
ATOM 2998 N N . ASN A 1 359 ? -9.917 0.417 50.625 1.00 85.12 359 ASN A N 1
ATOM 2999 C CA . ASN A 1 359 ? -10.843 1.496 50.993 1.00 85.12 359 ASN A CA 1
ATOM 3000 C C . ASN A 1 359 ? -11.688 1.993 49.804 1.00 85.12 359 ASN A C 1
ATOM 3002 O O . ASN A 1 359 ? -12.289 3.061 49.884 1.00 85.12 359 ASN A O 1
ATOM 3006 N N . GLN A 1 360 ? -11.683 1.269 48.681 1.00 87.50 360 GLN A N 1
ATOM 3007 C CA . GLN A 1 360 ? -12.355 1.657 47.442 1.00 87.50 360 GLN A CA 1
ATOM 3008 C C . GLN A 1 360 ? -13.465 0.651 47.112 1.00 87.50 360 GLN A C 1
ATOM 3010 O O . GLN A 1 360 ? -13.303 -0.198 46.233 1.00 87.50 360 GLN A O 1
ATOM 3015 N N . ASP A 1 361 ? -14.603 0.752 47.805 1.00 88.25 361 ASP A N 1
ATOM 3016 C CA . ASP A 1 361 ? -15.745 -0.166 47.653 1.00 88.25 361 ASP A CA 1
ATOM 3017 C C . ASP A 1 361 ? -16.172 -0.411 46.192 1.00 88.25 361 ASP A C 1
ATOM 3019 O O . ASP A 1 361 ? -16.407 -1.572 45.839 1.00 88.25 361 ASP A O 1
ATOM 3023 N N . PRO A 1 362 ? -16.224 0.603 45.296 1.00 91.19 362 PRO A N 1
ATOM 3024 C CA . PRO A 1 362 ? -16.568 0.367 43.894 1.00 91.19 362 PRO A CA 1
ATOM 3025 C C . PRO A 1 362 ? -15.576 -0.565 43.191 1.00 91.19 362 PRO A C 1
ATOM 3027 O O . PRO A 1 362 ? -15.992 -1.444 42.443 1.00 91.19 362 PRO A O 1
ATOM 3030 N N . ILE A 1 363 ? -14.276 -0.414 43.463 1.00 92.38 363 ILE A N 1
ATOM 3031 C CA . ILE A 1 363 ? -13.223 -1.244 42.865 1.00 92.38 363 ILE A CA 1
ATOM 3032 C C . ILE A 1 363 ? -13.249 -2.652 43.463 1.00 92.38 363 ILE A C 1
ATOM 3034 O O . ILE A 1 363 ? -13.106 -3.627 42.731 1.00 92.38 363 ILE A O 1
ATOM 3038 N N . LEU A 1 364 ? -13.459 -2.785 44.775 1.00 93.00 364 LEU A N 1
ATOM 3039 C CA . LEU A 1 364 ? -13.509 -4.090 45.440 1.00 93.00 364 LEU A CA 1
ATOM 3040 C C . LEU A 1 364 ? -14.687 -4.939 44.960 1.00 93.00 364 LEU A C 1
ATOM 3042 O O . LEU A 1 364 ? -14.495 -6.108 44.625 1.00 93.00 364 LEU A O 1
ATOM 3046 N N . ASN A 1 365 ? -15.882 -4.349 44.884 1.00 93.94 365 ASN A N 1
ATOM 3047 C CA . ASN A 1 365 ? -17.073 -5.029 44.371 1.00 93.94 365 ASN A CA 1
ATOM 3048 C C . ASN A 1 365 ? -16.860 -5.495 42.929 1.00 93.94 365 ASN A C 1
ATOM 3050 O O . ASN A 1 365 ? -17.228 -6.609 42.555 1.00 93.94 365 ASN A O 1
ATOM 3054 N N . GLU A 1 366 ? -16.219 -4.647 42.131 1.00 96.00 366 GLU A N 1
ATOM 3055 C CA . GLU A 1 366 ? -15.930 -4.936 40.740 1.00 96.00 366 GLU A CA 1
ATOM 3056 C C . GLU A 1 366 ? -14.863 -6.029 40.576 1.00 96.00 366 GLU A C 1
ATOM 3058 O O . GLU A 1 366 ? -15.017 -6.918 39.744 1.00 96.00 366 GLU A O 1
ATOM 3063 N N . LEU A 1 367 ? -13.827 -6.039 41.418 1.00 95.00 367 LEU A N 1
ATOM 3064 C CA . LEU A 1 367 ? -12.812 -7.095 41.451 1.00 95.00 367 LEU A CA 1
ATOM 3065 C C . LEU A 1 367 ? -13.406 -8.461 41.817 1.00 95.00 367 LEU A C 1
ATOM 3067 O O . LEU A 1 367 ? -13.042 -9.471 41.213 1.00 95.00 367 LEU A O 1
ATOM 3071 N N . GLU A 1 368 ? -14.317 -8.522 42.789 1.00 95.62 368 GLU A N 1
ATOM 3072 C CA . GLU A 1 368 ? -15.030 -9.768 43.109 1.00 95.62 368 GLU A CA 1
ATOM 3073 C C . GLU A 1 368 ? -15.845 -10.271 41.916 1.00 95.62 368 GLU A C 1
ATOM 3075 O O . GLU A 1 368 ? -15.812 -11.463 41.596 1.00 95.62 368 GLU A O 1
ATOM 3080 N N . PHE A 1 369 ? -16.520 -9.363 41.207 1.00 96.06 369 PHE A N 1
ATOM 3081 C CA . PHE A 1 369 ? -17.247 -9.720 39.995 1.00 96.06 369 PHE A CA 1
ATOM 3082 C C . PHE A 1 369 ? -16.312 -10.217 38.884 1.00 96.06 369 PHE A C 1
ATOM 3084 O O . PHE A 1 369 ? -16.608 -11.238 38.257 1.00 96.06 369 PHE A O 1
ATOM 3091 N N . LEU A 1 370 ? -15.175 -9.547 38.662 1.00 95.31 370 LEU A N 1
ATOM 3092 C CA . LEU A 1 370 ? -14.149 -9.964 37.701 1.00 95.31 370 LEU A CA 1
ATOM 3093 C C . LEU A 1 370 ? -13.702 -11.406 37.978 1.00 95.31 370 LEU A C 1
ATOM 3095 O O . LEU A 1 370 ? -13.630 -12.231 37.066 1.00 95.31 370 LEU A O 1
ATOM 3099 N N . ARG A 1 371 ? -13.453 -11.732 39.253 1.00 95.56 371 ARG A N 1
ATOM 3100 C CA . ARG A 1 371 ? -13.067 -13.080 39.688 1.00 95.56 371 ARG A CA 1
ATOM 3101 C C . ARG A 1 371 ? -14.167 -14.108 39.446 1.00 95.56 371 ARG A C 1
ATOM 3103 O O . ARG A 1 371 ? -13.879 -15.192 38.941 1.00 95.56 371 ARG A O 1
ATOM 3110 N N . ALA A 1 372 ? -15.411 -13.780 39.790 1.00 95.69 372 ALA A N 1
ATOM 3111 C CA . ALA A 1 372 ? -16.558 -14.663 39.576 1.00 95.69 372 ALA A CA 1
ATOM 3112 C C . ALA A 1 372 ? -16.830 -14.915 38.082 1.00 95.69 372 ALA A C 1
ATOM 3114 O O . ALA A 1 372 ? -17.252 -16.006 37.702 1.00 95.69 372 ALA A O 1
ATOM 3115 N N . SER A 1 373 ? -16.523 -13.935 37.232 1.00 94.69 373 SER A N 1
ATOM 3116 C CA . SER A 1 373 ? -16.780 -13.961 35.789 1.00 94.69 373 SER A CA 1
ATOM 3117 C C . SER A 1 373 ? -15.625 -14.525 34.963 1.00 94.69 373 SER A C 1
ATOM 3119 O O . SER A 1 373 ? -15.625 -14.407 33.745 1.00 94.69 373 SER A O 1
ATOM 3121 N N . ARG A 1 374 ? -14.634 -15.176 35.583 1.00 91.69 374 ARG A N 1
ATOM 3122 C CA . ARG A 1 374 ? -13.408 -15.652 34.912 1.00 91.69 374 ARG A CA 1
ATOM 3123 C C . ARG A 1 374 ? -13.649 -16.561 33.698 1.00 91.69 374 ARG A C 1
ATOM 3125 O O . ARG A 1 374 ? -12.790 -16.639 32.828 1.00 91.69 374 ARG A O 1
ATOM 3132 N N . LEU A 1 375 ? -14.792 -17.247 33.636 1.00 91.62 375 LEU A N 1
ATOM 3133 C CA . LEU A 1 375 ? -15.171 -18.116 32.514 1.00 91.62 375 LEU A CA 1
ATOM 3134 C C . LEU A 1 375 ? -16.103 -17.445 31.489 1.00 91.62 375 LEU A C 1
ATOM 3136 O O . LEU A 1 375 ? -16.258 -17.981 30.394 1.00 91.62 375 LEU A O 1
ATOM 3140 N N . ASP A 1 376 ? -16.704 -16.296 31.812 1.00 93.00 376 ASP A N 1
ATOM 3141 C CA . ASP A 1 376 ? -17.506 -15.507 30.871 1.00 93.00 376 ASP A CA 1
ATOM 3142 C C . ASP A 1 376 ? -16.649 -14.363 30.327 1.00 93.00 376 ASP A C 1
ATOM 3144 O O . ASP A 1 376 ? -16.386 -13.370 30.998 1.00 93.00 376 ASP A O 1
ATOM 3148 N N . GLU A 1 377 ? -16.195 -14.511 29.086 1.00 91.19 377 GLU A N 1
ATOM 3149 C CA . GLU A 1 377 ? -15.303 -13.552 28.436 1.00 91.19 377 GLU A CA 1
ATOM 3150 C C . GLU A 1 377 ? -15.877 -12.141 28.340 1.00 91.19 377 GLU A C 1
ATOM 3152 O O . GLU A 1 377 ? -15.157 -11.166 28.537 1.00 91.19 377 GLU A O 1
ATOM 3157 N N . PHE A 1 378 ? -17.176 -12.029 28.071 1.00 92.56 378 PHE A N 1
ATOM 3158 C CA . PHE A 1 378 ? -17.826 -10.734 27.939 1.00 92.56 378 PHE A CA 1
ATOM 3159 C C . PHE A 1 378 ? -17.864 -10.009 29.284 1.00 92.56 378 PHE A C 1
ATOM 3161 O O . PHE A 1 378 ? -17.458 -8.849 29.378 1.00 92.56 378 PHE A O 1
ATOM 3168 N N . GLU A 1 379 ? -18.317 -10.707 30.325 1.00 94.94 379 GLU A N 1
ATOM 3169 C CA . GLU A 1 379 ? -18.430 -10.145 31.671 1.00 94.94 379 GLU A CA 1
ATOM 3170 C C . GLU A 1 379 ? -17.055 -9.827 32.264 1.00 94.94 379 GLU A C 1
ATOM 3172 O O . GLU A 1 379 ? -16.864 -8.767 32.868 1.00 94.94 379 GLU A O 1
ATOM 3177 N N . TYR A 1 380 ? -16.076 -10.701 32.020 1.00 94.50 380 TYR A N 1
ATOM 3178 C CA . TYR A 1 380 ? -14.695 -10.504 32.433 1.00 94.50 380 TYR A CA 1
ATOM 3179 C C . TYR A 1 380 ? -14.095 -9.239 31.814 1.00 94.50 380 TYR A C 1
ATOM 3181 O O . TYR A 1 380 ? -13.597 -8.376 32.534 1.00 94.50 380 TYR A O 1
ATOM 3189 N N . CYS A 1 381 ? -14.181 -9.084 30.490 1.00 92.25 381 CYS A N 1
ATOM 3190 C CA . CYS A 1 381 ? -13.624 -7.920 29.809 1.00 92.25 381 CYS A CA 1
ATOM 3191 C C . CYS A 1 381 ? -14.341 -6.623 30.207 1.00 92.25 381 CYS A C 1
ATOM 3193 O O . CYS A 1 381 ? -13.675 -5.643 30.533 1.00 92.25 381 CYS A O 1
ATOM 3195 N N . CYS A 1 382 ? -15.679 -6.605 30.259 1.00 94.06 382 CYS A N 1
ATOM 3196 C CA . CYS A 1 382 ? -16.418 -5.408 30.682 1.00 94.06 382 CYS A CA 1
ATOM 3197 C C . CYS A 1 382 ? -16.027 -4.973 32.099 1.00 94.06 382 CYS A C 1
ATOM 3199 O O . CYS A 1 382 ? -15.879 -3.779 32.365 1.00 94.06 382 CYS A O 1
ATOM 3201 N N . SER A 1 383 ? -15.843 -5.943 32.997 1.00 95.31 383 SER A N 1
ATOM 3202 C CA . SER A 1 383 ? -15.400 -5.681 34.361 1.00 95.31 383 SER A CA 1
ATOM 3203 C C . SER A 1 383 ? -13.967 -5.157 34.408 1.00 95.31 383 SER A C 1
ATOM 3205 O O . SER A 1 383 ? -13.697 -4.146 35.053 1.00 95.31 383 SER A O 1
ATOM 3207 N N . PHE A 1 384 ? -13.066 -5.777 33.646 1.00 94.62 384 PHE A N 1
ATOM 3208 C CA . PHE A 1 384 ? -11.665 -5.385 33.549 1.00 94.62 384 PHE A CA 1
ATOM 3209 C C . PHE A 1 384 ? -11.498 -3.914 33.140 1.00 94.62 384 PHE A C 1
ATOM 3211 O O . PHE A 1 384 ? -10.869 -3.139 33.862 1.00 94.62 384 PHE A O 1
ATOM 3218 N N . PHE A 1 385 ? -12.116 -3.506 32.026 1.00 92.69 385 PHE A N 1
ATOM 3219 C CA . PHE A 1 385 ? -12.037 -2.123 31.538 1.00 92.69 385 PHE A CA 1
ATOM 3220 C C . PHE A 1 385 ? -12.726 -1.133 32.481 1.00 92.69 385 PHE A C 1
ATOM 3222 O O . PHE A 1 385 ? -12.337 0.034 32.559 1.00 92.69 385 PHE A O 1
ATOM 3229 N N . TYR A 1 386 ? -13.744 -1.577 33.223 1.00 95.44 386 TYR A N 1
ATOM 3230 C CA . TYR A 1 386 ? -14.381 -0.718 34.211 1.00 95.44 386 TYR A CA 1
ATOM 3231 C C . TYR A 1 386 ? -13.488 -0.489 35.438 1.00 95.44 386 TYR A C 1
ATOM 3233 O O . TYR A 1 386 ? -13.361 0.654 35.876 1.00 95.44 386 TYR A O 1
ATOM 3241 N N . ILE A 1 387 ? -12.801 -1.525 35.937 1.00 94.88 387 ILE A N 1
ATOM 3242 C CA . ILE A 1 387 ? -11.784 -1.391 36.998 1.00 94.88 387 ILE A CA 1
ATOM 3243 C C . ILE A 1 387 ? -10.673 -0.451 36.544 1.00 94.88 387 ILE A C 1
ATOM 3245 O O . ILE A 1 387 ? -10.260 0.419 37.307 1.00 94.88 387 ILE A O 1
ATOM 3249 N N . GLU A 1 388 ? -10.218 -0.590 35.298 1.00 92.69 388 GLU A N 1
ATOM 3250 C CA . GLU A 1 388 ? -9.203 0.291 34.728 1.00 92.69 388 GLU A CA 1
ATOM 3251 C C . GLU A 1 388 ? -9.636 1.765 34.778 1.00 92.69 388 GLU A C 1
ATOM 3253 O O . GLU A 1 388 ? -8.858 2.619 35.211 1.00 92.69 388 GLU A O 1
ATOM 3258 N N . ARG A 1 389 ? -10.887 2.072 34.398 1.00 92.31 389 ARG A N 1
ATOM 3259 C CA . ARG A 1 389 ? -11.434 3.431 34.525 1.00 92.31 389 ARG A CA 1
ATOM 3260 C C . ARG A 1 389 ? -11.487 3.883 35.981 1.00 92.31 389 ARG A C 1
ATOM 3262 O O . ARG A 1 389 ? -11.014 4.975 36.280 1.00 92.31 389 ARG A O 1
ATOM 3269 N N . LEU A 1 390 ? -12.047 3.066 36.873 1.00 92.75 390 LEU A N 1
ATOM 3270 C CA . LEU A 1 390 ? -12.188 3.422 38.287 1.00 92.75 390 LEU A CA 1
ATOM 3271 C C . LEU A 1 390 ? -10.832 3.738 38.922 1.00 92.75 390 LEU A C 1
ATOM 3273 O O . LEU A 1 390 ? -10.717 4.719 39.654 1.00 92.75 390 LEU A O 1
ATOM 3277 N N . LEU A 1 391 ? -9.797 2.956 38.603 1.00 90.94 391 LEU A N 1
ATOM 3278 C CA . LEU A 1 391 ? -8.437 3.203 39.076 1.00 90.94 391 LEU A CA 1
ATOM 3279 C C . LEU A 1 391 ? -7.872 4.526 38.553 1.00 90.94 391 LEU A C 1
ATOM 3281 O O . LEU A 1 391 ? -7.243 5.232 39.327 1.00 90.94 391 LEU A O 1
ATOM 3285 N N . LYS A 1 392 ? -8.127 4.893 37.289 1.00 87.62 392 LYS A N 1
ATOM 3286 C CA . LYS A 1 392 ? -7.708 6.192 36.720 1.00 87.62 392 LYS A CA 1
ATOM 3287 C C . LYS A 1 392 ? -8.432 7.394 37.343 1.00 87.62 392 LYS A C 1
ATOM 3289 O O . LYS A 1 392 ? -7.933 8.509 37.254 1.00 87.62 392 LYS A O 1
ATOM 3294 N N . GLU A 1 393 ? -9.624 7.191 37.906 1.00 84.81 393 GLU A N 1
ATOM 3295 C CA . GLU A 1 393 ? -10.430 8.249 38.538 1.00 84.81 393 GLU A CA 1
ATOM 3296 C C . GLU A 1 393 ? -10.131 8.424 40.036 1.00 84.81 393 GLU A C 1
ATOM 3298 O O . GLU A 1 393 ? -10.384 9.492 40.591 1.00 84.81 393 GLU A O 1
ATOM 3303 N N . THR A 1 394 ? -9.626 7.383 40.704 1.00 76.62 394 THR A N 1
ATOM 3304 C CA . THR A 1 394 ? -9.413 7.367 42.166 1.00 76.62 394 THR A CA 1
ATOM 3305 C C . THR A 1 394 ? -7.951 7.397 42.595 1.00 76.62 394 THR A C 1
ATOM 3307 O O . THR A 1 394 ? -7.680 7.753 43.743 1.00 76.62 394 THR A O 1
ATOM 3310 N N . CYS A 1 395 ? -7.024 7.022 41.713 1.00 58.16 395 CYS A N 1
ATOM 3311 C CA . CYS A 1 395 ? -5.579 7.079 41.924 1.00 58.16 395 CYS A CA 1
ATOM 3312 C C . CYS A 1 395 ? -4.971 8.072 40.942 1.00 58.16 395 CYS A C 1
ATOM 3314 O O . CYS A 1 395 ? -4.045 8.796 41.368 1.00 58.16 395 CYS A O 1
#

Organism: NCBI:txid1835722

Secondary structure (DSSP, 8-state):
---HHHHHHHHHHHHHIIIIITT-HHHHTTTT--TTTTTTHHHHHHHHHHHHHHHHTPPP-TT--HHHHHHHHHHHHHHHHHHHHHHHHHHHHTT-S--HHHHTT-HHHHHHHHHHIIIII-SEEEEE-PPPS-SS--PPP-EEEEEEEEE-TT--SSEEEEEEEEGGGTT-EEEEEEEHHHHHHHHHHHHHHHHHHHHHHHHHHHHHHHHHHHHHHHHTTTS-HHHHHHHHHHH-TTGGGS-GGGSHHHHHHHHHHTTT-HHHHHHHHHHHHHHHHHHHHHHHHHHHHHHHHHSSS--S-------------------------TTTHHHHHHHHHTSSTT-TTHHHHHHHHHHHTTT-HHHHHHHHHHHHTTT-HHHHHHHHHHHHHHHHHH-

Foldseek 3Di:
DADPVLLVLLVLVVVLCVPPCLPWCLVVVQFPDDVCVNDCNLVVLSVLLVVLVVLVVDQDDQPDDLVVLVVNVLSNLVSLVSNLVSLQVLCNGLVLVDHPVNLCVQPLNPVSPVVNCCEPVPQWDWDFDQPDPDDPDPDRGPTHTAKHKDFDSPRGSFWTWIWIQGVVVVGDTDIDIDTPVVNVVSSNVVSVVSSLSSLVSSLVSLVVLLVLLVVCLVPVVPDDQLVNLVSCVNTVVVLCVPDVCSPSVLLVVLVVCVVVDVLSVLSVVVSVVSSNVVSVVSSVVSVVSSVVSPPPPDDPDDDDDDDDDDDDDDDDPDPPPDDDDDPLCLLVVLLVQVVPLPPPCVVVSLVSNCVVCVVPVVLNVLSVQLVVCSPPPSSNVSSSSVSVVSSVVPD